Protein AF-0000000080790665 (afdb_homodimer)

Foldseek 3Di:
DDWDKDWFCALDDPSQWGKMKTADPVQALQAEEEEEEDDLLADDDLVLCCVVRNVVRVVRYIYMYTGFHGPPRAAPPRRLVSVVSVLVSVCVDPDGHDNVQYAYEYFACGLLSRQVCLLPVVHEYEHFLYQACFLVVCVVPVVAAADADPVAPPVDRPLRGQQPFADQNNVNNSSCSRNVVDNPCRVVSRCLVRDALSGYEYEYEYEPGEHRHCVRLVSSVVSCVVRVHHYHYYYHYGHTGTVNCCVVCVVVVSVSSCVQRNPPVNPPD/DDWDKDWFCALDDPSQWGKMKTADPVQALQAEEEEEEDDLLADDDLVLCCVVRNVVRVVRYIYMYTGFHGPPRAAPPRRLVSVVSVLVSVCVDPDGHDNVQYAYEYFACGLLSRQVCLLPVVHEYEHFLYQACFLVVCVVPVVAAADADPVAPPVDRPLRGQQPFADQNNVNNSSCSRNVVDNPCRVVSRCLVRDALSGYEYEYEYEPTEHRHCVRLVSSVVSCVVRVHHYHYYYHYGHTGTVNCCVVCVVVVSVSSCVQRNPPVNPPD

Organism: Propionibacterium freudenreichii subsp. shermanii (strain ATCC 9614 / DSM 4902 / CIP 103027 / NCIMB 8099 / CIRM-BIA1) (NCBI:txid754252)

Sequence (538 aa):
MSISTTTDIAYSSDGVSKLDVYYDPDHANGAAVIDIHGGGWFRGSKDKDADWASRLAAEGYLVVVPEYHDVPDGYYPAPLEDMDHVWQWLQASDLTFDRHRIGAVGSSAGGNMSVELAIKYGIPAVSLSGILDIDDWLAKHADVVPAPDNSQNFAGASSGINQGGANDAFYKWFIMNYFHERTDRLTEGTPVHRVSPKTGPVYLANSLNEFVPTSGVLTFTEAMVRNDVPVVAQFLSGSRHAKGYLDDVYDQTVQFLNHYLLDEGRPESMSISTTTDIAYSSDGVSKLDVYYDPDHANGAAVIDIHGGGWFRGSKDKDADWASRLAAEGYLVVVPEYHDVPDGYYPAPLEDMDHVWQWLQASDLTFDRHRIGAVGSSAGGNMSVELAIKYGIPAVSLSGILDIDDWLAKHADVVPAPDNSQNFAGASSGINQGGANDAFYKWFIMNYFHERTDRLTEGTPVHRVSPKTGPVYLANSLNEFVPTSGVLTFTEAMVRNDVPVVAQFLSGSRHAKGYLDDVYDQTVQFLNHYLLDEGRPES

Secondary structure (DSSP, 8-state):
---EEEEEEESSTTSS-EEEEEE-GGG--S-EEEEE--STTTS--GGGGHHHHHHHHHTT-EEEEE----TTT--TTHHHHHHHHHHHHHHHS---S-TT-EEEEEETHHHHHHHHHHHHH---EEEES----HHHHHHHTTT------TTS-TTS-GGGS--S---HHHHHHHHHHHTTT--TTTTTT-GGGG--TTSPPEEEEEETTSSS-THHHHHHHHHHHHTT--EEEEEESS---GGGGHHHHHHHHHHHHHHHHTSTTS---/---EEEEEEESSTTSS-EEEEEE-GGG--S-EEEEE--STTTS--GGGGHHHHHHHHHTT-EEEEE----TTT--TTHHHHHHHHHHHHHHHS---S-TT-EEEEEETHHHHHHHHHHHHH---EEEES----HHHHHHHTTT------TTS-TTS-GGGTT-S---HHHHHHHHHHHTTT--TTTTTT-GGGG--TTSPPEEEEEETTSSS-THHHHHHHHHHHHTT--EEEEEESS---GGGGHHHHHHHHHHHHHHHHTSTTS---

Nearest PDB structures (foldseek):
  4po3-assembly1_X  TM=7.331E-01  e=9.717E-15  Lacticaseibacillus rhamnosus HN001
  3ga7-assembly1_A  TM=7.599E-01  e=5.627E-12  Salmonella enterica subsp. enterica serovar Typhimurium str. LT2
  4e11-assembly1_A  TM=7.283E-01  e=6.382E-12  Drosophila melanogaster
  3d7r-assembly2_B  TM=7.294E-01  e=2.717E-11  Staphylococcus aureus subsp. aureus USA300_TCH1516
  4e14-assembly1_A  TM=6.955E-01  e=5.627E-12  Drosophila melanogaster

pLDDT: mean 93.95, std 10.54, range [26.34, 98.94]

Structure (mmCIF, N/CA/C/O backbone):
data_AF-0000000080790665-model_v1
#
loop_
_entity.id
_entity.type
_entity.pdbx_description
1 polymer 'Carboxylic ester hydrolase'
#
loop_
_atom_site.group_PDB
_atom_site.id
_atom_site.type_symbol
_atom_site.label_atom_id
_atom_site.label_alt_id
_atom_site.label_comp_id
_atom_site.label_asym_id
_atom_site.label_entity_id
_atom_site.label_seq_id
_atom_site.pdbx_PDB_ins_code
_atom_site.Cartn_x
_atom_site.Cartn_y
_atom_site.Cartn_z
_atom_site.occupancy
_atom_site.B_iso_or_equiv
_atom_site.auth_seq_id
_atom_site.auth_comp_id
_atom_site.auth_asym_id
_atom_site.auth_atom_id
_atom_site.pdbx_PDB_model_num
ATOM 1 N N . MET A 1 1 ? -4.059 25.938 -18.844 1 54.25 1 MET A N 1
ATOM 2 C CA . MET A 1 1 ? -5.07 26.719 -18.125 1 54.25 1 MET A CA 1
ATOM 3 C C . MET A 1 1 ? -4.656 26.953 -16.688 1 54.25 1 MET A C 1
ATOM 5 O O . MET A 1 1 ? -3.895 26.172 -16.109 1 54.25 1 MET A O 1
ATOM 9 N N . SER A 1 2 ? -4.852 28.203 -16.094 1 76.5 2 SER A N 1
ATOM 10 C CA . SER A 1 2 ? -4.121 28.844 -15 1 76.5 2 SER A CA 1
ATOM 11 C C . SER A 1 2 ? -4.762 28.531 -13.656 1 76.5 2 SER A C 1
ATOM 13 O O . SER A 1 2 ? -5.98 28.625 -13.5 1 76.5 2 SER A O 1
ATOM 15 N N . ILE A 1 3 ? -4.117 27.828 -12.734 1 88.75 3 ILE A N 1
ATOM 16 C CA . ILE A 1 3 ? -4.508 27.641 -11.344 1 88.75 3 ILE A CA 1
ATOM 17 C C . ILE A 1 3 ? -4.695 29 -10.672 1 88.75 3 ILE A C 1
ATOM 19 O O . ILE A 1 3 ? -3.818 29.859 -10.758 1 88.75 3 ILE A O 1
ATOM 23 N N . SER A 1 4 ? -5.961 29.312 -10.234 1 92.94 4 SER A N 1
ATOM 24 C CA . SER A 1 4 ? -6.219 30.5 -9.422 1 92.94 4 SER A CA 1
ATOM 25 C C . SER A 1 4 ? -5.727 30.297 -7.988 1 92.94 4 SER A C 1
ATOM 27 O O . SER A 1 4 ? -5.949 29.25 -7.391 1 92.94 4 SER A O 1
ATOM 29 N N . THR A 1 5 ? -5.031 31.312 -7.5 1 95.94 5 THR A N 1
ATOM 30 C CA . THR A 1 5 ? -4.496 31.25 -6.145 1 95.94 5 THR A CA 1
ATOM 31 C C . THR A 1 5 ? -4.895 32.469 -5.344 1 95.94 5 THR A C 1
ATOM 33 O O . THR A 1 5 ? -4.777 33.625 -5.832 1 95.94 5 THR A O 1
ATOM 36 N N . THR A 1 6 ? -5.496 32.312 -4.219 1 96.56 6 THR A N 1
ATOM 37 C CA . THR A 1 6 ? -5.727 33.344 -3.221 1 96.56 6 THR A CA 1
ATOM 38 C C . THR A 1 6 ? -4.938 33.062 -1.945 1 96.56 6 THR A C 1
ATOM 40 O O . THR A 1 6 ? -5.086 31.984 -1.348 1 96.56 6 THR A O 1
ATOM 43 N N . THR A 1 7 ? -4.129 34 -1.551 1 96.81 7 THR A N 1
ATOM 44 C CA . THR A 1 7 ? -3.234 33.75 -0.429 1 96.81 7 THR A CA 1
ATOM 45 C C . THR A 1 7 ? -3.695 34.5 0.816 1 96.81 7 THR A C 1
ATOM 47 O O . THR A 1 7 ? -4.422 35.5 0.714 1 96.81 7 THR A O 1
ATOM 50 N N . ASP A 1 8 ? -3.365 33.906 1.961 1 96.25 8 ASP A N 1
ATOM 51 C CA . ASP A 1 8 ? -3.414 34.594 3.26 1 96.25 8 ASP A CA 1
ATOM 52 C C . ASP A 1 8 ? -4.852 34.906 3.662 1 96.25 8 ASP A C 1
ATOM 54 O O . ASP A 1 8 ? -5.148 36 4.102 1 96.25 8 ASP A O 1
ATOM 58 N N . ILE A 1 9 ? -5.695 33.938 3.371 1 96.06 9 ILE A N 1
ATOM 59 C CA . ILE A 1 9 ? -7.062 34.031 3.873 1 96.06 9 ILE A CA 1
ATOM 60 C C . ILE A 1 9 ? -7.098 33.656 5.348 1 96.06 9 ILE A C 1
ATOM 62 O O . ILE A 1 9 ? -6.648 32.562 5.723 1 96.06 9 ILE A O 1
ATOM 66 N N . ALA A 1 10 ? -7.578 34.5 6.203 1 95.62 10 ALA A N 1
ATOM 67 C CA . ALA A 1 10 ? -7.664 34.188 7.629 1 95.62 10 ALA A CA 1
ATOM 68 C C . ALA A 1 10 ? -8.727 33.125 7.902 1 95.62 10 ALA A C 1
ATOM 70 O O . ALA A 1 10 ? -9.875 33.281 7.488 1 95.62 10 ALA A O 1
ATOM 71 N N . TYR A 1 11 ? -8.344 32.031 8.523 1 94.06 11 TYR A N 1
ATOM 72 C CA . TYR A 1 11 ? -9.336 31.031 8.891 1 94.06 11 TYR A CA 1
ATOM 73 C C . TYR A 1 11 ? -9.648 31.109 10.383 1 94.06 11 TYR A C 1
ATOM 75 O O . TYR A 1 11 ? -10.5 30.359 10.875 1 94.06 11 TYR A O 1
ATOM 83 N N . SER A 1 12 ? -8.914 31.922 11.148 1 86.5 12 SER A N 1
ATOM 84 C CA . SER A 1 12 ? -9.164 32.312 12.539 1 86.5 12 SER A CA 1
ATOM 85 C C . SER A 1 12 ? -8.703 33.719 12.805 1 86.5 12 SER A C 1
ATOM 87 O O . SER A 1 12 ? -8.109 34.375 11.938 1 86.5 12 SER A O 1
ATOM 89 N N . SER A 1 13 ? -9.094 34.219 14.016 1 79.62 13 SER A N 1
ATOM 90 C CA . SER A 1 13 ? -8.859 35.625 14.273 1 79.62 13 SER A CA 1
ATOM 91 C C . SER A 1 13 ? -7.488 35.875 14.898 1 79.62 13 SER A C 1
ATOM 93 O O . SER A 1 13 ? -7.098 37 15.148 1 79.62 13 SER A O 1
ATOM 95 N N . ASP A 1 14 ? -6.551 35.031 15 1 75.06 14 ASP A N 1
ATOM 96 C CA . ASP A 1 14 ? -5.324 35.188 15.781 1 75.06 14 ASP A CA 1
ATOM 97 C C . ASP A 1 14 ? -4.168 35.656 14.891 1 75.06 14 ASP A C 1
ATOM 99 O O . ASP A 1 14 ? -3.033 35.75 15.359 1 75.06 14 ASP A O 1
ATOM 103 N N . GLY A 1 15 ? -4.406 36.031 13.578 1 70.25 15 GLY A N 1
ATOM 104 C CA . GLY A 1 15 ? -3.363 36.531 12.695 1 70.25 15 GLY A CA 1
ATOM 105 C C . GLY A 1 15 ? -2.535 35.438 12.078 1 70.25 15 GLY A C 1
ATOM 106 O O . GLY A 1 15 ? -1.999 35.594 10.977 1 70.25 15 GLY A O 1
ATOM 107 N N . VAL A 1 16 ? -2.205 34.312 12.695 1 76.56 16 VAL A N 1
ATOM 108 C CA . VAL A 1 16 ? -1.4 33.219 12.211 1 76.56 16 VAL A CA 1
ATOM 109 C C . VAL A 1 16 ? -2.277 32.25 11.406 1 76.56 16 VAL A C 1
ATOM 111 O O . VAL A 1 16 ? -1.815 31.641 10.438 1 76.56 16 VAL A O 1
ATOM 114 N N . SER A 1 17 ? -3.34 32.344 11.695 1 91.12 17 SER A N 1
ATOM 115 C CA . SER A 1 17 ? -4.328 31.406 11.156 1 91.12 17 SER A CA 1
ATOM 116 C C . SER A 1 17 ? -4.781 31.812 9.766 1 91.12 17 SER A C 1
ATOM 118 O O . SER A 1 17 ? -5.914 32.281 9.578 1 91.12 17 SER A O 1
ATOM 120 N N . LYS A 1 18 ? -3.799 31.672 8.852 1 96.12 18 LYS A N 1
ATOM 121 C CA . LYS A 1 18 ? -4.109 31.969 7.457 1 96.12 18 LYS A CA 1
ATOM 122 C C . LYS A 1 18 ? -3.91 30.734 6.578 1 96.12 18 LYS A C 1
ATOM 124 O O . LYS A 1 18 ? -3.172 29.828 6.941 1 96.12 18 LYS A O 1
ATOM 129 N N . LEU A 1 19 ? -4.594 30.719 5.469 1 98 19 LEU A N 1
ATOM 130 C CA . LEU A 1 19 ? -4.414 29.641 4.512 1 98 19 LEU A CA 1
ATOM 131 C C . LEU A 1 19 ? -4.484 30.156 3.078 1 98 19 LEU A C 1
ATOM 133 O O . LEU A 1 19 ? -4.922 31.281 2.844 1 98 19 LEU A O 1
ATOM 137 N N . ASP A 1 20 ? -3.932 29.484 2.176 1 98.31 20 ASP A N 1
ATOM 138 C CA . ASP A 1 20 ? -4.008 29.734 0.74 1 98.31 20 ASP A CA 1
ATOM 139 C C . ASP A 1 20 ? -5.008 28.781 0.072 1 98.31 20 ASP A C 1
ATOM 141 O O . ASP A 1 20 ? -5.211 27.656 0.529 1 98.31 20 ASP A O 1
ATOM 145 N N . VAL A 1 21 ? -5.625 29.266 -0.996 1 98.31 21 VAL A N 1
ATOM 146 C CA . VAL A 1 21 ? -6.559 28.469 -1.778 1 98.31 21 VAL A CA 1
ATOM 147 C C . VAL A 1 21 ? -6.062 28.344 -3.219 1 98.31 21 VAL A C 1
ATOM 149 O O . VAL A 1 21 ? -5.762 29.359 -3.859 1 98.31 21 VAL A O 1
ATOM 152 N N . TYR A 1 22 ? -5.875 27.156 -3.668 1 98.19 22 TYR A N 1
ATOM 153 C CA . TYR A 1 22 ? -5.531 26.812 -5.047 1 98.19 22 TYR A CA 1
ATOM 154 C C . TYR A 1 22 ? -6.691 26.125 -5.742 1 98.19 22 TYR A C 1
ATOM 156 O O . TYR A 1 22 ? -7.246 25.156 -5.219 1 98.19 22 TYR A O 1
ATOM 164 N N . TYR A 1 23 ? -7.027 26.609 -6.914 1 96 23 TYR A N 1
ATOM 165 C CA . TYR A 1 23 ? -8.219 26.062 -7.551 1 96 23 TYR A CA 1
ATOM 166 C C . TYR A 1 23 ? -8.227 26.359 -9.047 1 96 23 TYR A C 1
ATOM 168 O O . TYR A 1 23 ? -7.758 27.422 -9.477 1 96 23 TYR A O 1
ATOM 176 N N . ASP A 1 24 ? -8.648 25.375 -9.859 1 94.88 24 ASP A N 1
ATOM 177 C CA . ASP A 1 24 ? -8.914 25.578 -11.281 1 94.88 24 ASP A CA 1
ATOM 178 C C . ASP A 1 24 ? -10.414 25.594 -11.57 1 94.88 24 ASP A C 1
ATOM 180 O O . ASP A 1 24 ? -11.031 24.531 -11.75 1 94.88 24 ASP A O 1
ATOM 184 N N . PRO A 1 25 ? -10.977 26.766 -11.742 1 88.75 25 PRO A N 1
ATOM 185 C CA . PRO A 1 25 ? -12.43 26.859 -11.906 1 88.75 25 PRO A CA 1
ATOM 186 C C . PRO A 1 25 ? -12.93 26.141 -13.164 1 88.75 25 PRO A C 1
ATOM 188 O O . PRO A 1 25 ? -14.086 25.734 -13.227 1 88.75 25 PRO A O 1
ATOM 191 N N . ASP A 1 26 ? -12.133 25.938 -14.117 1 92.19 26 ASP A N 1
ATOM 192 C CA . ASP A 1 26 ? -12.547 25.344 -15.383 1 92.19 26 ASP A CA 1
ATOM 193 C C . ASP A 1 26 ? -12.523 23.812 -15.312 1 92.19 26 ASP A C 1
ATOM 195 O O . ASP A 1 26 ? -13.133 23.141 -16.141 1 92.19 26 ASP A O 1
ATOM 199 N N . HIS A 1 27 ? -11.828 23.312 -14.32 1 93.44 27 HIS A N 1
ATOM 200 C CA . HIS A 1 27 ? -11.664 21.859 -14.234 1 93.44 27 HIS A CA 1
ATOM 201 C C . HIS A 1 27 ? -11.984 21.359 -12.836 1 93.44 27 HIS A C 1
ATOM 203 O O . HIS A 1 27 ? -11.32 20.438 -12.336 1 93.44 27 HIS A O 1
ATOM 209 N N . ALA A 1 28 ? -12.977 21.938 -12.227 1 95.56 28 ALA A N 1
ATOM 210 C CA . ALA A 1 28 ? -13.305 21.562 -10.852 1 95.56 28 ALA A CA 1
ATOM 211 C C . ALA A 1 28 ? -13.977 20.203 -10.789 1 95.56 28 ALA A C 1
ATOM 213 O O . ALA A 1 28 ? -14.859 19.906 -11.594 1 95.56 28 ALA A O 1
ATOM 214 N N . ASN A 1 29 ? -13.523 19.312 -9.883 1 96.56 29 ASN A N 1
ATOM 215 C CA . ASN A 1 29 ? -14.117 18 -9.734 1 96.56 29 ASN A CA 1
ATOM 216 C C . ASN A 1 29 ? -15.094 17.953 -8.555 1 96.56 29 ASN A C 1
ATOM 218 O O . ASN A 1 29 ? -15.703 16.906 -8.289 1 96.56 29 ASN A O 1
ATOM 222 N N . GLY A 1 30 ? -15.164 19.078 -7.77 1 97 30 GLY A N 1
ATOM 223 C CA . GLY A 1 30 ? -16.156 19.203 -6.711 1 97 30 GLY A CA 1
ATOM 224 C C . GLY A 1 30 ? -15.633 18.766 -5.352 1 97 30 GLY A C 1
ATOM 225 O O . GLY A 1 30 ? -16.344 18.875 -4.348 1 97 30 GLY A O 1
ATOM 226 N N . ALA A 1 31 ? -14.398 18.312 -5.238 1 98.25 31 ALA A N 1
ATOM 227 C CA . ALA A 1 31 ? -13.82 17.875 -3.973 1 98.25 31 ALA A CA 1
ATOM 228 C C . ALA A 1 31 ? -12.789 18.875 -3.459 1 98.25 31 ALA A C 1
ATOM 230 O O . ALA A 1 31 ? -12.234 19.656 -4.234 1 98.25 31 ALA A O 1
ATOM 231 N N . ALA A 1 32 ? -12.562 18.906 -2.215 1 98.69 32 ALA A N 1
ATOM 232 C CA . ALA A 1 32 ? -11.562 19.766 -1.575 1 98.69 32 ALA A CA 1
ATOM 233 C C . ALA A 1 32 ? -10.523 18.922 -0.835 1 98.69 32 ALA A C 1
ATOM 235 O O . ALA A 1 32 ? -10.828 17.844 -0.346 1 98.69 32 ALA A O 1
ATOM 236 N N . VAL A 1 33 ? -9.359 19.406 -0.789 1 98.88 33 VAL A N 1
ATOM 237 C CA . VAL A 1 33 ? -8.266 18.75 -0.096 1 98.88 33 VAL A CA 1
ATOM 238 C C . VAL A 1 33 ? -7.543 19.734 0.81 1 98.88 33 VAL A C 1
ATOM 240 O O . VAL A 1 33 ? -7.18 20.828 0.375 1 98.88 33 VAL A O 1
ATOM 243 N N . ILE A 1 34 ? -7.406 19.438 2.066 1 98.94 34 ILE A N 1
ATOM 244 C CA . ILE A 1 34 ? -6.543 20.172 2.986 1 98.94 34 ILE A CA 1
ATOM 245 C C . ILE A 1 34 ? -5.109 19.656 2.865 1 98.94 34 ILE A C 1
ATOM 247 O O . ILE A 1 34 ? -4.832 18.484 3.16 1 98.94 34 ILE A O 1
ATOM 251 N N . ASP A 1 35 ? -4.238 20.453 2.373 1 98.88 35 ASP A N 1
ATOM 252 C CA . ASP A 1 35 ? -2.822 20.125 2.23 1 98.88 35 ASP A CA 1
ATOM 253 C C . ASP A 1 35 ? -2.008 20.703 3.385 1 98.88 35 ASP A C 1
ATOM 255 O O . ASP A 1 35 ? -1.841 21.922 3.484 1 98.88 35 ASP A O 1
ATOM 259 N N . ILE A 1 36 ? -1.396 19.828 4.195 1 98.75 36 ILE A N 1
ATOM 260 C CA . ILE A 1 36 ? -0.736 20.25 5.426 1 98.75 36 ILE A CA 1
ATOM 261 C C . ILE A 1 36 ? 0.777 20.109 5.277 1 98.75 36 ILE A C 1
ATOM 263 O O . ILE A 1 36 ? 1.289 18.984 5.129 1 98.75 36 ILE A O 1
ATOM 267 N N . HIS A 1 37 ? 1.459 21.219 5.344 1 97.06 37 HIS A N 1
ATOM 268 C CA . HIS A 1 37 ? 2.902 21.219 5.133 1 97.06 37 HIS A CA 1
ATOM 269 C C . HIS A 1 37 ? 3.629 20.562 6.305 1 97.06 37 HIS A C 1
ATOM 271 O O . HIS A 1 37 ? 3.092 20.5 7.414 1 97.06 37 HIS A O 1
ATOM 277 N N . GLY A 1 38 ? 4.824 20.078 6.004 1 96.19 38 GLY A N 1
ATOM 278 C CA . GLY A 1 38 ? 5.684 19.547 7.047 1 96.19 38 GLY A CA 1
ATOM 279 C C . GLY A 1 38 ? 6.465 20.609 7.785 1 96.19 38 GLY A C 1
ATOM 280 O O . GLY A 1 38 ? 6.078 21.781 7.789 1 96.19 38 GLY A O 1
ATOM 281 N N . GLY A 1 39 ? 7.48 20.109 8.578 1 94.62 39 GLY A N 1
ATOM 282 C CA . GLY A 1 39 ? 8.344 21.047 9.289 1 94.62 39 GLY A CA 1
ATOM 283 C C . GLY A 1 39 ? 8.625 20.625 10.719 1 94.62 39 GLY A C 1
ATOM 284 O O . GLY A 1 39 ? 9.18 21.406 11.5 1 94.62 39 GLY A O 1
ATOM 285 N N . GLY A 1 40 ? 8.234 19.406 11.078 1 94.75 40 GLY A N 1
ATOM 286 C CA . GLY A 1 40 ? 8.547 18.875 12.398 1 94.75 40 GLY A CA 1
ATOM 287 C C . GLY A 1 40 ? 7.902 19.656 13.523 1 94.75 40 GLY A C 1
ATOM 288 O O . GLY A 1 40 ? 8.43 19.703 14.641 1 94.75 40 GLY A O 1
ATOM 289 N N . TRP A 1 41 ? 6.867 20.438 13.18 1 96.19 41 TRP A N 1
ATOM 290 C CA . TRP A 1 41 ? 6.113 21.281 14.102 1 96.19 41 TRP A CA 1
ATOM 291 C C . TRP A 1 41 ? 6.98 22.422 14.625 1 96.19 41 TRP A C 1
ATOM 293 O O . TRP A 1 41 ? 6.684 23.016 15.672 1 96.19 41 TRP A O 1
ATOM 303 N N . PHE A 1 42 ? 8.109 22.734 14.008 1 93.88 42 PHE A N 1
ATOM 304 C CA . PHE A 1 42 ? 8.93 23.828 14.516 1 93.88 42 PHE A CA 1
ATOM 305 C C . PHE A 1 42 ? 9.375 24.734 13.375 1 93.88 42 PHE A C 1
ATOM 307 O O . PHE A 1 42 ? 10.062 25.734 13.609 1 93.88 42 PHE A O 1
ATOM 314 N N . ARG A 1 43 ? 9.031 24.328 12.234 1 90.19 43 ARG A N 1
ATOM 315 C CA . ARG A 1 43 ? 9.32 25.141 11.047 1 90.19 43 ARG A CA 1
ATOM 316 C C . ARG A 1 43 ? 8.312 24.859 9.938 1 90.19 43 ARG A C 1
ATOM 318 O O . ARG A 1 43 ? 7.309 24.172 10.156 1 90.19 43 ARG A O 1
ATOM 325 N N . GLY A 1 44 ? 8.562 25.469 8.734 1 89.62 44 GLY A N 1
ATOM 326 C CA . GLY A 1 44 ? 7.715 25.266 7.57 1 89.62 44 GLY A CA 1
ATOM 327 C C . GLY A 1 44 ? 6.762 26.422 7.32 1 89.62 44 GLY A C 1
ATOM 328 O O . GLY A 1 44 ? 6.684 27.344 8.117 1 89.62 44 GLY A O 1
ATOM 329 N N . SER A 1 45 ? 6.141 26.328 6.211 1 93.19 45 SER A N 1
ATOM 330 C CA . SER A 1 45 ? 5.168 27.328 5.793 1 93.19 45 SER A CA 1
ATOM 331 C C . SER A 1 45 ? 4.266 26.797 4.688 1 93.19 45 SER A C 1
ATOM 333 O O . SER A 1 45 ? 4.641 25.875 3.961 1 93.19 45 SER A O 1
ATOM 335 N N . LYS A 1 46 ? 3.146 27.438 4.57 1 94.44 46 LYS A N 1
ATOM 336 C CA . LYS A 1 46 ? 2.193 27.078 3.521 1 94.44 46 LYS A CA 1
ATOM 337 C C . LYS A 1 46 ? 2.797 27.281 2.135 1 94.44 46 LYS A C 1
ATOM 339 O O . LYS A 1 46 ? 2.447 26.578 1.188 1 94.44 46 LYS A O 1
ATOM 344 N N . ASP A 1 47 ? 3.764 28.188 2.031 1 94.12 47 ASP A N 1
ATOM 345 C CA . ASP A 1 47 ? 4.383 28.484 0.743 1 94.12 47 ASP A CA 1
ATOM 346 C C . ASP A 1 47 ? 5.156 27.281 0.216 1 94.12 47 ASP A C 1
ATOM 348 O O . ASP A 1 47 ? 5.273 27.094 -0.997 1 94.12 47 ASP A O 1
ATOM 352 N N . LYS A 1 48 ? 5.609 26.469 1.137 1 92.69 48 LYS A N 1
ATOM 353 C CA . LYS A 1 48 ? 6.43 25.312 0.767 1 92.69 48 LYS A CA 1
ATOM 354 C C . LYS A 1 48 ? 5.578 24.219 0.14 1 92.69 48 LYS A C 1
ATOM 356 O O . LYS A 1 48 ? 6.109 23.281 -0.457 1 92.69 48 LYS A O 1
ATOM 361 N N . ASP A 1 49 ? 4.281 24.328 0.202 1 95.88 49 ASP A N 1
ATOM 362 C CA . ASP A 1 49 ? 3.406 23.297 -0.354 1 95.88 49 ASP A CA 1
ATOM 363 C C . ASP A 1 49 ? 2.668 23.812 -1.588 1 95.88 49 ASP A C 1
ATOM 365 O O . ASP A 1 49 ? 1.751 23.156 -2.088 1 95.88 49 ASP A O 1
ATOM 369 N N . ALA A 1 50 ? 3.035 25 -2.131 1 95.88 50 ALA A N 1
ATOM 370 C CA . ALA A 1 50 ? 2.416 25.547 -3.336 1 95.88 50 ALA A CA 1
ATOM 371 C C . ALA A 1 50 ? 2.527 24.562 -4.5 1 95.88 50 ALA A C 1
ATOM 373 O O . ALA A 1 50 ? 1.616 24.469 -5.324 1 95.88 50 ALA A O 1
ATOM 374 N N . ASP A 1 51 ? 3.656 23.891 -4.559 1 94.75 51 ASP A N 1
ATOM 375 C CA . ASP A 1 51 ? 3.889 22.938 -5.645 1 94.75 51 ASP A CA 1
ATOM 376 C C . ASP A 1 51 ? 2.891 21.781 -5.586 1 94.75 51 ASP A C 1
ATOM 378 O O . ASP A 1 51 ? 2.186 21.516 -6.562 1 94.75 51 ASP A O 1
ATOM 382 N N . TRP A 1 52 ? 2.793 21.125 -4.445 1 96.94 52 TRP A N 1
ATOM 383 C CA . TRP A 1 52 ? 1.857 20.016 -4.293 1 96.94 52 TRP A CA 1
ATOM 384 C C . TRP A 1 52 ? 0.418 20.484 -4.469 1 96.94 52 TRP A C 1
ATOM 386 O O . TRP A 1 52 ? -0.372 19.859 -5.168 1 96.94 52 TRP A O 1
ATOM 396 N N . ALA A 1 53 ? 0.088 21.656 -3.9 1 98.12 53 ALA A N 1
ATOM 397 C CA . ALA A 1 53 ? -1.259 22.203 -3.979 1 98.12 53 ALA A CA 1
ATOM 398 C C . ALA A 1 53 ? -1.644 22.516 -5.422 1 98.12 53 ALA A C 1
ATOM 400 O O . ALA A 1 53 ? -2.754 22.203 -5.855 1 98.12 53 ALA A O 1
ATOM 401 N N . SER A 1 54 ? -0.742 23.109 -6.141 1 97.56 54 SER A N 1
ATOM 402 C CA . SER A 1 54 ? -1.006 23.453 -7.531 1 97.56 54 SER A CA 1
ATOM 403 C C . SER A 1 54 ? -1.217 22.219 -8.383 1 97.56 54 SER A C 1
ATOM 405 O O . SER A 1 54 ? -2.062 22.203 -9.281 1 97.56 54 SER A O 1
ATOM 407 N N . ARG A 1 55 ? -0.442 21.172 -8.141 1 97.62 55 ARG A N 1
ATOM 408 C CA . ARG A 1 55 ? -0.603 19.922 -8.883 1 97.62 55 ARG A CA 1
ATOM 409 C C . ARG A 1 55 ? -1.974 19.297 -8.625 1 97.62 55 ARG A C 1
ATOM 411 O O . ARG A 1 55 ? -2.627 18.812 -9.555 1 97.62 55 ARG A O 1
ATOM 418 N N . LEU A 1 56 ? -2.361 19.312 -7.367 1 98.44 56 LEU A N 1
ATOM 419 C CA . LEU A 1 56 ? -3.67 18.766 -7.023 1 98.44 56 LEU A CA 1
ATOM 420 C C . LEU A 1 56 ? -4.789 19.625 -7.617 1 98.44 56 LEU A C 1
ATOM 422 O O . LEU A 1 56 ? -5.809 19.094 -8.062 1 98.44 56 LEU A O 1
ATOM 426 N N . ALA A 1 57 ? -4.578 20.938 -7.59 1 98.31 57 ALA A N 1
ATOM 427 C CA . ALA A 1 57 ? -5.562 21.828 -8.195 1 98.31 57 ALA A CA 1
ATOM 428 C C . ALA A 1 57 ? -5.707 21.547 -9.688 1 98.31 57 ALA A C 1
ATOM 430 O O . ALA A 1 57 ? -6.812 21.609 -10.234 1 98.31 57 ALA A O 1
ATOM 431 N N . ALA A 1 58 ? -4.598 21.219 -10.305 1 97.5 58 ALA A N 1
ATOM 432 C CA . ALA A 1 58 ? -4.613 20.906 -11.734 1 97.5 58 ALA A CA 1
ATOM 433 C C . ALA A 1 58 ? -5.387 19.609 -11.992 1 97.5 58 ALA A C 1
ATOM 435 O O . ALA A 1 58 ? -5.879 19.391 -13.102 1 97.5 58 ALA A O 1
ATOM 436 N N . GLU A 1 59 ? -5.465 18.75 -10.945 1 97.31 59 GLU A N 1
ATOM 437 C CA . GLU A 1 59 ? -6.277 17.547 -11.039 1 97.31 59 GLU A CA 1
ATOM 438 C C . GLU A 1 59 ? -7.758 17.859 -10.844 1 97.31 59 GLU A C 1
ATOM 440 O O . GLU A 1 59 ? -8.609 16.969 -10.984 1 97.31 59 GLU A O 1
ATOM 445 N N . GLY A 1 60 ? -8.141 19.078 -10.477 1 97.69 60 GLY A N 1
ATOM 446 C CA . GLY A 1 60 ? -9.523 19.5 -10.344 1 97.69 60 GLY A CA 1
ATOM 447 C C . GLY A 1 60 ? -9.938 19.734 -8.906 1 97.69 60 GLY A C 1
ATOM 448 O O . GLY A 1 60 ? -11.07 20.156 -8.641 1 97.69 60 GLY A O 1
ATOM 449 N N . TYR A 1 61 ? -9.055 19.531 -7.945 1 98.38 61 TYR A N 1
ATOM 450 C CA . TYR A 1 61 ? -9.391 19.672 -6.535 1 98.38 61 TYR A CA 1
ATOM 451 C C . TYR A 1 61 ? -9.328 21.141 -6.109 1 98.38 61 TYR A C 1
ATOM 453 O O . TYR A 1 61 ? -8.484 21.906 -6.605 1 98.38 61 TYR A O 1
ATOM 461 N N . LEU A 1 62 ? -10.172 21.547 -5.242 1 98.44 62 LEU A N 1
ATOM 462 C CA . LEU A 1 62 ? -9.961 22.734 -4.438 1 98.44 62 LEU A CA 1
ATOM 463 C C . LEU A 1 62 ? -9.008 22.453 -3.281 1 98.44 62 LEU A C 1
ATOM 465 O O . LEU A 1 62 ? -9.281 21.609 -2.436 1 98.44 62 LEU A O 1
ATOM 469 N N . VAL A 1 63 ? -7.906 23.141 -3.291 1 98.81 63 VAL A N 1
ATOM 470 C CA . VAL A 1 63 ? -6.891 22.812 -2.299 1 98.81 63 VAL A CA 1
ATOM 471 C C . VAL A 1 63 ? -6.676 23.984 -1.36 1 98.81 63 VAL A C 1
ATOM 473 O O . VAL A 1 63 ? -6.48 25.125 -1.812 1 98.81 63 VAL A O 1
ATOM 476 N N . VAL A 1 64 ? -6.727 23.766 -0.076 1 98.69 64 VAL A N 1
ATOM 477 C CA . VAL A 1 64 ? -6.371 24.781 0.903 1 98.69 64 VAL A CA 1
ATOM 478 C C . VAL A 1 64 ? -5.086 24.375 1.628 1 98.69 64 VAL A C 1
ATOM 480 O O . VAL A 1 64 ? -4.895 23.203 1.957 1 98.69 64 VAL A O 1
ATOM 483 N N . VAL A 1 65 ? -4.207 25.281 1.829 1 98.69 65 VAL A N 1
ATOM 484 C CA . VAL A 1 65 ? -2.932 25.062 2.508 1 98.69 65 VAL A CA 1
ATOM 485 C C . VAL A 1 65 ? -2.824 26 3.709 1 98.69 65 VAL A C 1
ATOM 487 O O . VAL A 1 65 ? -2.502 27.188 3.557 1 98.69 65 VAL A O 1
ATOM 490 N N . PRO A 1 66 ? -3.002 25.5 4.91 1 98.12 66 PRO A N 1
ATOM 491 C CA . PRO A 1 66 ? -3.002 26.359 6.098 1 98.12 66 PRO A CA 1
ATOM 492 C C . PRO A 1 66 ? -1.609 26.531 6.695 1 98.12 66 PRO A C 1
ATOM 494 O O . PRO A 1 66 ? -0.782 25.625 6.629 1 98.12 66 PRO A O 1
ATOM 497 N N . GLU A 1 67 ? -1.444 27.688 7.238 1 96.88 67 GLU A N 1
ATOM 498 C CA . GLU A 1 67 ? -0.473 27.828 8.32 1 96.88 67 GLU A CA 1
ATOM 499 C C . GLU A 1 67 ? -1.021 27.266 9.633 1 96.88 67 GLU A C 1
ATOM 501 O O . GLU A 1 67 ? -2.234 27.141 9.797 1 96.88 67 GLU A O 1
ATOM 506 N N . TYR A 1 68 ? -0.209 26.859 10.453 1 96 68 TYR A N 1
ATOM 507 C CA . TYR A 1 68 ? -0.61 26.453 11.789 1 96 68 TYR A CA 1
ATOM 508 C C . TYR A 1 68 ? 0.438 26.859 12.82 1 96 68 TYR A C 1
ATOM 510 O O . TYR A 1 68 ? 1.571 27.188 12.469 1 96 68 TYR A O 1
ATOM 518 N N . HIS A 1 69 ? 0.086 26.969 14.055 1 95.62 69 HIS A N 1
ATOM 519 C CA . HIS A 1 69 ? 1.022 27.281 15.125 1 95.62 69 HIS A CA 1
ATOM 520 C C . HIS A 1 69 ? 2.057 26.172 15.305 1 95.62 69 HIS A C 1
ATOM 522 O O . HIS A 1 69 ? 1.703 25 15.375 1 95.62 69 HIS A O 1
ATOM 528 N N . ASP A 1 70 ? 3.289 26.547 15.273 1 93.5 70 ASP A N 1
ATOM 529 C CA . ASP A 1 70 ? 4.359 25.594 15.562 1 93.5 70 ASP A CA 1
ATOM 530 C C . ASP A 1 70 ? 5.242 26.109 16.703 1 93.5 70 ASP A C 1
ATOM 532 O O . ASP A 1 70 ? 5.02 27.188 17.234 1 93.5 70 ASP A O 1
ATOM 536 N N . VAL A 1 71 ? 6.066 25.297 17.188 1 95.44 71 VAL A N 1
ATOM 537 C CA . VAL A 1 71 ? 6.922 25.609 18.328 1 95.44 71 VAL A CA 1
ATOM 538 C C . VAL A 1 71 ? 7.816 26.797 17.984 1 95.44 71 VAL A C 1
ATOM 540 O O . VAL A 1 71 ? 8.422 26.844 16.922 1 95.44 71 VAL A O 1
ATOM 543 N N . PRO A 1 72 ? 7.848 27.734 18.812 1 95.12 72 PRO A N 1
ATOM 544 C CA . PRO A 1 72 ? 7.352 27.766 20.188 1 95.12 72 PRO A CA 1
ATOM 545 C C . PRO A 1 72 ? 5.992 28.453 20.312 1 95.12 72 PRO A C 1
ATOM 547 O O . PRO A 1 72 ? 5.465 28.609 21.422 1 95.12 72 PRO A O 1
ATOM 550 N N . ASP A 1 73 ? 5.453 28.844 19.25 1 92.81 73 ASP A N 1
ATOM 551 C CA . ASP A 1 73 ? 4.184 29.562 19.328 1 92.81 73 ASP A CA 1
ATOM 552 C C . ASP A 1 73 ? 3.027 28.594 19.609 1 92.81 73 ASP A C 1
ATOM 554 O O . ASP A 1 73 ? 1.946 29.031 20.016 1 92.81 73 ASP A O 1
ATOM 558 N N . GLY A 1 74 ? 3.223 27.344 19.359 1 95.38 74 GLY A N 1
ATOM 559 C CA . GLY A 1 74 ? 2.215 26.328 19.609 1 95.38 74 GLY A CA 1
ATOM 560 C C . GLY A 1 74 ? 2.803 24.953 19.844 1 95.38 74 GLY A C 1
ATOM 561 O O . GLY A 1 74 ? 3.486 24.406 18.984 1 95.38 74 GLY A O 1
ATOM 562 N N . TYR A 1 75 ? 2.564 24.406 21 1 97.88 75 TYR A N 1
ATOM 563 C CA . TYR A 1 75 ? 2.904 23.031 21.344 1 97.88 75 TYR A CA 1
ATOM 564 C C . TYR A 1 75 ? 1.694 22.109 21.188 1 97.88 75 TYR A C 1
ATOM 566 O O . TYR A 1 75 ? 0.579 22.578 20.953 1 97.88 75 TYR A O 1
ATOM 574 N N . TYR A 1 76 ? 1.904 20.75 21.219 1 98 76 TYR A N 1
ATOM 575 C CA . TYR A 1 76 ? 0.76 19.844 21.25 1 98 76 TYR A CA 1
ATOM 576 C C . TYR A 1 76 ? -0.24 20.266 22.328 1 98 76 TYR A C 1
ATOM 578 O O . TYR A 1 76 ? 0.14 20.531 23.469 1 98 76 TYR A O 1
ATOM 586 N N . PRO A 1 77 ? -1.46 20.391 21.922 1 98 77 PRO A N 1
ATOM 587 C CA . PRO A 1 77 ? -2.078 19.953 20.656 1 98 77 PRO A CA 1
ATOM 588 C C . PRO A 1 77 ? -2.449 21.125 19.75 1 98 77 PRO A C 1
ATOM 590 O O . PRO A 1 77 ? -3.34 21 18.906 1 98 77 PRO A O 1
ATOM 593 N N . ALA A 1 78 ? -1.791 22.281 19.875 1 96.94 78 ALA A N 1
ATOM 594 C CA . ALA A 1 78 ? -2.17 23.531 19.203 1 96.94 78 ALA A CA 1
ATOM 595 C C . ALA A 1 78 ? -2.256 23.328 17.688 1 96.94 78 ALA A C 1
ATOM 597 O O . ALA A 1 78 ? -3.225 23.75 17.047 1 96.94 78 ALA A O 1
ATOM 598 N N . PRO A 1 79 ? -1.27 22.672 17.047 1 97.38 79 PRO A N 1
ATOM 599 C CA . PRO A 1 79 ? -1.384 22.484 15.594 1 97.38 79 PRO A CA 1
ATOM 600 C C . PRO A 1 79 ? -2.639 21.703 15.203 1 97.38 79 PRO A C 1
ATOM 602 O O . PRO A 1 79 ? -3.246 21.984 14.164 1 97.38 79 PRO A O 1
ATOM 605 N N . LEU A 1 80 ? -3.043 20.688 15.984 1 98 80 LEU A N 1
ATOM 606 C CA . LEU A 1 80 ? -4.246 19.906 15.703 1 98 80 LEU A CA 1
ATOM 607 C C . LEU A 1 80 ? -5.496 20.766 15.875 1 98 80 LEU A C 1
ATOM 609 O O . LEU A 1 80 ? -6.461 20.625 15.117 1 98 80 LEU A O 1
ATOM 613 N N . GLU A 1 81 ? -5.473 21.609 16.891 1 97.06 81 GLU A N 1
ATOM 614 C CA . GLU A 1 81 ? -6.57 22.547 17.078 1 97.06 81 GLU A CA 1
ATOM 615 C C . GLU A 1 81 ? -6.691 23.5 15.891 1 97.06 81 GLU A C 1
ATOM 617 O O . GLU A 1 81 ? -7.801 23.859 15.484 1 97.06 81 GLU A O 1
ATOM 622 N N . ASP A 1 82 ? -5.551 23.953 15.391 1 97.56 82 ASP A N 1
ATOM 623 C CA . ASP A 1 82 ? -5.562 24.781 14.188 1 97.56 82 ASP A CA 1
ATOM 624 C C . ASP A 1 82 ? -6.242 24.047 13.031 1 97.56 82 ASP A C 1
ATOM 626 O O . ASP A 1 82 ? -7 24.656 12.266 1 97.56 82 ASP A O 1
ATOM 630 N N . MET A 1 83 ? -5.988 22.734 12.859 1 97.81 83 MET A N 1
ATOM 631 C CA . MET A 1 83 ? -6.625 21.953 11.797 1 97.81 83 MET A CA 1
ATOM 632 C C . MET A 1 83 ? -8.133 21.875 12.008 1 97.81 83 MET A C 1
ATOM 634 O O . MET A 1 83 ? -8.898 21.844 11.039 1 97.81 83 MET A O 1
ATOM 638 N N . ASP A 1 84 ? -8.578 21.828 13.305 1 97.5 84 ASP A N 1
ATOM 639 C CA . ASP A 1 84 ? -10.008 21.906 13.586 1 97.5 84 ASP A CA 1
ATOM 640 C C . ASP A 1 84 ? -10.602 23.219 13.086 1 97.5 84 ASP A C 1
ATOM 642 O O . ASP A 1 84 ? -11.695 23.234 12.531 1 97.5 84 ASP A O 1
ATOM 646 N N . HIS A 1 85 ? -9.859 24.25 13.312 1 97.25 85 HIS A N 1
ATOM 647 C CA . HIS A 1 85 ? -10.32 25.562 12.844 1 97.25 85 HIS A CA 1
ATOM 648 C C . HIS A 1 85 ? -10.383 25.609 11.32 1 97.25 85 HIS A C 1
ATOM 650 O O . HIS A 1 85 ? -11.297 26.219 10.758 1 97.25 85 HIS A O 1
ATOM 656 N N . VAL A 1 86 ? -9.391 25.031 10.633 1 98.12 86 VAL A N 1
ATOM 657 C CA . VAL A 1 86 ? -9.391 24.969 9.172 1 98.12 86 VAL A CA 1
ATOM 658 C C . VAL A 1 86 ? -10.617 24.188 8.695 1 98.12 86 VAL A C 1
ATOM 660 O O . VAL A 1 86 ? -11.297 24.625 7.754 1 98.12 86 VAL A O 1
ATOM 663 N N . TRP A 1 87 ? -10.891 23.047 9.328 1 97.69 87 TRP A N 1
ATOM 664 C CA . TRP A 1 87 ? -12.055 22.234 9 1 97.69 87 TRP A CA 1
ATOM 665 C C . TRP A 1 87 ? -13.336 23.031 9.125 1 97.69 87 TRP A C 1
ATOM 667 O O . TRP A 1 87 ? -14.164 23.047 8.211 1 97.69 87 TRP A O 1
ATOM 677 N N . GLN A 1 88 ? -13.477 23.734 10.258 1 96.56 88 GLN A N 1
ATOM 678 C CA . GLN A 1 88 ? -14.664 24.547 10.5 1 96.56 88 GLN A CA 1
ATOM 679 C C . GLN A 1 88 ? -14.773 25.672 9.492 1 96.56 88 GLN A C 1
ATOM 681 O O . GLN A 1 88 ? -15.859 25.953 8.977 1 96.56 88 GLN A O 1
ATOM 686 N N . TRP A 1 89 ? -13.656 26.297 9.234 1 96.94 89 TRP A N 1
ATOM 687 C CA . TRP A 1 89 ? -13.625 27.375 8.25 1 96.94 89 TRP A CA 1
ATOM 688 C C . TRP A 1 89 ? -14.055 26.875 6.879 1 96.94 89 TRP A C 1
ATOM 690 O O . TRP A 1 89 ? -14.844 27.531 6.191 1 96.94 89 TRP A O 1
ATOM 700 N N . LEU A 1 90 ? -13.492 25.766 6.469 1 97.19 90 LEU A N 1
ATOM 701 C CA . LEU A 1 90 ? -13.797 25.172 5.168 1 97.19 90 LEU A CA 1
ATOM 702 C C . LEU A 1 90 ? -15.281 24.859 5.051 1 97.19 90 LEU A C 1
ATOM 704 O O . LEU A 1 90 ? -15.891 25.109 4.012 1 97.19 90 LEU A O 1
ATOM 708 N N . GLN A 1 91 ? -15.898 24.344 6.094 1 96.69 91 GLN A N 1
ATOM 709 C CA . GLN A 1 91 ? -17.328 24.016 6.121 1 96.69 91 GLN A CA 1
ATOM 710 C C . GLN A 1 91 ? -18.188 25.266 5.973 1 96.69 91 GLN A C 1
ATOM 712 O O . GLN A 1 91 ? -19.25 25.234 5.344 1 96.69 91 GLN A O 1
ATOM 717 N N . ALA A 1 92 ? -17.688 26.328 6.48 1 96 92 ALA A N 1
ATOM 718 C CA . ALA A 1 92 ? -18.484 27.562 6.535 1 96 92 ALA A CA 1
ATOM 719 C C . ALA A 1 92 ? -18.172 28.469 5.355 1 96 92 ALA A C 1
ATOM 721 O O . ALA A 1 92 ? -18.875 29.453 5.109 1 96 92 ALA A O 1
ATOM 722 N N . SER A 1 93 ? -17.109 28.141 4.602 1 96.5 93 SER A N 1
ATOM 723 C CA . SER A 1 93 ? -16.625 29.016 3.541 1 96.5 93 SER A CA 1
ATOM 724 C C . SER A 1 93 ? -17.625 29.109 2.398 1 96.5 93 SER A C 1
ATOM 726 O O . SER A 1 93 ? -18.531 28.281 2.289 1 96.5 93 SER A O 1
ATOM 728 N N . ASP A 1 94 ? -17.438 30.109 1.518 1 95.56 94 ASP A N 1
ATOM 729 C CA . ASP A 1 94 ? -18.281 30.266 0.339 1 95.56 94 ASP A CA 1
ATOM 730 C C . ASP A 1 94 ? -17.672 29.594 -0.878 1 95.56 94 ASP A C 1
ATOM 732 O O . ASP A 1 94 ? -18.109 29.797 -2.01 1 95.56 94 ASP A O 1
ATOM 736 N N . LEU A 1 95 ? -16.641 28.828 -0.602 1 96.12 95 LEU A N 1
ATOM 737 C CA . LEU A 1 95 ? -15.992 28.125 -1.703 1 96.12 95 LEU A CA 1
ATOM 738 C C . LEU A 1 95 ? -16.938 27.078 -2.295 1 96.12 95 LEU A C 1
ATOM 740 O O . LEU A 1 95 ? -17.75 26.5 -1.577 1 96.12 95 LEU A O 1
ATOM 744 N N . THR A 1 96 ? -16.844 26.891 -3.555 1 95.25 96 THR A N 1
ATOM 745 C CA . THR A 1 96 ? -17.75 25.984 -4.246 1 95.25 96 THR A CA 1
ATOM 746 C C . THR A 1 96 ? -17.156 24.578 -4.348 1 95.25 96 THR A C 1
ATOM 748 O O . THR A 1 96 ? -16.344 24.312 -5.234 1 95.25 96 THR A O 1
ATOM 751 N N . PHE A 1 97 ? -17.562 23.734 -3.562 1 96.31 97 PHE A N 1
ATOM 752 C CA . PHE A 1 97 ? -17.234 22.328 -3.553 1 96.31 97 PHE A CA 1
ATOM 753 C C . PHE A 1 97 ? -18.266 21.531 -2.756 1 96.31 97 PHE A C 1
ATOM 755 O O . PHE A 1 97 ? -19.141 22.109 -2.117 1 96.31 97 PHE A O 1
ATOM 762 N N . ASP A 1 98 ? -18.281 20.266 -2.863 1 96.94 98 ASP A N 1
ATOM 763 C CA . ASP A 1 98 ? -19.156 19.375 -2.109 1 96.94 98 ASP A CA 1
ATOM 764 C C . ASP A 1 98 ? -18.609 19.125 -0.705 1 96.94 98 ASP A C 1
ATOM 766 O O . ASP A 1 98 ? -17.562 18.484 -0.544 1 96.94 98 ASP A O 1
ATOM 770 N N . ARG A 1 99 ? -19.312 19.516 0.353 1 97.5 99 ARG A N 1
ATOM 771 C CA . ARG A 1 99 ? -18.859 19.453 1.739 1 97.5 99 ARG A CA 1
ATOM 772 C C . ARG A 1 99 ? -18.641 18.016 2.186 1 97.5 99 ARG A C 1
ATOM 774 O O . ARG A 1 99 ? -18.016 17.766 3.215 1 97.5 99 ARG A O 1
ATOM 781 N N . HIS A 1 100 ? -19.125 17.062 1.377 1 95.5 100 HIS A N 1
ATOM 782 C CA . HIS A 1 100 ? -18.984 15.656 1.724 1 95.5 100 HIS A CA 1
ATOM 783 C C . HIS A 1 100 ? -17.766 15.039 1.041 1 95.5 100 HIS A C 1
ATOM 785 O O . HIS A 1 100 ? -17.438 13.875 1.271 1 95.5 100 HIS A O 1
ATOM 791 N N . ARG A 1 101 ? -17.094 15.805 0.221 1 97.75 101 ARG A N 1
ATOM 792 C CA . ARG A 1 101 ? -15.922 15.328 -0.502 1 97.75 101 ARG A CA 1
ATOM 793 C C . ARG A 1 101 ? -14.68 16.109 -0.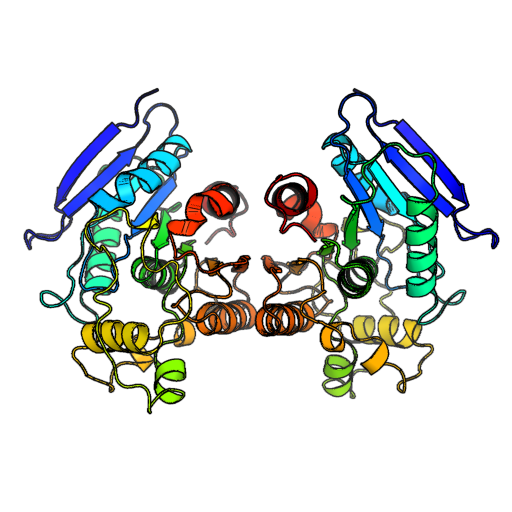101 1 97.75 101 ARG A C 1
ATOM 795 O O . ARG A 1 101 ? -14.109 16.844 -0.916 1 97.75 101 ARG A O 1
ATOM 802 N N . ILE A 1 102 ? -14.273 15.938 1.138 1 98.69 102 ILE A N 1
ATOM 803 C CA . ILE A 1 102 ? -13.086 16.594 1.672 1 98.69 102 ILE A CA 1
ATOM 804 C C . ILE A 1 102 ? -12.047 15.555 2.066 1 98.69 102 ILE A C 1
ATOM 806 O O . ILE A 1 102 ? -12.383 14.555 2.705 1 98.69 102 ILE A O 1
ATOM 810 N N . GLY A 1 103 ? -10.883 15.648 1.631 1 98.81 103 GLY A N 1
ATOM 811 C CA . GLY A 1 103 ? -9.75 14.836 2.064 1 98.81 103 GLY A CA 1
ATOM 812 C C . GLY A 1 103 ? -8.602 15.656 2.604 1 98.81 103 GLY A C 1
ATOM 813 O O . GLY A 1 103 ? -8.695 16.891 2.707 1 98.81 103 GLY A O 1
ATOM 814 N N . ALA A 1 104 ? -7.559 15.023 3.006 1 98.94 104 ALA A N 1
ATOM 815 C CA . ALA A 1 104 ? -6.359 15.695 3.502 1 98.94 104 ALA A CA 1
ATOM 816 C C . ALA A 1 104 ? -5.094 15.023 2.971 1 98.94 104 ALA A C 1
ATOM 818 O O . ALA A 1 104 ? -5.074 13.805 2.754 1 98.94 104 ALA A O 1
ATOM 819 N N . VAL A 1 105 ? -4.105 15.766 2.717 1 98.94 105 VAL A N 1
ATOM 820 C CA . VAL A 1 105 ? -2.768 15.273 2.412 1 98.94 105 VAL A CA 1
ATOM 821 C C . VAL A 1 105 ? -1.74 15.984 3.291 1 98.94 105 VAL A C 1
ATOM 823 O O . VAL A 1 105 ? -1.966 17.109 3.729 1 98.94 105 VAL A O 1
ATOM 826 N N . GLY A 1 106 ? -0.685 15.328 3.621 1 98.69 106 GLY A N 1
ATOM 827 C CA . GLY A 1 106 ? 0.321 15.961 4.457 1 98.69 106 GLY A CA 1
ATOM 828 C C . GLY A 1 106 ? 1.685 15.305 4.355 1 98.69 106 GLY A C 1
ATOM 829 O O . GLY A 1 106 ? 1.784 14.117 4.039 1 98.69 106 GLY A O 1
ATOM 830 N N . SER A 1 107 ? 2.729 16.078 4.621 1 97.56 107 SER A N 1
ATOM 831 C CA . SER A 1 107 ? 4.121 15.633 4.613 1 97.56 107 SER A CA 1
ATOM 832 C C . SER A 1 107 ? 4.723 15.68 6.016 1 97.56 107 SER A C 1
ATOM 834 O O . SER A 1 107 ? 4.602 16.688 6.715 1 97.56 107 SER A O 1
ATOM 836 N N . SER A 1 108 ? 5.391 14.578 6.41 1 97.31 108 SER A N 1
ATOM 837 C CA . SER A 1 108 ? 6.121 14.562 7.672 1 97.31 108 SER A CA 1
ATOM 838 C C . SER A 1 108 ? 5.195 14.875 8.844 1 97.31 108 SER A C 1
ATOM 840 O O . SER A 1 108 ? 4.219 14.156 9.086 1 97.31 108 SER A O 1
ATOM 842 N N . ALA A 1 109 ? 5.414 16.094 9.562 1 97.75 109 ALA A N 1
ATOM 843 C CA . ALA A 1 109 ? 4.5 16.531 10.617 1 97.75 109 ALA A CA 1
ATOM 844 C C . ALA A 1 109 ? 3.096 16.75 10.062 1 97.75 109 ALA A C 1
ATOM 846 O O . ALA A 1 109 ? 2.102 16.469 10.734 1 97.75 109 ALA A O 1
ATOM 847 N N . GLY A 1 110 ? 3.053 17.234 8.805 1 98.38 110 GLY A N 1
ATOM 848 C CA . GLY A 1 110 ? 1.77 17.359 8.125 1 98.38 110 GLY A CA 1
ATOM 849 C C . GLY A 1 110 ? 1.102 16.016 7.875 1 98.38 110 GLY A C 1
ATOM 850 O O . GLY A 1 110 ? -0.127 15.93 7.852 1 98.38 110 GLY A O 1
ATOM 851 N N . GLY A 1 111 ? 1.936 14.984 7.625 1 98.75 111 GLY A N 1
ATOM 852 C CA . GLY A 1 111 ? 1.409 13.641 7.484 1 98.75 111 GLY A CA 1
ATOM 853 C C . GLY A 1 111 ? 0.757 13.117 8.75 1 98.75 111 GLY A C 1
ATOM 854 O O . GLY A 1 111 ? -0.235 12.391 8.695 1 98.75 111 GLY A O 1
ATOM 855 N N . ASN A 1 112 ? 1.328 13.461 9.906 1 98.81 112 ASN A N 1
ATOM 856 C CA . ASN A 1 112 ? 0.672 13.164 11.18 1 98.81 112 ASN A CA 1
ATOM 857 C C . ASN A 1 112 ? -0.705 13.82 11.266 1 98.81 112 ASN A C 1
ATOM 859 O O . ASN A 1 112 ? -1.689 13.164 11.602 1 98.81 112 ASN A O 1
ATOM 863 N N . MET A 1 113 ? -0.773 15.055 10.906 1 98.88 113 MET A N 1
ATOM 864 C CA . MET A 1 113 ? -2.002 15.82 11.078 1 98.88 113 MET A CA 1
ATOM 865 C C . MET A 1 113 ? -3.059 15.398 10.062 1 98.88 113 MET A C 1
ATOM 867 O O . MET A 1 113 ? -4.254 15.422 10.359 1 98.88 113 MET A O 1
ATOM 871 N N . SER A 1 114 ? -2.617 15 8.82 1 98.94 114 SER A N 1
ATOM 872 C CA . SER A 1 114 ? -3.594 14.477 7.875 1 98.94 114 SER A CA 1
ATOM 873 C C . SER A 1 114 ? -4.266 13.219 8.414 1 98.94 114 SER A C 1
ATOM 875 O O . SER A 1 114 ? -5.48 13.055 8.289 1 98.94 114 SER A O 1
ATOM 877 N N . VAL A 1 115 ? -3.512 12.344 9.039 1 98.94 115 VAL A N 1
ATOM 878 C CA . VAL A 1 115 ? -4.047 11.125 9.633 1 98.94 115 VAL A CA 1
ATOM 879 C C . VAL A 1 115 ? -4.977 11.484 10.789 1 98.94 115 VAL A C 1
ATOM 881 O O . VAL A 1 115 ? -6.023 10.859 10.969 1 98.94 115 VAL A O 1
ATOM 884 N N . GLU A 1 116 ? -4.582 12.508 11.609 1 98.94 116 GLU A N 1
ATOM 885 C CA . GLU A 1 116 ? -5.434 12.969 12.695 1 98.94 116 GLU A CA 1
ATOM 886 C C . GLU A 1 116 ? -6.789 13.438 12.18 1 98.94 116 GLU A C 1
ATOM 888 O O . GLU A 1 116 ? -7.82 13.188 12.812 1 98.94 116 GLU A O 1
ATOM 893 N N . LEU A 1 117 ? -6.793 14.109 11.039 1 98.94 117 LEU A N 1
ATOM 894 C CA . LEU A 1 117 ? -8.055 14.531 10.445 1 98.94 117 LEU A CA 1
ATOM 895 C C . LEU A 1 117 ? -8.875 13.328 9.992 1 98.94 117 LEU A C 1
ATOM 897 O O . LEU A 1 117 ? -10.102 13.32 10.133 1 98.94 117 LEU A O 1
ATOM 901 N N . ALA A 1 118 ? -8.258 12.32 9.406 1 98.94 118 ALA A N 1
ATOM 902 C CA . ALA A 1 118 ? -8.953 11.109 9.008 1 98.94 118 ALA A CA 1
ATOM 903 C C . ALA A 1 118 ? -9.633 10.445 10.203 1 98.94 118 ALA A C 1
ATOM 905 O O . ALA A 1 118 ? -10.766 9.969 10.094 1 98.94 118 ALA A O 1
ATOM 906 N N . ILE A 1 119 ? -8.898 10.383 11.336 1 98.94 119 ILE A N 1
ATOM 907 C CA . ILE A 1 119 ? -9.414 9.758 12.547 1 98.94 119 ILE A CA 1
ATOM 908 C C . ILE A 1 119 ? -10.602 10.562 13.078 1 98.94 119 ILE A C 1
ATOM 910 O O . ILE A 1 119 ? -11.641 9.984 13.414 1 98.94 119 ILE A O 1
ATOM 914 N N . LYS A 1 120 ? -10.438 11.844 13.086 1 98.81 120 LYS A N 1
ATOM 915 C CA . LYS A 1 120 ? -11.422 12.68 13.766 1 98.81 120 LYS A CA 1
ATOM 916 C C . LYS A 1 120 ? -12.664 12.898 12.898 1 98.81 120 LYS A C 1
ATOM 918 O O . LYS A 1 120 ? -13.789 12.898 13.406 1 98.81 120 LYS A O 1
ATOM 923 N N . TYR A 1 121 ? -12.469 13.086 11.609 1 98.75 121 TYR A N 1
ATOM 924 C CA . TYR A 1 121 ? -13.578 13.531 10.773 1 98.75 121 TYR A CA 1
ATOM 925 C C . TYR A 1 121 ? -13.984 12.445 9.789 1 98.75 121 TYR A C 1
ATOM 927 O O . TYR A 1 121 ? -14.922 12.625 9.008 1 98.75 121 TYR A O 1
ATOM 935 N N . GLY A 1 122 ? -13.297 11.312 9.727 1 98.69 122 GLY A N 1
ATOM 936 C CA . GLY A 1 122 ? -13.656 10.188 8.875 1 98.69 122 GLY A CA 1
ATOM 937 C C . GLY A 1 122 ? -13.383 10.445 7.406 1 98.69 122 GLY A C 1
ATOM 938 O O . GLY A 1 122 ? -14.047 9.867 6.539 1 98.69 122 GLY A O 1
ATOM 939 N N . ILE A 1 123 ? -12.438 11.336 7.086 1 98.69 123 ILE A N 1
ATOM 940 C CA . ILE A 1 123 ? -12.188 11.703 5.699 1 98.69 123 ILE A CA 1
ATOM 941 C C . ILE A 1 123 ? -10.969 10.93 5.176 1 98.69 123 ILE A C 1
ATOM 943 O O . ILE A 1 123 ? -10.125 10.492 5.957 1 98.69 123 ILE A O 1
ATOM 947 N N . PRO A 1 124 ? -10.867 10.758 3.852 1 98.75 124 PRO A N 1
ATOM 948 C CA . PRO A 1 124 ? -9.648 10.148 3.299 1 98.75 124 PRO A CA 1
ATOM 949 C C . PRO A 1 124 ? -8.414 11.016 3.516 1 98.75 124 PRO A C 1
ATOM 951 O O . PRO A 1 124 ? -8.492 12.242 3.467 1 98.75 124 PRO A O 1
ATOM 954 N N . ALA A 1 125 ? -7.273 10.367 3.727 1 98.94 125 ALA A N 1
ATOM 955 C CA . ALA A 1 125 ? -6.051 11.133 3.957 1 98.94 125 ALA A CA 1
ATOM 956 C C . ALA A 1 125 ? -4.848 10.453 3.312 1 98.94 125 ALA A C 1
ATOM 958 O O . ALA A 1 125 ? -4.805 9.227 3.199 1 98.94 125 ALA A O 1
ATOM 959 N N . VAL A 1 126 ? -3.928 11.211 2.881 1 98.94 126 VAL A N 1
ATOM 960 C CA . VAL A 1 126 ? -2.607 10.797 2.418 1 98.94 126 VAL A CA 1
ATOM 961 C C . VAL A 1 126 ? -1.539 11.305 3.385 1 98.94 126 VAL A C 1
ATOM 963 O O . VAL A 1 126 ? -1.514 12.484 3.727 1 98.94 126 VAL A O 1
ATOM 966 N N . SER A 1 127 ? -0.699 10.445 3.842 1 98.94 127 SER A N 1
ATOM 967 C CA . SER A 1 127 ? 0.373 10.773 4.777 1 98.94 127 SER A CA 1
ATOM 968 C C . SER A 1 127 ? 1.73 10.336 4.238 1 98.94 127 SER A C 1
ATOM 970 O O . SER A 1 127 ? 1.994 9.141 4.105 1 98.94 127 SER A O 1
ATOM 972 N N . LEU A 1 128 ? 2.547 11.305 3.881 1 98.75 128 LEU A N 1
ATOM 973 C CA . LEU A 1 128 ? 3.912 11.023 3.447 1 98.75 128 LEU A CA 1
ATOM 974 C C . LEU A 1 128 ? 4.895 11.195 4.602 1 98.75 128 LEU A C 1
ATOM 976 O O . LEU A 1 128 ? 5.113 12.32 5.07 1 98.75 128 LEU A O 1
ATOM 980 N N . SER A 1 129 ? 5.488 10.102 5.086 1 98.5 129 SER A N 1
ATOM 981 C CA . SER A 1 129 ? 6.457 10.109 6.18 1 98.5 129 SER A CA 1
ATOM 982 C C . SER A 1 129 ? 5.848 10.688 7.453 1 98.5 129 SER A C 1
ATOM 984 O O . SER A 1 129 ? 6.484 11.477 8.148 1 98.5 129 SER A O 1
ATOM 986 N N . GLY A 1 130 ? 4.539 10.352 7.711 1 98.62 130 GLY A 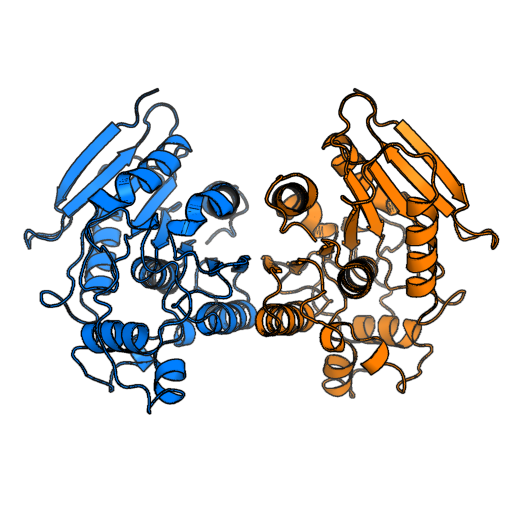N 1
ATOM 987 C CA . GLY A 1 130 ? 3.867 10.844 8.906 1 98.62 130 GLY A CA 1
ATOM 988 C C . GLY A 1 130 ? 4.461 10.305 10.188 1 98.62 130 GLY A C 1
ATOM 989 O O . GLY A 1 130 ? 4.895 9.148 10.242 1 98.62 130 GLY A O 1
ATOM 990 N N . ILE A 1 131 ? 4.504 11.102 11.242 1 98.69 131 ILE A N 1
ATOM 991 C CA . ILE A 1 131 ? 4.934 10.703 12.578 1 98.69 131 ILE A CA 1
ATOM 992 C C . ILE A 1 131 ? 3.775 10.039 13.32 1 98.69 131 ILE A C 1
ATOM 994 O O . ILE A 1 131 ? 2.943 10.727 13.922 1 98.69 131 ILE A O 1
ATOM 998 N N . LEU A 1 132 ? 3.83 8.688 13.336 1 98.62 132 LEU A N 1
ATOM 999 C CA . LEU A 1 132 ? 2.594 8.008 13.711 1 98.62 132 LEU A CA 1
ATOM 1000 C C . LEU A 1 132 ? 2.816 7.09 14.906 1 98.62 132 LEU A C 1
ATOM 1002 O O . LEU A 1 132 ? 1.855 6.645 15.539 1 98.62 132 LEU A O 1
ATOM 1006 N N . ASP A 1 133 ? 4.004 6.691 15.18 1 96.69 133 ASP A N 1
ATOM 1007 C CA . ASP A 1 133 ? 4.383 5.848 16.312 1 96.69 133 ASP A CA 1
ATOM 1008 C C . ASP A 1 133 ? 5.219 6.625 17.312 1 96.69 133 ASP A C 1
ATOM 1010 O O . ASP A 1 133 ? 6.406 6.344 17.5 1 96.69 133 ASP A O 1
ATOM 1014 N N . ILE A 1 134 ? 4.59 7.48 18.109 1 98.44 134 ILE A N 1
ATOM 1015 C CA . ILE A 1 134 ? 5.316 8.414 18.953 1 98.44 134 ILE A CA 1
ATOM 1016 C C . ILE A 1 134 ? 5.633 7.746 20.297 1 98.44 134 ILE A C 1
ATOM 1018 O O . ILE A 1 134 ? 6.797 7.5 20.609 1 98.44 134 ILE A O 1
ATOM 1022 N N . ASP A 1 135 ? 4.637 7.359 21.062 1 98.62 135 ASP A N 1
ATOM 1023 C CA . ASP A 1 135 ? 4.84 6.887 22.422 1 98.62 135 ASP A CA 1
ATOM 1024 C C . ASP A 1 135 ? 5.633 5.578 22.438 1 98.62 135 ASP A C 1
ATOM 1026 O O . ASP A 1 135 ? 6.602 5.445 23.188 1 98.62 135 ASP A O 1
ATOM 1030 N N . ASP A 1 136 ? 5.273 4.605 21.562 1 98.62 136 ASP A N 1
ATOM 1031 C CA . ASP A 1 136 ? 5.961 3.318 21.531 1 98.62 136 ASP A CA 1
ATOM 1032 C C . ASP A 1 136 ? 7.418 3.484 21.109 1 98.62 136 ASP A C 1
ATOM 1034 O O . ASP A 1 136 ? 8.32 2.883 21.703 1 98.62 136 ASP A O 1
ATOM 1038 N N . TRP A 1 137 ? 7.645 4.293 20.078 1 98.44 137 TRP A N 1
ATOM 1039 C CA . TRP A 1 137 ? 9.016 4.508 19.609 1 98.44 137 TRP A CA 1
ATOM 1040 C C . TRP A 1 137 ? 9.867 5.141 20.703 1 98.44 137 TRP A C 1
ATOM 1042 O O . TRP A 1 137 ? 10.992 4.699 20.953 1 98.44 137 TRP A O 1
ATOM 1052 N N . LEU A 1 138 ? 9.344 6.18 21.359 1 98.56 138 LEU A N 1
ATOM 1053 C CA . LEU A 1 138 ? 10.086 6.859 22.406 1 98.56 138 LEU A CA 1
ATOM 1054 C C . LEU A 1 138 ? 10.391 5.906 23.562 1 98.56 138 LEU A C 1
ATOM 1056 O O . LEU A 1 138 ? 11.484 5.938 24.125 1 98.56 138 LEU A O 1
ATOM 1060 N N . ALA A 1 139 ? 9.422 5.109 23.906 1 98.44 139 ALA A N 1
ATOM 1061 C CA . ALA A 1 139 ? 9.617 4.145 24.984 1 98.44 139 ALA A CA 1
ATOM 1062 C C . ALA A 1 139 ? 10.734 3.162 24.641 1 98.44 139 ALA A C 1
ATOM 1064 O O . ALA A 1 139 ? 11.523 2.783 25.516 1 98.44 139 ALA A O 1
ATOM 1065 N N . LYS A 1 140 ? 10.852 2.762 23.391 1 98.25 140 LYS A N 1
ATOM 1066 C CA . LYS A 1 140 ? 11.828 1.77 22.953 1 98.25 140 LYS A CA 1
ATOM 1067 C C . LYS A 1 140 ? 13.188 2.412 22.688 1 98.25 140 LYS A C 1
ATOM 1069 O O . LYS A 1 140 ? 14.18 1.713 22.484 1 98.25 140 LYS A O 1
ATOM 1074 N N . HIS A 1 141 ? 13.227 3.729 22.672 1 98.19 141 HIS A N 1
ATOM 1075 C CA . HIS A 1 141 ? 14.461 4.457 22.391 1 98.19 141 HIS A CA 1
ATOM 1076 C C . HIS A 1 141 ? 14.781 5.445 23.5 1 98.19 141 HIS A C 1
ATOM 1078 O O . HIS A 1 141 ? 15.18 6.582 23.234 1 98.19 141 HIS A O 1
ATOM 1084 N N . ALA A 1 142 ? 14.57 5.109 24.703 1 97.12 142 ALA A N 1
ATOM 1085 C CA . ALA A 1 142 ? 14.734 5.965 25.875 1 97.12 142 ALA A CA 1
ATOM 1086 C C . ALA A 1 142 ? 16.156 6.477 25.984 1 97.12 142 ALA A C 1
ATOM 1088 O O . ALA A 1 142 ? 16.391 7.598 26.453 1 97.12 142 ALA A O 1
ATOM 1089 N N . ASP A 1 143 ? 17.156 5.715 25.453 1 97.81 143 ASP A N 1
ATOM 1090 C CA . ASP A 1 143 ? 18.562 6.031 25.656 1 97.81 143 ASP A CA 1
ATOM 1091 C C . ASP A 1 143 ? 19.062 7.031 24.609 1 97.81 143 ASP A C 1
ATOM 1093 O O . ASP A 1 143 ? 20.141 7.586 24.734 1 97.81 143 ASP A O 1
ATOM 1097 N N . VAL A 1 144 ? 18.266 7.215 23.562 1 97.94 144 VAL A N 1
ATOM 1098 C CA . VAL A 1 144 ? 18.641 8.172 22.531 1 97.94 144 VAL A CA 1
ATOM 1099 C C . VAL A 1 144 ? 18.641 9.586 23.109 1 97.94 144 VAL A C 1
ATOM 1101 O O . VAL A 1 144 ? 17.688 9.992 23.766 1 97.94 144 VAL A O 1
ATOM 1104 N N . VAL A 1 145 ? 19.703 10.375 22.938 1 97.69 145 VAL A N 1
ATOM 1105 C CA . VAL A 1 145 ? 19.797 11.773 23.344 1 97.69 145 VAL A CA 1
ATOM 1106 C C . VAL A 1 145 ? 19.328 12.68 22.219 1 97.69 145 VAL A C 1
ATOM 1108 O O . VAL A 1 145 ? 19.938 12.711 21.141 1 97.69 145 VAL A O 1
ATOM 1111 N N . PRO A 1 146 ? 18.234 13.359 22.406 1 97.06 146 PRO A N 1
ATOM 1112 C CA . PRO A 1 146 ? 17.734 14.234 21.344 1 97.06 146 PRO A CA 1
ATOM 1113 C C . PRO A 1 146 ? 18.719 15.336 20.969 1 97.06 146 PRO A C 1
ATOM 1115 O O . PRO A 1 146 ? 19.406 15.875 21.828 1 97.06 146 PRO A O 1
ATOM 1118 N N . ALA A 1 147 ? 18.797 15.602 19.609 1 95.88 147 ALA A N 1
ATOM 1119 C CA . ALA A 1 147 ? 19.656 16.672 19.109 1 95.88 147 ALA A CA 1
ATOM 1120 C C . ALA A 1 147 ? 19.125 17.234 17.812 1 95.88 147 ALA A C 1
ATOM 1122 O O . ALA A 1 147 ? 18.625 16.5 16.953 1 95.88 147 ALA A O 1
ATOM 1123 N N . PRO A 1 148 ? 19.156 18.578 17.672 1 91.88 148 PRO A N 1
ATOM 1124 C CA . PRO A 1 148 ? 18.781 19.141 16.375 1 91.88 148 PRO A CA 1
ATOM 1125 C C . PRO A 1 148 ? 19.703 18.719 15.25 1 91.88 148 PRO A C 1
ATOM 1127 O O . PRO A 1 148 ? 20.812 18.219 15.508 1 91.88 148 PRO A O 1
ATOM 1130 N N . ASP A 1 149 ? 19.172 18.641 14.086 1 84.31 149 ASP A N 1
ATOM 1131 C CA . ASP A 1 149 ? 19.984 18.344 12.914 1 84.31 149 ASP A CA 1
ATOM 1132 C C . ASP A 1 149 ? 20.469 19.641 12.25 1 84.31 149 ASP A C 1
ATOM 1134 O O . ASP A 1 149 ? 19.719 20.312 11.555 1 84.31 149 ASP A O 1
ATOM 1138 N N . ASN A 1 150 ? 21.656 19.922 12.359 1 75.81 150 ASN A N 1
ATOM 1139 C CA . ASN A 1 150 ? 22.25 21.156 11.844 1 75.81 150 ASN A CA 1
ATOM 1140 C C . ASN A 1 150 ? 22.797 20.984 10.438 1 75.81 150 ASN A C 1
ATOM 1142 O O . ASN A 1 150 ? 23.328 21.922 9.844 1 75.81 150 ASN A O 1
ATOM 1146 N N . SER A 1 151 ? 22.703 19.828 9.938 1 72.56 151 SER A N 1
ATOM 1147 C CA . SER A 1 151 ? 23.297 19.562 8.633 1 72.56 151 SER A CA 1
ATOM 1148 C C . SER A 1 151 ? 22.297 19.797 7.508 1 72.56 151 SER A C 1
ATOM 1150 O O . SER A 1 151 ? 22.672 19.906 6.34 1 72.56 151 SER A O 1
ATOM 1152 N N . GLN A 1 152 ? 21.094 20.016 7.895 1 71.25 152 GLN A N 1
ATOM 1153 C CA . GLN A 1 152 ? 20.047 20.141 6.875 1 71.25 152 GLN A CA 1
ATOM 1154 C C . GLN A 1 152 ? 19.766 21.609 6.555 1 71.25 152 GLN A C 1
ATOM 1156 O O . GLN A 1 152 ? 19.797 22.453 7.441 1 71.25 152 GLN A O 1
ATOM 1161 N N . ASN A 1 153 ? 19.75 21.875 5.211 1 68.44 153 ASN A N 1
ATOM 1162 C CA . ASN A 1 153 ? 19.281 23.203 4.801 1 68.44 153 ASN A CA 1
ATOM 1163 C C . ASN A 1 153 ? 17.766 23.297 4.855 1 68.44 153 ASN A C 1
ATOM 1165 O O . ASN A 1 153 ? 17.078 23.031 3.863 1 68.44 153 ASN A O 1
ATOM 1169 N N . PHE A 1 154 ? 17.266 23.766 5.957 1 66.75 154 PHE A N 1
ATOM 1170 C CA . PHE A 1 154 ? 15.828 23.781 6.211 1 66.75 154 PHE A CA 1
ATOM 1171 C C . PHE A 1 154 ? 15.164 24.953 5.508 1 66.75 154 PHE A C 1
ATOM 1173 O O . PHE A 1 154 ? 13.938 25.016 5.41 1 66.75 154 PHE A O 1
ATOM 1180 N N . ALA A 1 155 ? 16.016 25.859 4.98 1 67 155 ALA A N 1
ATOM 1181 C CA . ALA A 1 155 ? 15.484 26.984 4.227 1 67 155 ALA A CA 1
ATOM 1182 C C . ALA A 1 155 ? 15.195 26.609 2.777 1 67 155 ALA A C 1
ATOM 1184 O O . ALA A 1 155 ? 14.469 27.297 2.074 1 67 155 ALA A O 1
ATOM 1185 N N . GLY A 1 156 ? 15.703 25.5 2.439 1 68.94 156 GLY A N 1
ATOM 1186 C CA . GLY A 1 156 ? 15.516 25.062 1.066 1 68.94 156 GLY A CA 1
ATOM 1187 C C . GLY A 1 156 ? 14.219 24.297 0.854 1 68.94 156 GLY A C 1
ATOM 1188 O O . GLY A 1 156 ? 13.305 24.375 1.679 1 68.94 156 GLY A O 1
ATOM 1189 N N . ALA A 1 157 ? 14.133 23.75 -0.281 1 73.19 157 ALA A N 1
ATOM 1190 C CA . ALA A 1 157 ? 12.953 22.984 -0.671 1 73.19 157 ALA A CA 1
ATOM 1191 C C . ALA A 1 157 ? 12.711 21.828 0.288 1 73.19 157 ALA A C 1
ATOM 1193 O O . ALA A 1 157 ? 13.648 21.141 0.691 1 73.19 157 ALA A O 1
ATOM 1194 N N . SER A 1 158 ? 11.523 21.656 0.723 1 78.06 158 SER A N 1
ATOM 1195 C CA . SER A 1 158 ? 11.156 20.562 1.602 1 78.06 158 SER A CA 1
ATOM 1196 C C . SER A 1 158 ? 11.609 19.219 1.029 1 78.06 158 SER A C 1
ATOM 1198 O O . SER A 1 158 ? 11.914 18.297 1.779 1 78.06 158 SER A O 1
ATOM 1200 N N . SER A 1 159 ? 11.758 19.078 -0.297 1 77.19 159 SER A N 1
ATOM 1201 C CA . SER A 1 159 ? 12.109 17.844 -0.973 1 77.19 159 SER A CA 1
ATOM 1202 C C . SER A 1 159 ? 13.57 17.453 -0.712 1 77.19 159 SER A C 1
ATOM 1204 O O . SER A 1 159 ? 13.977 16.328 -0.961 1 77.19 159 SER A O 1
ATOM 1206 N N . GLY A 1 160 ? 14.359 18.328 -0.234 1 74.62 160 GLY A N 1
ATOM 1207 C CA . GLY A 1 160 ? 15.773 18.078 -0.003 1 74.62 160 GLY A CA 1
ATOM 1208 C C . GLY A 1 160 ? 16.094 17.812 1.454 1 74.62 160 GLY A C 1
ATOM 1209 O O . GLY A 1 160 ? 17.266 17.625 1.806 1 74.62 160 GLY A O 1
ATOM 1210 N N . ILE A 1 161 ? 15.078 17.719 2.248 1 73.94 161 ILE A N 1
ATOM 1211 C CA . ILE A 1 161 ? 15.312 17.641 3.686 1 73.94 161 ILE A CA 1
ATOM 1212 C C . ILE A 1 161 ? 15.625 16.188 4.07 1 73.94 161 ILE A C 1
ATOM 1214 O O . ILE A 1 161 ? 14.891 15.273 3.691 1 73.94 161 ILE A O 1
ATOM 1218 N N . ASN A 1 162 ? 16.625 16.031 4.852 1 71.19 162 ASN A N 1
ATOM 1219 C CA . ASN A 1 162 ? 17.156 14.82 5.465 1 71.19 162 ASN A CA 1
ATOM 1220 C C . ASN A 1 162 ? 17.062 13.625 4.52 1 71.19 162 ASN A C 1
ATOM 1222 O O . ASN A 1 162 ? 16.297 12.688 4.77 1 71.19 162 ASN A O 1
ATOM 1226 N N . GLN A 1 163 ? 17.828 13.562 3.592 1 78.56 163 GLN A N 1
ATOM 1227 C CA . GLN A 1 163 ? 17.906 12.508 2.592 1 78.56 163 GLN A CA 1
ATOM 1228 C C . GLN A 1 163 ? 19.031 11.523 2.922 1 78.56 163 GLN A C 1
ATOM 1230 O O . GLN A 1 163 ? 19.453 10.742 2.066 1 78.56 163 GLN A O 1
ATOM 1235 N N . GLY A 1 164 ? 19.453 11.578 4.258 1 81.62 164 GLY A N 1
ATOM 1236 C CA . GLY A 1 164 ? 20.625 10.797 4.621 1 81.62 164 GLY A CA 1
ATOM 1237 C C . GLY A 1 164 ? 20.281 9.555 5.422 1 81.62 164 GLY A C 1
ATOM 1238 O O . GLY A 1 164 ? 21.172 8.836 5.871 1 81.62 164 GLY A O 1
ATOM 1239 N N . GLY A 1 165 ? 19.031 9.273 5.617 1 90.62 165 GLY A N 1
ATOM 1240 C CA . GLY A 1 165 ? 18.672 8.055 6.324 1 90.62 165 GLY A CA 1
ATOM 1241 C C . GLY A 1 165 ? 18.312 8.297 7.777 1 90.62 165 GLY A C 1
ATOM 1242 O O . GLY A 1 165 ? 17.828 9.375 8.133 1 90.62 165 GLY A O 1
ATOM 1243 N N . ALA A 1 166 ? 18.516 7.23 8.594 1 91.5 166 ALA A N 1
ATOM 1244 C CA . ALA A 1 166 ? 18.078 7.254 9.984 1 91.5 166 ALA A CA 1
ATOM 1245 C C . ALA A 1 166 ? 18.781 8.352 10.773 1 91.5 166 ALA A C 1
ATOM 1247 O O . ALA A 1 166 ? 19.984 8.586 10.578 1 91.5 166 ALA A O 1
ATOM 1248 N N . ASN A 1 167 ? 18.078 9 11.633 1 94.88 167 ASN A N 1
ATOM 1249 C CA . ASN A 1 167 ? 18.547 10.023 12.57 1 94.88 167 ASN A CA 1
ATOM 1250 C C . ASN A 1 167 ? 17.672 10.078 13.82 1 94.88 167 ASN A C 1
ATOM 1252 O O . ASN A 1 167 ? 16.844 10.969 13.961 1 94.88 167 ASN A O 1
ATOM 1256 N N . ASP A 1 168 ? 17.969 9.125 14.703 1 96.69 168 ASP A N 1
ATOM 1257 C CA . ASP A 1 168 ? 17.141 8.938 15.883 1 96.69 168 ASP A CA 1
ATOM 1258 C C . ASP A 1 168 ? 17.188 10.164 16.797 1 96.69 168 ASP A C 1
ATOM 1260 O O . ASP A 1 168 ? 16.188 10.547 17.406 1 96.69 168 ASP A O 1
ATOM 1264 N N . ALA A 1 169 ? 18.375 10.805 16.875 1 96.81 169 ALA A N 1
ATOM 1265 C CA . ALA A 1 169 ? 18.531 11.977 17.719 1 96.81 169 ALA A CA 1
ATOM 1266 C C . ALA A 1 169 ? 17.641 13.125 17.266 1 96.81 169 ALA A C 1
ATOM 1268 O O . ALA A 1 169 ? 16.953 13.75 18.078 1 96.81 169 ALA A O 1
ATOM 1269 N N . PHE A 1 170 ? 17.656 13.359 16.016 1 95.75 170 PHE A N 1
ATOM 1270 C CA . PHE A 1 170 ? 16.844 14.43 15.453 1 95.75 170 PHE A CA 1
ATOM 1271 C C . PHE A 1 170 ? 15.367 14.102 15.562 1 95.75 170 PHE A C 1
ATOM 1273 O O . PHE A 1 170 ? 14.555 14.961 15.914 1 95.75 170 PHE A O 1
ATOM 1280 N N . TYR A 1 171 ? 15 12.812 15.242 1 97.06 171 TYR A N 1
ATOM 1281 C CA . TYR A 1 171 ? 13.617 12.352 15.32 1 97.06 171 TYR A CA 1
ATOM 1282 C C . TYR A 1 171 ? 13.055 12.555 16.719 1 97.06 171 TYR A C 1
ATOM 1284 O O . TYR A 1 171 ? 11.969 13.125 16.891 1 97.06 171 TYR A O 1
ATOM 1292 N N . LYS A 1 172 ? 13.82 12.172 17.703 1 98 172 LYS A N 1
ATOM 1293 C CA . LYS A 1 172 ? 13.391 12.352 19.078 1 98 172 LYS A CA 1
ATOM 1294 C C . LYS A 1 172 ? 13.305 13.828 19.453 1 98 172 LYS A C 1
ATOM 1296 O O . LYS A 1 172 ? 12.383 14.25 20.141 1 98 172 LYS A O 1
ATOM 1301 N N . TRP A 1 173 ? 14.258 14.602 18.969 1 97.44 173 TRP A N 1
ATOM 1302 C CA . TRP A 1 173 ? 14.367 16 19.344 1 97.44 173 TRP A CA 1
ATOM 1303 C C . TRP A 1 173 ? 13.125 16.781 18.922 1 97.44 173 TRP A C 1
ATOM 1305 O O . TRP A 1 173 ? 12.516 17.484 19.719 1 97.44 173 TRP A O 1
ATOM 1315 N N . PHE A 1 174 ? 12.672 16.656 17.641 1 96.44 174 PHE A N 1
ATOM 1316 C CA . PHE A 1 174 ? 11.562 17.5 17.203 1 96.44 174 PHE A CA 1
ATOM 1317 C C . PHE A 1 174 ? 10.25 17.031 17.797 1 96.44 174 PHE A C 1
ATOM 1319 O O . PHE A 1 174 ? 9.32 17.812 18 1 96.44 174 PHE A O 1
ATOM 1326 N N . ILE A 1 175 ? 10.125 15.68 18.125 1 98.25 175 ILE A N 1
ATOM 1327 C CA . ILE A 1 175 ? 8.93 15.172 18.781 1 98.25 175 ILE A CA 1
ATOM 1328 C C . ILE A 1 175 ? 8.844 15.742 20.203 1 98.25 175 ILE A C 1
ATOM 1330 O O . ILE A 1 175 ? 7.801 16.266 20.594 1 98.25 175 ILE A O 1
ATOM 1334 N N . MET A 1 176 ? 9.945 15.641 20.891 1 98.25 176 MET A N 1
ATOM 1335 C CA . MET A 1 176 ? 9.953 16.141 22.266 1 98.25 176 MET A CA 1
ATOM 1336 C C . MET A 1 176 ? 9.773 17.656 22.297 1 98.25 176 MET A C 1
ATOM 1338 O O . MET A 1 176 ? 9.156 18.188 23.219 1 98.25 176 MET A O 1
ATOM 1342 N N . ASN A 1 177 ? 10.367 18.312 21.312 1 97.94 177 ASN A N 1
ATOM 1343 C CA . ASN A 1 177 ? 10.141 19.75 21.172 1 97.94 177 ASN A CA 1
ATOM 1344 C C . ASN A 1 177 ? 8.656 20.062 21 1 97.94 177 ASN A C 1
ATOM 1346 O O . ASN A 1 177 ? 8.125 20.953 21.672 1 97.94 177 ASN A O 1
ATOM 1350 N N . TYR A 1 178 ? 7.961 19.312 20.172 1 98.31 178 TYR A N 1
ATOM 1351 C CA . TYR A 1 178 ? 6.535 19.453 19.891 1 98.31 178 TYR A CA 1
ATOM 1352 C C . TYR A 1 178 ? 5.719 19.312 21.172 1 98.31 178 TYR A C 1
ATOM 1354 O O . TYR A 1 178 ? 4.75 20.031 21.391 1 98.31 178 TYR A O 1
ATOM 1362 N N . PHE A 1 179 ? 6.164 18.438 22.078 1 98.62 179 PHE A N 1
ATOM 1363 C CA . PHE A 1 179 ? 5.422 18.156 23.297 1 98.62 179 PHE A CA 1
ATOM 1364 C C . PHE A 1 179 ? 5.957 18.984 24.469 1 98.62 179 PHE A C 1
ATOM 1366 O O . PHE A 1 179 ? 5.629 18.719 25.625 1 98.62 179 PHE A O 1
ATOM 1373 N N . HIS A 1 180 ? 6.805 19.969 24.203 1 98.19 180 HIS A N 1
ATOM 1374 C CA . HIS A 1 180 ? 7.406 20.828 25.219 1 98.19 180 HIS A CA 1
ATOM 1375 C C . HIS A 1 180 ? 8.07 20 26.312 1 98.19 180 HIS A C 1
ATOM 1377 O O . HIS A 1 180 ? 7.898 20.281 27.5 1 98.19 180 HIS A O 1
ATOM 1383 N N . GLU A 1 181 ? 8.602 18.922 25.938 1 97.06 181 GLU A N 1
ATOM 1384 C CA . GLU A 1 181 ? 9.383 18 26.766 1 97.06 181 GLU A CA 1
ATOM 1385 C C . GLU A 1 181 ? 8.477 17.25 27.75 1 97.06 181 GLU A C 1
ATOM 1387 O O . GLU A 1 181 ? 8.969 16.547 28.625 1 97.06 181 GLU A O 1
ATOM 1392 N N . ARG A 1 182 ? 7.215 17.391 27.547 1 97.31 182 ARG A N 1
ATOM 1393 C CA . ARG A 1 182 ? 6.289 16.641 28.391 1 97.31 182 ARG A CA 1
ATOM 1394 C C . ARG A 1 182 ? 6.125 15.203 27.891 1 97.31 182 ARG A C 1
ATOM 1396 O O . ARG A 1 182 ? 6.074 14.969 26.672 1 97.31 182 ARG A O 1
ATOM 1403 N N . THR A 1 183 ? 6.016 14.297 28.797 1 97.19 183 THR A N 1
ATOM 1404 C CA . THR A 1 183 ? 5.891 12.898 28.406 1 97.19 183 THR A CA 1
ATOM 1405 C C . THR A 1 183 ? 4.512 12.359 28.781 1 97.19 183 THR A C 1
ATOM 1407 O O . THR A 1 183 ? 4.156 11.234 28.406 1 97.19 183 THR A O 1
ATOM 1410 N N . ASP A 1 184 ? 3.738 13.086 29.453 1 97.69 184 ASP A N 1
ATOM 1411 C CA . ASP A 1 184 ? 2.459 12.617 29.984 1 97.69 184 ASP A CA 1
ATOM 1412 C C . ASP A 1 184 ? 1.369 12.68 28.922 1 97.69 184 ASP A C 1
ATOM 1414 O O . ASP A 1 184 ? 0.253 12.203 29.141 1 97.69 184 ASP A O 1
ATOM 1418 N N . ARG A 1 185 ? 1.664 13.234 27.734 1 97.81 185 ARG A N 1
ATOM 1419 C CA . ARG A 1 185 ? 0.653 13.375 26.688 1 97.81 185 ARG A CA 1
ATOM 1420 C C . ARG A 1 185 ? 1.047 12.609 25.438 1 97.81 185 ARG A C 1
ATOM 1422 O O . ARG A 1 185 ? 0.379 12.711 24.406 1 97.81 185 ARG A O 1
ATOM 1429 N N . LEU A 1 186 ? 2.119 11.859 25.484 1 98.5 186 LEU A N 1
ATOM 1430 C CA . LEU A 1 186 ? 2.652 11.188 24.312 1 98.5 186 LEU A CA 1
ATOM 1431 C C . LEU A 1 186 ? 1.655 10.172 23.766 1 98.5 186 LEU A C 1
ATOM 1433 O O . LEU A 1 186 ? 1.483 10.055 22.547 1 98.5 186 LEU A O 1
ATOM 1437 N N . THR A 1 187 ? 0.957 9.422 24.641 1 98.5 187 THR A N 1
ATOM 1438 C CA . THR A 1 187 ? -0.029 8.445 24.203 1 98.5 187 THR A CA 1
ATOM 1439 C C . THR A 1 187 ? -1.224 9.125 23.547 1 98.5 187 THR A C 1
ATOM 1441 O O . THR A 1 187 ? -1.696 8.695 22.5 1 98.5 187 THR A O 1
ATOM 1444 N N . GLU A 1 188 ? -1.667 10.219 24.156 1 98.06 188 GLU A N 1
ATOM 1445 C CA . GLU A 1 188 ? -2.768 11 23.609 1 98.06 188 GLU A CA 1
ATOM 1446 C C . GLU A 1 188 ? -2.408 11.562 22.234 1 98.06 188 GLU A C 1
ATOM 1448 O O . GLU A 1 188 ? -3.26 11.641 21.344 1 98.06 188 GLU A O 1
ATOM 1453 N N . GLY A 1 189 ? -1.142 11.938 22.062 1 98.38 189 GLY A N 1
ATOM 1454 C CA . GLY A 1 189 ? -0.687 12.531 20.812 1 98.38 189 GLY A CA 1
ATOM 1455 C C . GLY A 1 189 ? -0.325 11.508 19.766 1 98.38 189 GLY A C 1
ATOM 1456 O O . GLY A 1 189 ? 0.048 11.859 18.641 1 98.38 189 GLY A O 1
ATOM 1457 N N . THR A 1 190 ? -0.352 10.195 20.125 1 98.75 190 THR A N 1
ATOM 1458 C CA . THR A 1 190 ? -0.103 9.117 19.188 1 98.75 190 THR A CA 1
ATOM 1459 C C . THR A 1 190 ? -1.4 8.672 18.516 1 98.75 190 THR A C 1
ATOM 1461 O O . THR A 1 190 ? -2.301 8.148 19.172 1 98.75 190 THR A O 1
ATOM 1464 N N . PRO A 1 191 ? -1.475 8.836 17.203 1 98.69 191 PRO A N 1
ATOM 1465 C CA . PRO A 1 191 ? -2.779 8.688 16.547 1 98.69 191 PRO A CA 1
ATOM 1466 C C . PRO A 1 191 ? -3.27 7.238 16.547 1 98.69 191 PRO A C 1
ATOM 1468 O O . PRO A 1 191 ? -4.477 6.992 16.562 1 98.69 191 PRO A O 1
ATOM 1471 N N . VAL A 1 192 ? -2.404 6.223 16.562 1 98.62 192 VAL A N 1
ATOM 1472 C CA . VAL A 1 192 ? -2.75 4.828 16.312 1 98.62 192 VAL A CA 1
ATOM 1473 C C . VAL A 1 192 ? -3.76 4.348 17.344 1 98.62 192 VAL A C 1
ATOM 1475 O O . VAL A 1 192 ? -4.617 3.512 17.062 1 98.62 192 VAL A O 1
ATOM 1478 N N . HIS A 1 193 ? -3.787 4.934 18.531 1 98.69 193 HIS A N 1
ATOM 1479 C CA . HIS A 1 193 ? -4.629 4.492 19.625 1 98.69 193 HIS A CA 1
ATOM 1480 C C . HIS A 1 193 ? -6.078 4.922 19.438 1 98.69 193 HIS A C 1
ATOM 1482 O O . HIS A 1 193 ? -6.973 4.441 20.125 1 98.69 193 HIS A O 1
ATOM 1488 N N . ARG A 1 194 ? -6.301 5.812 18.453 1 98.75 194 ARG A N 1
ATOM 1489 C CA . ARG A 1 194 ? -7.641 6.359 18.266 1 98.75 194 ARG A CA 1
ATOM 1490 C C . ARG A 1 194 ? -8.242 5.906 16.938 1 98.75 194 ARG A C 1
ATOM 1492 O O . ARG A 1 194 ? -9.289 6.398 16.531 1 98.75 194 ARG A O 1
ATOM 1499 N N . VAL A 1 195 ? -7.57 5.02 16.266 1 98.88 195 VAL A N 1
ATOM 1500 C CA . VAL A 1 195 ? -8.156 4.41 15.07 1 98.88 195 VAL A CA 1
ATOM 1501 C C . VAL A 1 195 ? -9.438 3.672 15.453 1 98.88 195 VAL A C 1
ATOM 1503 O O . VAL A 1 195 ? -9.484 2.977 16.469 1 98.88 195 VAL A O 1
ATOM 1506 N N . SER A 1 196 ? -10.461 3.822 14.734 1 98.81 196 SER A N 1
ATOM 1507 C CA . SER A 1 196 ? -11.773 3.203 14.922 1 98.81 196 SER A CA 1
ATOM 1508 C C . SER A 1 196 ? -12.453 2.932 13.578 1 98.81 196 SER A C 1
ATOM 1510 O O . SER A 1 196 ? -11.953 3.346 12.531 1 98.81 196 SER A O 1
ATOM 1512 N N . PRO A 1 197 ? -13.57 2.205 13.547 1 98.44 197 PRO A N 1
ATOM 1513 C CA . PRO A 1 197 ? -14.273 1.959 12.289 1 98.44 197 PRO A CA 1
ATOM 1514 C C . PRO A 1 197 ? -14.734 3.246 11.609 1 98.44 197 PRO A C 1
ATOM 1516 O O . PRO A 1 197 ? -15.117 3.227 10.438 1 98.44 197 PRO A O 1
ATOM 1519 N N . LYS A 1 198 ? -14.711 4.398 12.336 1 98.56 198 LYS A N 1
ATOM 1520 C CA . LYS A 1 198 ? -15.148 5.676 11.781 1 98.56 198 LYS A CA 1
ATOM 1521 C C . LYS A 1 198 ? -13.992 6.402 11.102 1 98.56 198 LYS A C 1
ATOM 1523 O O . LYS A 1 198 ? -14.203 7.406 10.422 1 98.56 198 LYS A O 1
ATOM 1528 N N . THR A 1 199 ? -12.766 5.898 11.336 1 98.88 199 THR A N 1
ATOM 1529 C CA . THR A 1 199 ? -11.602 6.508 10.703 1 98.88 199 THR A CA 1
ATOM 1530 C C . THR A 1 199 ? -11.711 6.426 9.18 1 98.88 199 THR A C 1
ATOM 1532 O O . THR A 1 199 ? -12.148 5.406 8.641 1 98.88 199 THR A O 1
ATOM 1535 N N . GLY A 1 200 ? -11.398 7.488 8.469 1 98.81 200 GLY A N 1
ATOM 1536 C CA . GLY A 1 200 ? -11.383 7.461 7.016 1 98.81 200 GLY A CA 1
ATOM 1537 C C . GLY A 1 200 ? -10.25 6.625 6.449 1 98.81 200 GLY A C 1
ATOM 1538 O O . GLY A 1 200 ? -9.297 6.293 7.16 1 98.81 200 GLY A O 1
ATOM 1539 N N . PRO A 1 201 ? -10.336 6.262 5.176 1 98.81 201 PRO A N 1
ATOM 1540 C CA . PRO A 1 201 ? -9.25 5.531 4.52 1 98.81 201 PRO A CA 1
ATOM 1541 C C . PRO A 1 201 ? -7.957 6.344 4.441 1 98.81 201 PRO A C 1
ATOM 1543 O O . PRO A 1 201 ? -8 7.574 4.355 1 98.81 201 PRO A O 1
ATOM 1546 N N . VAL A 1 202 ? -6.84 5.668 4.449 1 98.94 202 VAL A N 1
ATOM 1547 C CA . VAL A 1 202 ? -5.574 6.395 4.492 1 98.94 202 VAL A CA 1
ATOM 1548 C C . VAL A 1 202 ? -4.578 5.758 3.523 1 98.94 202 VAL A C 1
ATOM 1550 O O . VAL A 1 202 ? -4.535 4.531 3.389 1 98.94 202 VAL A O 1
ATOM 1553 N N . TYR A 1 203 ? -3.881 6.566 2.844 1 98.88 203 TYR A N 1
ATOM 1554 C CA . TYR A 1 203 ? -2.676 6.211 2.104 1 98.88 203 TYR A CA 1
ATOM 1555 C C . TYR A 1 203 ? -1.424 6.637 2.861 1 98.88 203 TYR A C 1
ATOM 1557 O O . TYR A 1 203 ? -1.226 7.824 3.125 1 98.88 203 TYR A O 1
ATOM 1565 N N . LEU A 1 204 ? -0.578 5.676 3.227 1 98.94 204 LEU A N 1
ATOM 1566 C CA . LEU A 1 204 ? 0.663 5.906 3.959 1 98.94 204 LEU A CA 1
ATOM 1567 C C . LEU A 1 204 ? 1.873 5.559 3.1 1 98.94 204 LEU A C 1
ATOM 1569 O O . LEU A 1 204 ? 1.902 4.508 2.457 1 98.94 204 LEU A O 1
ATOM 1573 N N . ALA A 1 205 ? 2.85 6.445 3.107 1 98.81 205 ALA A N 1
ATOM 1574 C CA . ALA A 1 205 ? 4.082 6.117 2.398 1 98.81 205 ALA A CA 1
ATOM 1575 C C . ALA A 1 205 ? 5.309 6.523 3.213 1 98.81 205 ALA A C 1
ATOM 1577 O O . ALA A 1 205 ? 5.293 7.547 3.9 1 98.81 205 ALA A O 1
ATOM 1578 N N . ASN A 1 206 ? 6.32 5.727 3.152 1 98.5 206 ASN A N 1
ATOM 1579 C CA . ASN A 1 206 ? 7.633 5.988 3.73 1 98.5 206 ASN A CA 1
ATOM 1580 C C . ASN A 1 206 ? 8.75 5.402 2.871 1 98.5 206 ASN A C 1
ATOM 1582 O O . ASN A 1 206 ? 8.586 4.336 2.277 1 98.5 206 ASN A O 1
ATOM 1586 N N . SER A 1 207 ? 9.898 6.168 2.82 1 97.88 207 SER A N 1
ATOM 1587 C CA . SER A 1 207 ? 11.109 5.473 2.402 1 97.88 207 SER A CA 1
ATOM 1588 C C . SER A 1 207 ? 11.555 4.453 3.447 1 97.88 207 SER A C 1
ATOM 1590 O O . SER A 1 207 ? 11.352 4.66 4.648 1 97.88 207 SER A O 1
ATOM 1592 N N . LEU A 1 208 ? 12.18 3.408 3.023 1 98.12 208 LEU A N 1
ATOM 1593 C CA . LEU A 1 208 ? 12.609 2.316 3.891 1 98.12 208 LEU A CA 1
ATOM 1594 C C . LEU A 1 208 ? 13.734 2.766 4.816 1 98.12 208 LEU A C 1
ATOM 1596 O O . LEU A 1 208 ? 13.859 2.262 5.934 1 98.12 208 LEU A O 1
ATOM 1600 N N . ASN A 1 209 ? 14.508 3.756 4.363 1 96.44 209 ASN A N 1
ATOM 1601 C CA . ASN A 1 209 ? 15.695 4.152 5.121 1 96.44 209 ASN A CA 1
ATOM 1602 C C . ASN A 1 209 ? 15.727 5.656 5.359 1 96.44 209 ASN A C 1
ATOM 1604 O O . ASN A 1 209 ? 16.781 6.285 5.223 1 96.44 209 ASN A O 1
ATOM 1608 N N . GLU A 1 210 ? 14.633 6.262 5.633 1 95.75 210 GLU A N 1
ATOM 1609 C CA . GLU A 1 210 ? 14.602 7.66 6.047 1 95.75 210 GLU A CA 1
ATOM 1610 C C . GLU A 1 210 ? 14.625 7.789 7.566 1 95.75 210 GLU A C 1
ATOM 1612 O O . GLU A 1 210 ? 14.633 6.781 8.281 1 95.75 210 GLU A O 1
ATOM 1617 N N . PHE A 1 211 ? 14.57 9.07 8.07 1 94.81 211 PHE A N 1
ATOM 1618 C CA . PHE A 1 211 ? 14.766 9.258 9.508 1 94.81 211 PHE A CA 1
ATOM 1619 C C . PHE A 1 211 ? 13.453 9.07 10.258 1 94.81 211 PHE A C 1
ATOM 1621 O O . PHE A 1 211 ? 13.445 8.883 11.477 1 94.81 211 PHE A O 1
ATOM 1628 N N . VAL A 1 212 ? 12.258 9.203 9.539 1 97.62 212 VAL A N 1
ATOM 1629 C CA . VAL A 1 212 ? 11.008 8.797 10.164 1 97.62 212 VAL A CA 1
ATOM 1630 C C . VAL A 1 212 ? 10.883 7.273 10.125 1 97.62 212 VAL A C 1
ATOM 1632 O O . VAL A 1 212 ? 10.859 6.672 9.047 1 97.62 212 VAL A O 1
ATOM 1635 N N . PRO A 1 213 ? 10.82 6.664 11.258 1 97.38 213 PRO A N 1
ATOM 1636 C CA . PRO A 1 213 ? 10.812 5.203 11.289 1 97.38 213 PRO A CA 1
ATOM 1637 C C . PRO A 1 213 ? 9.602 4.602 10.57 1 97.38 213 PRO A C 1
ATOM 1639 O O . PRO A 1 213 ? 8.508 5.152 10.641 1 97.38 213 PRO A O 1
ATOM 1642 N N . THR A 1 214 ? 9.82 3.443 9.984 1 98.31 214 THR A N 1
ATOM 1643 C CA . THR A 1 214 ? 8.766 2.748 9.258 1 98.31 214 THR A CA 1
ATOM 1644 C C . THR A 1 214 ? 7.75 2.143 10.227 1 98.31 214 THR A C 1
ATOM 1646 O O . THR A 1 214 ? 6.648 1.764 9.82 1 98.31 214 THR A O 1
ATOM 1649 N N . SER A 1 215 ? 8.078 2.059 11.531 1 98 215 SER A N 1
ATOM 1650 C CA . SER A 1 215 ? 7.203 1.435 12.516 1 98 215 SER A CA 1
ATOM 1651 C C . SER A 1 215 ? 5.844 2.127 12.57 1 98 215 SER A C 1
ATOM 1653 O O . SER A 1 215 ? 4.824 1.488 12.844 1 98 215 SER A O 1
ATOM 1655 N N . GLY A 1 216 ? 5.84 3.451 12.336 1 98.38 216 GLY A N 1
ATOM 1656 C CA . GLY A 1 216 ? 4.586 4.18 12.336 1 98.38 216 GLY A CA 1
ATOM 1657 C C . GLY A 1 216 ? 3.615 3.697 11.273 1 98.38 216 GLY A C 1
ATOM 1658 O O . GLY A 1 216 ? 2.445 3.443 11.562 1 98.38 216 GLY A O 1
ATOM 1659 N N . VAL A 1 217 ? 4.113 3.549 10.047 1 98.81 217 VAL A N 1
ATOM 1660 C CA . VAL A 1 217 ? 3.283 3.082 8.938 1 98.81 217 VAL A CA 1
ATOM 1661 C C . VAL A 1 217 ? 2.822 1.65 9.211 1 98.81 217 VAL A C 1
ATOM 1663 O O . VAL A 1 217 ? 1.648 1.324 9.016 1 98.81 217 VAL A O 1
ATOM 1666 N N . LEU A 1 218 ? 3.74 0.788 9.695 1 98.81 218 LEU A N 1
ATOM 1667 C CA . LEU A 1 218 ? 3.416 -0.612 9.945 1 98.81 218 LEU A CA 1
ATOM 1668 C C . LEU A 1 218 ? 2.346 -0.736 11.023 1 98.81 218 LEU A C 1
ATOM 1670 O O . LEU A 1 218 ? 1.328 -1.401 10.82 1 98.81 218 LEU A O 1
ATOM 1674 N N . THR A 1 219 ? 2.516 -0.035 12.18 1 98.62 219 THR A N 1
ATOM 1675 C CA . THR A 1 219 ? 1.593 -0.155 13.297 1 98.62 219 THR A CA 1
ATOM 1676 C C . THR A 1 219 ? 0.242 0.469 12.961 1 98.62 219 THR A C 1
ATOM 1678 O O . THR A 1 219 ? -0.805 -0.061 13.336 1 98.62 219 THR A O 1
ATOM 1681 N N . PHE A 1 220 ? 0.305 1.596 12.297 1 98.94 220 PHE A N 1
ATOM 1682 C CA . PHE A 1 220 ? -0.948 2.246 11.922 1 98.94 220 PHE A CA 1
ATOM 1683 C C . PHE A 1 220 ? -1.723 1.399 10.922 1 98.94 220 PHE A C 1
ATOM 1685 O O . PHE A 1 220 ? -2.945 1.281 11.016 1 98.94 220 PHE A O 1
ATOM 1692 N N . THR A 1 221 ? -1.058 0.801 9.922 1 98.94 221 THR A N 1
ATOM 1693 C CA . THR A 1 221 ? -1.69 -0.105 8.969 1 98.94 221 THR A CA 1
ATOM 1694 C C . THR A 1 221 ? -2.381 -1.257 9.695 1 98.94 221 THR A C 1
ATOM 1696 O O . THR A 1 221 ? -3.535 -1.578 9.406 1 98.94 221 THR A O 1
ATOM 1699 N N . GLU A 1 222 ? -1.713 -1.851 10.648 1 98.81 222 GLU A N 1
ATOM 1700 C CA . GLU A 1 222 ? -2.301 -2.939 11.422 1 98.81 222 GLU A CA 1
ATOM 1701 C C . GLU A 1 222 ? -3.564 -2.484 12.141 1 98.81 222 GLU A C 1
ATOM 1703 O O . GLU A 1 222 ? -4.562 -3.207 12.172 1 98.81 222 GLU A O 1
ATOM 1708 N N . ALA A 1 223 ? -3.496 -1.278 12.758 1 98.88 223 ALA A N 1
ATOM 1709 C CA . ALA A 1 223 ? -4.652 -0.744 13.469 1 98.88 223 ALA A CA 1
ATOM 1710 C C . ALA A 1 223 ? -5.828 -0.523 12.523 1 98.88 223 ALA A C 1
ATOM 1712 O O . ALA A 1 223 ? -6.977 -0.818 12.867 1 98.88 223 ALA A O 1
ATOM 1713 N N . MET A 1 224 ? -5.531 0.054 11.336 1 98.94 224 MET A N 1
ATOM 1714 C CA . MET A 1 224 ? -6.574 0.268 10.336 1 98.94 224 MET A CA 1
ATOM 1715 C C . MET A 1 224 ? -7.238 -1.051 9.953 1 98.94 224 MET A C 1
ATOM 1717 O O . MET A 1 224 ? -8.469 -1.148 9.922 1 98.94 224 MET A O 1
ATOM 1721 N N . VAL A 1 225 ? -6.402 -2.096 9.672 1 98.81 225 VAL A N 1
ATOM 1722 C CA . VAL A 1 225 ? -6.887 -3.408 9.258 1 98.81 225 VAL A CA 1
ATOM 1723 C C . VAL A 1 225 ? -7.734 -4.023 10.367 1 98.81 225 VAL A C 1
ATOM 1725 O O . VAL A 1 225 ? -8.812 -4.555 10.109 1 98.81 225 VAL A O 1
ATOM 1728 N N . ARG A 1 226 ? -7.262 -3.926 11.617 1 98.25 226 ARG A N 1
ATOM 1729 C CA . ARG A 1 226 ? -7.98 -4.473 12.766 1 98.25 226 ARG A CA 1
ATOM 1730 C C . ARG A 1 226 ? -9.359 -3.84 12.898 1 98.25 226 ARG A C 1
ATOM 1732 O O . ARG A 1 226 ? -10.289 -4.469 13.398 1 98.25 226 ARG A O 1
ATOM 1739 N N . ASN A 1 227 ? -9.508 -2.619 12.484 1 98.62 227 ASN A N 1
ATOM 1740 C CA . ASN A 1 227 ? -10.766 -1.894 12.609 1 98.62 227 ASN A CA 1
ATOM 1741 C C . ASN A 1 227 ? -11.547 -1.888 11.305 1 98.62 227 ASN A C 1
ATOM 1743 O O . ASN A 1 227 ? -12.5 -1.12 11.141 1 98.62 227 ASN A O 1
ATOM 1747 N N . ASP A 1 228 ? -11.109 -2.686 10.32 1 98 228 ASP A N 1
ATOM 1748 C CA . ASP A 1 228 ? -11.781 -2.865 9.039 1 98 228 ASP A CA 1
ATOM 1749 C C . ASP A 1 228 ? -11.844 -1.553 8.258 1 98 228 ASP A C 1
ATOM 1751 O O . ASP A 1 228 ? -12.859 -1.236 7.637 1 98 228 ASP A O 1
ATOM 1755 N N . VAL A 1 229 ? -10.82 -0.708 8.32 1 98.81 229 VAL A N 1
ATOM 1756 C CA . VAL A 1 229 ? -10.734 0.554 7.59 1 98.81 229 VAL A CA 1
ATOM 1757 C C . VAL A 1 229 ? -9.734 0.417 6.441 1 98.81 229 VAL A C 1
ATOM 1759 O O . VAL A 1 229 ? -8.617 -0.063 6.637 1 98.81 229 VAL A O 1
ATOM 1762 N N . PRO A 1 230 ? -10.078 0.795 5.223 1 98.75 230 PRO A N 1
ATOM 1763 C CA . PRO A 1 230 ? -9.172 0.685 4.078 1 98.75 230 PRO A CA 1
ATOM 1764 C C . PRO A 1 230 ? -7.883 1.476 4.273 1 98.75 230 PRO A C 1
ATOM 1766 O O . PRO A 1 230 ? -7.902 2.572 4.836 1 98.75 230 PRO A O 1
ATOM 1769 N N . VAL A 1 231 ? -6.777 0.924 3.811 1 98.88 231 VAL A N 1
ATOM 1770 C CA . VAL A 1 231 ? -5.473 1.558 3.955 1 98.88 231 VAL A CA 1
ATOM 1771 C C . VAL A 1 231 ? -4.527 1.048 2.871 1 98.88 231 VAL A C 1
ATOM 1773 O O . VAL A 1 231 ? -4.621 -0.107 2.447 1 98.88 231 VAL A O 1
ATOM 1776 N N . VAL A 1 232 ? -3.762 1.885 2.352 1 98.94 232 VAL A N 1
ATOM 1777 C CA . VAL A 1 232 ? -2.613 1.571 1.508 1 98.94 232 VAL A CA 1
ATOM 1778 C C . VAL A 1 232 ? -1.323 1.96 2.227 1 98.94 232 VAL A C 1
ATOM 1780 O O . VAL A 1 232 ? -1.178 3.096 2.684 1 98.94 232 VAL A O 1
ATOM 1783 N N . ALA A 1 233 ? -0.423 1.046 2.391 1 98.94 233 ALA A N 1
ATOM 1784 C CA . ALA A 1 233 ? 0.921 1.297 2.904 1 98.94 233 ALA A CA 1
ATOM 1785 C C . ALA A 1 233 ? 1.974 1.062 1.823 1 98.94 233 ALA A C 1
ATOM 1787 O O . ALA A 1 233 ? 2.057 -0.029 1.255 1 98.94 233 ALA A O 1
ATOM 1788 N N . GLN A 1 234 ? 2.701 2.051 1.507 1 98.94 234 GLN A N 1
ATOM 1789 C CA . GLN A 1 234 ? 3.738 1.952 0.486 1 98.94 234 GLN A CA 1
ATOM 1790 C C . GLN A 1 234 ? 5.113 2.275 1.065 1 98.94 234 GLN A C 1
ATOM 1792 O O . GLN A 1 234 ? 5.305 3.336 1.666 1 98.94 234 GLN A O 1
ATOM 1797 N N . PHE A 1 235 ? 6.059 1.371 0.918 1 98.81 235 PHE A N 1
ATOM 1798 C CA . PHE A 1 235 ? 7.441 1.542 1.348 1 98.81 235 PHE A CA 1
ATOM 1799 C C . PHE A 1 235 ? 8.375 1.598 0.146 1 98.81 235 PHE A C 1
ATOM 1801 O O . PHE A 1 235 ? 8.414 0.669 -0.664 1 98.81 235 PHE A O 1
ATOM 1808 N N . LEU A 1 236 ? 9.062 2.676 0.011 1 97.75 236 LEU A N 1
ATOM 1809 C CA . LEU A 1 236 ? 9.953 2.912 -1.12 1 97.75 236 LEU A CA 1
ATOM 1810 C C . LEU A 1 236 ? 11.406 2.707 -0.719 1 97.75 236 LEU A C 1
ATOM 1812 O O . LEU A 1 236 ? 11.781 2.967 0.427 1 97.75 236 LEU A O 1
ATOM 1816 N N . SER A 1 237 ? 12.258 2.35 -1.668 1 95.62 237 SER A N 1
ATOM 1817 C CA . SER A 1 237 ? 13.703 2.289 -1.438 1 95.62 237 SER A CA 1
ATOM 1818 C C . SER A 1 237 ? 14.281 3.68 -1.194 1 95.62 237 SER A C 1
ATOM 1820 O O . SER A 1 237 ? 13.758 4.672 -1.702 1 95.62 237 SER A O 1
ATOM 1822 N N . GLY A 1 238 ? 15.297 3.664 -0.433 1 95.62 238 GLY A N 1
ATOM 1823 C CA . GLY A 1 238 ? 16.094 4.875 -0.288 1 95.62 238 GLY A CA 1
ATOM 1824 C C . GLY A 1 238 ? 15.797 5.629 0.994 1 95.62 238 GLY A C 1
ATOM 1825 O O . GLY A 1 238 ? 15.25 5.062 1.945 1 95.62 238 GLY A O 1
ATOM 1826 N N . SER A 1 239 ? 16.234 6.906 0.996 1 95.94 239 SER A N 1
ATOM 1827 C CA . SER A 1 239 ? 16.234 7.664 2.244 1 95.94 239 SER A CA 1
ATOM 1828 C C . SER A 1 239 ? 15.453 8.969 2.096 1 95.94 239 SER A C 1
ATOM 1830 O O . SER A 1 239 ? 15.438 9.797 3.01 1 95.94 239 SER A O 1
ATOM 1832 N N . ARG A 1 240 ? 14.781 9.156 0.924 1 95.31 240 ARG A N 1
ATOM 1833 C CA . ARG A 1 240 ? 14.094 10.422 0.678 1 95.31 240 ARG A CA 1
ATOM 1834 C C . ARG A 1 240 ? 12.93 10.602 1.645 1 95.31 240 ARG A C 1
ATOM 1836 O O . ARG A 1 240 ? 12.219 9.648 1.962 1 95.31 240 ARG A O 1
ATOM 1843 N N . HIS A 1 241 ? 12.734 11.828 2.076 1 95.81 241 HIS A N 1
ATOM 1844 C CA . HIS A 1 241 ? 11.773 12.156 3.117 1 95.81 241 HIS A CA 1
ATOM 1845 C C . HIS A 1 241 ? 10.594 12.938 2.551 1 95.81 241 HIS A C 1
ATOM 1847 O O . HIS A 1 241 ? 10.781 13.945 1.857 1 95.81 241 HIS A O 1
ATOM 1853 N N . ALA A 1 242 ? 9.367 12.391 2.764 1 95.88 242 ALA A N 1
ATOM 1854 C CA . ALA A 1 242 ? 8.109 13.094 2.523 1 95.88 242 ALA A CA 1
ATOM 1855 C C . ALA A 1 242 ? 8.039 13.625 1.092 1 95.88 242 ALA A C 1
ATOM 1857 O O . ALA A 1 242 ? 8.094 12.844 0.135 1 95.88 242 ALA A O 1
ATOM 1858 N N . LYS A 1 243 ? 8.062 14.961 0.823 1 95.06 243 LYS A N 1
ATOM 1859 C CA . LYS A 1 243 ? 7.945 15.516 -0.524 1 95.06 243 LYS A CA 1
ATOM 1860 C C . LYS A 1 243 ? 9.141 15.125 -1.383 1 95.06 243 LYS A C 1
ATOM 1862 O O . LYS A 1 243 ? 9.102 15.25 -2.609 1 95.06 243 LYS A O 1
ATOM 1867 N N . GLY A 1 244 ? 10.258 14.656 -0.689 1 94.81 244 GLY A N 1
ATOM 1868 C CA . GLY A 1 244 ? 11.406 14.18 -1.435 1 94.81 244 GLY A CA 1
ATOM 1869 C C . GLY A 1 244 ? 11.07 13.055 -2.396 1 94.81 244 GLY A C 1
ATOM 1870 O O . GLY A 1 244 ? 11.742 12.883 -3.416 1 94.81 244 GLY A O 1
ATOM 1871 N N . TYR A 1 245 ? 10.031 12.25 -2.08 1 95.94 245 TYR A N 1
ATOM 1872 C CA . TYR A 1 245 ? 9.625 11.164 -2.969 1 95.94 245 TYR A CA 1
ATOM 1873 C C . TYR A 1 245 ? 8.219 11.391 -3.5 1 95.94 245 TYR A C 1
ATOM 1875 O O . TYR A 1 245 ? 7.547 10.438 -3.916 1 95.94 245 TYR A O 1
ATOM 1883 N N . LEU A 1 246 ? 7.703 12.625 -3.434 1 96.75 246 LEU A N 1
ATOM 1884 C CA . LEU A 1 246 ? 6.348 12.922 -3.881 1 96.75 246 LEU A CA 1
ATOM 1885 C C . LEU A 1 246 ? 6.156 12.531 -5.34 1 96.75 246 LEU A C 1
ATOM 1887 O O . LEU A 1 246 ? 5.141 11.93 -5.699 1 96.75 246 LEU A O 1
ATOM 1891 N N . ASP A 1 247 ? 7.141 12.867 -6.203 1 95.62 247 ASP A N 1
ATOM 1892 C CA . ASP A 1 247 ? 7.016 12.555 -7.621 1 95.62 247 ASP A CA 1
ATOM 1893 C C . ASP A 1 247 ? 6.844 11.047 -7.844 1 95.62 247 ASP A C 1
ATOM 1895 O O . ASP A 1 247 ? 6.16 10.625 -8.773 1 95.62 247 ASP A O 1
ATOM 1899 N N . ASP A 1 248 ? 7.453 10.266 -7 1 95.06 248 ASP A N 1
ATOM 1900 C CA . ASP A 1 248 ? 7.41 8.812 -7.133 1 95.06 248 ASP A CA 1
ATOM 1901 C C . ASP A 1 248 ? 6.02 8.273 -6.805 1 95.06 248 ASP A C 1
ATOM 1903 O O . ASP A 1 248 ? 5.625 7.219 -7.309 1 95.06 248 ASP A O 1
ATOM 1907 N N . VAL A 1 249 ? 5.266 9.016 -5.926 1 97.38 249 VAL A N 1
ATOM 1908 C CA . VAL A 1 249 ? 4.023 8.445 -5.422 1 97.38 249 VAL A CA 1
ATOM 1909 C C . VAL A 1 249 ? 2.842 9.312 -5.855 1 97.38 249 VAL A C 1
ATOM 1911 O O . VAL A 1 249 ? 1.696 9.039 -5.492 1 97.38 249 VAL A O 1
ATOM 1914 N N . TYR A 1 250 ? 3.035 10.352 -6.598 1 97.69 250 TYR A N 1
ATOM 1915 C CA . TYR A 1 250 ? 1.99 11.32 -6.902 1 97.69 250 TYR A CA 1
ATOM 1916 C C . TYR A 1 250 ? 0.796 10.648 -7.566 1 97.69 250 TYR A C 1
ATOM 1918 O O . TYR A 1 250 ? -0.349 10.859 -7.156 1 97.69 250 TYR A O 1
ATOM 1926 N N . ASP A 1 251 ? 1.047 9.875 -8.594 1 96.25 251 ASP A N 1
ATOM 1927 C CA . ASP A 1 251 ? -0.047 9.219 -9.312 1 96.25 251 ASP A CA 1
ATOM 1928 C C . ASP A 1 251 ? -0.857 8.328 -8.383 1 96.25 251 ASP A C 1
ATOM 1930 O O . ASP A 1 251 ? -2.084 8.266 -8.477 1 96.25 251 ASP A O 1
ATOM 1934 N N . GLN A 1 252 ? -0.168 7.613 -7.516 1 96.62 252 GLN A N 1
ATOM 1935 C CA . GLN A 1 252 ? -0.846 6.754 -6.551 1 96.62 252 GLN A CA 1
ATOM 1936 C C . GLN A 1 252 ? -1.703 7.57 -5.594 1 96.62 252 GLN A C 1
ATOM 1938 O O . GLN A 1 252 ? -2.812 7.164 -5.242 1 96.62 252 GLN A O 1
ATOM 1943 N N . THR A 1 253 ? -1.202 8.711 -5.141 1 98.19 253 THR A N 1
ATOM 1944 C CA . THR A 1 253 ? -1.952 9.555 -4.219 1 98.19 253 THR A CA 1
ATOM 1945 C C . THR A 1 253 ? -3.203 10.109 -4.895 1 98.19 253 THR A C 1
ATOM 1947 O O . THR A 1 253 ? -4.27 10.18 -4.277 1 98.19 253 THR A O 1
ATOM 1950 N N . VAL A 1 254 ? -3.088 10.469 -6.164 1 97.62 254 VAL A N 1
ATOM 1951 C CA . VAL A 1 254 ? -4.23 11.008 -6.898 1 97.62 254 VAL A CA 1
ATOM 1952 C C . VAL A 1 254 ? -5.266 9.906 -7.113 1 97.62 254 VAL A C 1
ATOM 1954 O O . VAL A 1 254 ? -6.465 10.133 -6.945 1 97.62 254 VAL A O 1
ATOM 1957 N N . GLN A 1 255 ? -4.836 8.719 -7.461 1 95.75 255 GLN A N 1
ATOM 1958 C CA . GLN A 1 255 ? -5.754 7.598 -7.629 1 95.75 255 GLN A CA 1
ATOM 1959 C C . GLN A 1 255 ? -6.508 7.301 -6.336 1 95.75 255 GLN A C 1
ATOM 1961 O O . GLN A 1 255 ? -7.707 7.023 -6.359 1 95.75 255 GLN A O 1
ATOM 1966 N N . PHE A 1 256 ? -5.762 7.309 -5.223 1 97.81 256 PHE A N 1
ATOM 1967 C CA . PHE A 1 256 ? -6.371 7.094 -3.914 1 97.81 256 PHE A CA 1
ATOM 1968 C C . PHE A 1 256 ? -7.445 8.141 -3.639 1 97.81 256 PHE A C 1
ATOM 1970 O O . PHE A 1 256 ? -8.57 7.801 -3.275 1 97.81 256 PHE A O 1
ATOM 1977 N N . LEU A 1 257 ? -7.066 9.422 -3.85 1 98.31 257 LEU A N 1
ATOM 1978 C CA . LEU A 1 257 ? -8 10.508 -3.598 1 98.31 257 LEU A CA 1
ATOM 1979 C C . LEU A 1 257 ? -9.211 10.414 -4.527 1 98.31 257 LEU A C 1
ATOM 1981 O O . LEU A 1 257 ? -10.352 10.594 -4.094 1 98.31 257 LEU A O 1
ATOM 1985 N N . ASN A 1 258 ? -8.992 10.148 -5.816 1 97.25 258 ASN A N 1
ATOM 1986 C CA . ASN A 1 258 ? -10.086 9.984 -6.758 1 97.25 258 ASN A CA 1
ATOM 1987 C C . ASN A 1 258 ? -11.055 8.891 -6.309 1 97.25 258 ASN A C 1
ATOM 1989 O O . ASN A 1 258 ? -12.273 9.078 -6.344 1 97.25 258 ASN A O 1
ATOM 1993 N N . HIS A 1 259 ? -10.5 7.801 -5.891 1 96 259 HIS A N 1
ATOM 1994 C CA . HIS A 1 259 ? -11.312 6.656 -5.5 1 96 259 HIS A CA 1
ATOM 1995 C C . HIS A 1 259 ? -12.242 7.008 -4.344 1 96 259 HIS A C 1
ATOM 1997 O O . HIS A 1 259 ? -13.422 6.645 -4.359 1 96 259 HIS A O 1
ATOM 2003 N N . TYR A 1 260 ? -11.773 7.703 -3.381 1 97.12 260 TYR A N 1
ATOM 2004 C CA . TYR A 1 260 ? -12.539 7.863 -2.15 1 97.12 260 TYR A CA 1
ATOM 2005 C C . TYR A 1 260 ? -13.312 9.18 -2.154 1 97.12 260 TYR A C 1
ATOM 2007 O O . TYR A 1 260 ? -14.242 9.359 -1.369 1 97.12 260 TYR A O 1
ATOM 2015 N N . LEU A 1 261 ? -12.875 10.094 -3.057 1 97.62 261 LEU A N 1
ATOM 2016 C CA . LEU A 1 261 ? -13.555 11.383 -3.033 1 97.62 261 LEU A CA 1
ATOM 2017 C C . LEU A 1 261 ? -14.477 11.539 -4.238 1 97.62 261 LEU A C 1
ATOM 2019 O O . LEU A 1 261 ? -15.414 12.328 -4.207 1 97.62 261 LEU A O 1
ATOM 2023 N N . LEU A 1 262 ? -14.164 10.859 -5.32 1 95.81 262 LEU A N 1
ATOM 2024 C CA . LEU A 1 262 ? -14.891 11.141 -6.555 1 95.81 262 LEU A CA 1
ATOM 2025 C C . LEU A 1 262 ? -15.734 9.945 -6.98 1 95.81 262 LEU A C 1
ATOM 2027 O O . LEU A 1 262 ? -16.75 10.109 -7.648 1 95.81 262 LEU A O 1
ATOM 2031 N N . ASP A 1 263 ? -15.148 8.719 -6.777 1 82.44 263 ASP A N 1
ATOM 2032 C CA . ASP A 1 263 ? -15.867 7.551 -7.273 1 82.44 263 ASP A CA 1
ATOM 2033 C C . ASP A 1 263 ? -17.188 7.352 -6.516 1 82.44 263 ASP A C 1
ATOM 2035 O O . ASP A 1 263 ? -17.281 7.688 -5.332 1 82.44 263 ASP A O 1
ATOM 2039 N N . GLU A 1 264 ? -18.25 7.473 -7.035 1 63.34 264 GLU A N 1
ATOM 2040 C CA . GLU A 1 264 ? -19.625 7.422 -6.562 1 63.34 264 GLU A CA 1
ATOM 2041 C C . GLU A 1 264 ? -19.812 6.309 -5.535 1 63.34 264 GLU A C 1
ATOM 2043 O O . GLU A 1 264 ? -20.688 6.41 -4.66 1 63.34 264 GLU A O 1
ATOM 2048 N N . GLY A 1 265 ? -19.141 5.152 -5.496 1 48.41 265 GLY A N 1
ATOM 2049 C CA . GLY A 1 265 ? -19.469 4.008 -4.66 1 48.41 265 GLY A CA 1
ATOM 2050 C C . GLY A 1 265 ? -18.953 4.145 -3.236 1 48.41 265 GLY A C 1
ATOM 2051 O O . GLY A 1 265 ? -18.766 3.143 -2.543 1 48.41 265 GLY A O 1
ATOM 2052 N N . ARG A 1 266 ? -18.562 5.465 -2.939 1 45.88 266 ARG A N 1
ATOM 2053 C CA . ARG A 1 266 ? -18.219 5.648 -1.53 1 45.88 266 ARG A CA 1
ATOM 2054 C C . ARG A 1 266 ? -19.312 5.074 -0.63 1 45.88 266 ARG A C 1
ATOM 2056 O O . ARG A 1 266 ? -20.5 5.23 -0.91 1 45.88 266 ARG A O 1
ATOM 2063 N N . PRO A 1 267 ? -18.953 4.25 0.33 1 40.31 267 PRO A N 1
ATOM 2064 C CA . PRO A 1 267 ? -20.062 3.836 1.193 1 40.31 267 PRO A CA 1
ATOM 2065 C C . PRO A 1 267 ? -20.922 5.012 1.645 1 40.31 267 PRO A C 1
ATOM 2067 O O . PRO A 1 267 ? -20.438 6.133 1.771 1 40.31 267 PRO A O 1
ATOM 2070 N N . GLU A 1 268 ? -22.234 5.211 1.118 1 31.64 268 GLU A N 1
ATOM 2071 C CA . GLU A 1 268 ? -23.156 6.133 1.77 1 31.64 268 GLU A CA 1
ATOM 2072 C C . GLU A 1 268 ? -22.828 6.297 3.248 1 31.64 268 GLU A C 1
ATOM 2074 O O . GLU A 1 268 ? -22.688 5.312 3.975 1 31.64 268 GLU A O 1
ATOM 2079 N N . SER A 1 269 ? -22.156 7.398 3.703 1 26.34 269 SER A N 1
ATOM 2080 C CA . SER A 1 269 ? -22.141 7.645 5.141 1 26.34 269 SER A CA 1
ATOM 2081 C C . SER A 1 269 ? -23.547 7.496 5.742 1 26.34 269 SER A C 1
ATOM 2083 O O . SER A 1 269 ? -24.531 7.859 5.113 1 26.34 269 SER A O 1
ATOM 2085 N N . MET B 1 1 ? -6.398 -1.824 -31.719 1 54 1 MET B N 1
ATOM 2086 C CA . MET B 1 1 ? -5.371 -2.719 -32.25 1 54 1 MET B CA 1
ATOM 2087 C C . MET B 1 1 ? -5.324 -4.02 -31.438 1 54 1 MET B C 1
ATOM 2089 O O . MET B 1 1 ? -5.719 -4.055 -30.281 1 54 1 MET B O 1
ATOM 2093 N N . SER B 1 2 ? -5.156 -5.25 -32.094 1 76.5 2 SER B N 1
ATOM 2094 C CA . SER B 1 2 ? -5.59 -6.59 -31.719 1 76.5 2 SER B CA 1
ATOM 2095 C C . SER B 1 2 ? -4.5 -7.312 -30.938 1 76.5 2 SER B C 1
ATOM 2097 O O . SER B 1 2 ? -3.332 -7.305 -31.328 1 76.5 2 SER B O 1
ATOM 2099 N N . ILE B 1 3 ? -4.68 -7.641 -29.656 1 88.81 3 ILE B N 1
ATOM 2100 C CA . ILE B 1 3 ? -3.826 -8.516 -28.859 1 88.81 3 ILE B CA 1
ATOM 2101 C C . ILE B 1 3 ? -3.662 -9.859 -29.562 1 88.81 3 ILE B C 1
ATOM 2103 O O . ILE B 1 3 ? -4.648 -10.477 -29.969 1 88.81 3 ILE B O 1
ATOM 2107 N N . SER B 1 4 ? -2.391 -10.188 -29.969 1 93 4 SER B N 1
ATOM 2108 C CA . SER B 1 4 ? -2.078 -11.523 -30.484 1 93 4 SER B CA 1
ATOM 2109 C C . SER B 1 4 ? -2.014 -12.547 -29.359 1 93 4 SER B C 1
ATOM 2111 O O . SER B 1 4 ? -1.433 -12.281 -28.312 1 93 4 SER B O 1
ATOM 2113 N N . THR B 1 5 ? -2.652 -13.688 -29.625 1 95.94 5 THR B N 1
ATOM 2114 C CA . THR B 1 5 ? -2.678 -14.75 -28.625 1 95.94 5 THR B CA 1
ATOM 2115 C C . THR B 1 5 ? -2.238 -16.078 -29.234 1 95.94 5 THR B C 1
ATOM 2117 O O . THR B 1 5 ? -2.695 -16.453 -30.328 1 95.94 5 THR B O 1
ATOM 2120 N N . THR B 1 6 ? -1.272 -16.719 -28.672 1 96.56 6 THR B N 1
ATOM 2121 C CA . THR B 1 6 ? -0.894 -18.094 -28.969 1 96.56 6 THR B CA 1
ATOM 2122 C C . THR B 1 6 ? -1.151 -18.984 -27.766 1 96.56 6 THR B C 1
ATOM 2124 O O . THR B 1 6 ? -0.637 -18.734 -26.672 1 96.56 6 THR B O 1
ATOM 2127 N N . THR B 1 7 ? -1.926 -20.016 -28 1 96.75 7 THR B N 1
ATOM 2128 C CA . THR B 1 7 ? -2.342 -20.844 -26.875 1 96.75 7 THR B CA 1
ATOM 2129 C C . THR B 1 7 ? -1.614 -22.188 -26.875 1 96.75 7 THR B C 1
ATOM 2131 O O . THR B 1 7 ? -1.133 -22.625 -27.922 1 96.75 7 THR B O 1
ATOM 2134 N N . ASP B 1 8 ? -1.445 -22.719 -25.672 1 96.19 8 ASP B N 1
ATOM 2135 C CA . ASP B 1 8 ? -1.07 -24.109 -25.453 1 96.19 8 ASP B CA 1
ATOM 2136 C C . ASP B 1 8 ? 0.348 -24.391 -25.938 1 96.19 8 ASP B C 1
ATOM 2138 O O . ASP B 1 8 ? 0.591 -25.375 -26.625 1 96.19 8 ASP B O 1
ATOM 2142 N N . ILE B 1 9 ? 1.185 -23.422 -25.672 1 96 9 ILE B N 1
ATOM 2143 C CA . ILE B 1 9 ? 2.605 -23.641 -25.922 1 96 9 ILE B CA 1
ATOM 2144 C C . ILE B 1 9 ? 3.197 -24.5 -24.812 1 96 9 ILE B C 1
ATOM 2146 O O . ILE B 1 9 ? 3.08 -24.172 -23.625 1 96 9 ILE B O 1
ATOM 2150 N N . ALA B 1 10 ? 3.797 -25.609 -25.125 1 95.56 10 ALA B N 1
ATOM 2151 C CA . ALA B 1 10 ? 4.406 -26.469 -24.109 1 95.56 10 ALA B CA 1
ATOM 2152 C C . ALA B 1 10 ? 5.648 -25.828 -23.516 1 95.56 10 ALA B C 1
ATOM 2154 O O . ALA B 1 10 ? 6.559 -25.422 -24.234 1 95.56 10 ALA B O 1
ATOM 2155 N N . TYR B 1 11 ? 5.672 -25.656 -22.203 1 93.94 11 TYR B N 1
ATOM 2156 C CA . TYR B 1 11 ? 6.879 -25.125 -21.578 1 93.94 11 TYR B CA 1
ATOM 2157 C C . TYR B 1 11 ? 7.664 -26.234 -20.891 1 93.94 11 TYR B C 1
ATOM 2159 O O . TYR B 1 11 ? 8.734 -25.984 -20.328 1 93.94 11 TYR B O 1
ATOM 2167 N N . SER B 1 12 ? 7.113 -27.453 -20.812 1 86.38 12 SER B N 1
ATOM 2168 C CA . SER B 1 12 ? 7.758 -28.688 -20.391 1 86.38 12 SER B CA 1
ATOM 2169 C C . SER B 1 12 ? 7.207 -29.891 -21.141 1 86.38 12 SER B C 1
ATOM 2171 O O . SER B 1 12 ? 6.258 -29.75 -21.922 1 86.38 12 SER B O 1
ATOM 2173 N N . SER B 1 13 ? 7.906 -31.031 -20.953 1 79.38 13 SER B N 1
ATOM 2174 C CA . SER B 1 13 ? 7.562 -32.188 -21.781 1 79.38 13 SER B CA 1
ATOM 2175 C C . SER B 1 13 ? 6.465 -33.031 -21.141 1 79.38 13 SER B C 1
ATOM 2177 O O . SER B 1 13 ? 6.008 -34 -21.719 1 79.38 13 SER B O 1
ATOM 2179 N N . ASP B 1 14 ? 5.766 -32.688 -20.141 1 73.94 14 ASP B N 1
ATOM 2180 C CA . ASP B 1 14 ? 4.863 -33.594 -19.406 1 73.94 14 ASP B CA 1
ATOM 2181 C C . ASP B 1 14 ? 3.422 -33.406 -19.859 1 73.94 14 ASP B C 1
ATOM 2183 O O . ASP B 1 14 ? 2.5 -34 -19.297 1 73.94 14 ASP B O 1
ATOM 2187 N N . GLY B 1 15 ? 3.145 -32.688 -21.016 1 69.62 15 GLY B N 1
ATOM 2188 C CA . GLY B 1 15 ? 1.801 -32.5 -21.547 1 69.62 15 GLY B CA 1
ATOM 2189 C C . GLY B 1 15 ? 0.999 -31.453 -20.797 1 69.62 15 GLY B C 1
ATOM 2190 O O . GLY B 1 15 ? 0.117 -30.812 -21.375 1 69.62 15 GLY B O 1
ATOM 2191 N N . VAL B 1 16 ? 1.049 -31.281 -19.5 1 76 16 VAL B N 1
ATOM 2192 C CA . VAL B 1 16 ? 0.307 -30.312 -18.688 1 76 16 VAL B CA 1
ATOM 2193 C C . VAL B 1 16 ? 1.007 -28.953 -18.719 1 76 16 VAL B C 1
ATOM 2195 O O . VAL B 1 16 ? 0.354 -27.922 -18.656 1 76 16 VAL B O 1
ATOM 2198 N N . SER B 1 17 ? 2.057 -29.047 -18.969 1 91 17 SER B N 1
ATOM 2199 C CA . SER B 1 17 ? 2.947 -27.891 -18.906 1 91 17 SER B CA 1
ATOM 2200 C C . SER B 1 17 ? 2.828 -27.031 -20.156 1 91 17 SER B C 1
ATOM 2202 O O . SER B 1 17 ? 3.742 -27 -20.984 1 91 17 SER B O 1
ATOM 2204 N N . LYS B 1 18 ? 1.63 -26.406 -20.219 1 96.06 18 LYS B N 1
ATOM 2205 C CA . LYS B 1 18 ? 1.403 -25.5 -21.344 1 96.06 18 LYS B CA 1
ATOM 2206 C C . LYS B 1 18 ? 1.121 -24.078 -20.844 1 96.06 18 LYS B C 1
ATOM 2208 O O . LYS B 1 18 ? 0.7 -23.891 -19.703 1 96.06 18 LYS B O 1
ATOM 2213 N N . LEU B 1 19 ? 1.381 -23.125 -21.688 1 97.94 19 LEU B N 1
ATOM 2214 C CA . LEU B 1 19 ? 1.071 -21.734 -21.359 1 97.94 19 LEU B CA 1
ATOM 2215 C C . LEU B 1 19 ? 0.576 -20.984 -22.578 1 97.94 19 LEU B C 1
ATOM 2217 O O . LEU B 1 19 ? 0.72 -21.453 -23.719 1 97.94 19 LEU B O 1
ATOM 2221 N N . ASP B 1 20 ? -0.131 -19.953 -22.406 1 98.25 20 ASP B N 1
ATOM 2222 C CA . ASP B 1 20 ? -0.576 -19.016 -23.438 1 98.25 20 ASP B CA 1
ATOM 2223 C C . ASP B 1 20 ? 0.285 -17.75 -23.438 1 98.25 20 ASP B C 1
ATOM 2225 O O . ASP B 1 20 ? 0.801 -17.344 -22.391 1 98.25 20 ASP B O 1
ATOM 2229 N N . VAL B 1 21 ? 0.427 -17.172 -24.609 1 98.31 21 VAL B N 1
ATOM 2230 C CA . VAL B 1 21 ? 1.16 -15.914 -24.766 1 98.31 21 VAL B CA 1
ATOM 2231 C C . VAL B 1 21 ? 0.234 -14.836 -25.328 1 98.31 21 VAL B C 1
ATOM 2233 O O . VAL B 1 21 ? -0.425 -15.047 -26.344 1 98.31 21 VAL B O 1
ATOM 2236 N N . TYR B 1 22 ? 0.105 -13.766 -24.609 1 98.19 22 TYR B N 1
ATOM 2237 C CA . TYR B 1 22 ? -0.621 -12.57 -25.016 1 98.19 22 TYR B CA 1
ATOM 2238 C C . TYR B 1 22 ? 0.335 -11.414 -25.281 1 98.19 22 TYR B C 1
ATOM 2240 O O . TYR B 1 22 ? 1.185 -11.102 -24.438 1 98.19 22 TYR B O 1
ATOM 2248 N N . TYR B 1 23 ? 0.181 -10.797 -26.422 1 96 23 TYR B N 1
ATOM 2249 C CA . TYR B 1 23 ? 1.16 -9.773 -26.766 1 96 23 TYR B CA 1
ATOM 2250 C C . TYR B 1 23 ? 0.616 -8.844 -27.844 1 96 23 TYR B C 1
ATOM 2252 O O . TYR B 1 23 ? -0.14 -9.266 -28.719 1 96 23 TYR B O 1
ATOM 2260 N N . ASP B 1 24 ? 0.894 -7.527 -27.719 1 94.69 24 ASP B N 1
ATOM 2261 C CA . ASP B 1 24 ? 0.634 -6.547 -28.766 1 94.69 24 ASP B CA 1
ATOM 2262 C C . ASP B 1 24 ? 1.932 -6.105 -29.438 1 94.69 24 ASP B C 1
ATOM 2264 O O . ASP B 1 24 ? 2.617 -5.203 -28.953 1 94.69 24 ASP B O 1
ATOM 2268 N N . PRO B 1 25 ? 2.197 -6.637 -30.609 1 88.31 25 PRO B N 1
ATOM 2269 C CA . PRO B 1 25 ? 3.479 -6.34 -31.25 1 88.31 25 PRO B CA 1
ATOM 2270 C C . PRO B 1 25 ? 3.639 -4.863 -31.594 1 88.31 25 PRO B C 1
ATOM 2272 O O . PRO B 1 25 ? 4.762 -4.371 -31.703 1 88.31 25 PRO B O 1
ATOM 2275 N N . ASP B 1 26 ? 2.625 -4.133 -31.719 1 91.94 26 ASP B N 1
ATOM 2276 C CA . ASP B 1 26 ? 2.682 -2.736 -32.125 1 91.94 26 ASP B CA 1
ATOM 2277 C C . ASP B 1 26 ? 2.934 -1.819 -30.938 1 91.94 26 ASP B C 1
ATOM 2279 O O . ASP B 1 26 ? 3.33 -0.665 -31.109 1 91.94 26 ASP B O 1
ATOM 2283 N N . HIS B 1 27 ? 2.707 -2.359 -29.766 1 93.19 27 HIS B N 1
ATOM 2284 C CA . HIS B 1 27 ? 2.814 -1.519 -28.578 1 93.19 27 HIS B CA 1
ATOM 2285 C C . HIS B 1 27 ? 3.654 -2.191 -27.5 1 93.19 27 HIS B C 1
ATOM 2287 O O . HIS B 1 27 ? 3.355 -2.072 -26.312 1 93.19 27 HIS B O 1
ATOM 2293 N N . ALA B 1 28 ? 4.684 -2.867 -27.922 1 95.38 28 ALA B N 1
ATOM 2294 C CA . ALA B 1 28 ? 5.5 -3.613 -26.969 1 95.38 28 ALA B CA 1
ATOM 2295 C C . ALA B 1 28 ? 6.363 -2.674 -26.141 1 95.38 28 ALA B C 1
ATOM 2297 O O . ALA B 1 28 ? 6.969 -1.739 -26.656 1 95.38 28 ALA B O 1
ATOM 2298 N N . ASN B 1 29 ? 6.391 -2.871 -24.797 1 96.44 29 ASN B N 1
ATOM 2299 C CA . ASN B 1 29 ? 7.211 -2.041 -23.922 1 96.44 29 ASN B CA 1
ATOM 2300 C C . ASN B 1 29 ? 8.516 -2.738 -23.547 1 96.44 29 ASN B C 1
ATOM 2302 O O . ASN B 1 29 ? 9.336 -2.178 -22.812 1 96.44 29 ASN B O 1
ATOM 2306 N N . GLY B 1 30 ? 8.672 -4.039 -23.969 1 96.88 30 GLY B N 1
ATOM 2307 C CA . GLY B 1 30 ? 9.922 -4.762 -23.797 1 96.88 30 GLY B CA 1
ATOM 2308 C C . GLY B 1 30 ? 9.961 -5.59 -22.531 1 96.88 30 GLY B C 1
ATOM 2309 O O . GLY B 1 30 ? 10.938 -6.305 -22.281 1 96.88 30 GLY B O 1
ATOM 2310 N N . ALA B 1 31 ? 8.922 -5.582 -21.703 1 98.19 31 ALA B N 1
ATOM 2311 C CA . ALA B 1 31 ? 8.883 -6.348 -20.469 1 98.19 31 ALA B CA 1
ATOM 2312 C C . ALA B 1 31 ? 7.938 -7.535 -20.578 1 98.19 31 ALA B C 1
ATOM 2314 O O . ALA B 1 31 ? 7.031 -7.535 -21.422 1 98.19 31 ALA B O 1
ATOM 2315 N N . ALA B 1 32 ? 8.133 -8.531 -19.828 1 98.62 32 ALA B N 1
ATOM 2316 C CA . ALA B 1 32 ? 7.281 -9.719 -19.781 1 98.62 32 ALA B CA 1
ATOM 2317 C C . ALA B 1 32 ? 6.695 -9.914 -18.375 1 98.62 32 ALA B C 1
ATOM 2319 O O . ALA B 1 32 ? 7.32 -9.539 -17.375 1 98.62 32 ALA B O 1
ATOM 2320 N N . VAL B 1 33 ? 5.555 -10.438 -18.328 1 98.88 33 VAL B N 1
ATOM 2321 C CA . VAL B 1 33 ? 4.875 -10.711 -17.062 1 98.88 33 VAL B CA 1
ATOM 2322 C C . VAL B 1 33 ? 4.348 -12.141 -17.047 1 98.88 33 VAL B C 1
ATOM 2324 O O . VAL B 1 33 ? 3.686 -12.57 -18 1 98.88 33 VAL B O 1
ATOM 2327 N N . ILE B 1 34 ? 4.695 -12.906 -16.062 1 98.94 34 ILE B N 1
ATOM 2328 C CA . ILE B 1 34 ? 4.082 -14.203 -15.805 1 98.94 34 ILE B CA 1
ATOM 2329 C C . ILE B 1 34 ? 2.793 -14.016 -15.008 1 98.94 34 ILE B C 1
ATOM 2331 O O . ILE B 1 34 ? 2.822 -13.547 -13.867 1 98.94 34 ILE B O 1
ATOM 2335 N N . ASP B 1 35 ? 1.688 -14.297 -15.594 1 98.88 35 ASP B N 1
ATOM 2336 C CA . ASP B 1 35 ? 0.376 -14.211 -14.961 1 98.88 35 ASP B CA 1
ATOM 2337 C C . ASP B 1 35 ? -0.087 -15.578 -14.469 1 98.88 35 ASP B C 1
ATOM 2339 O O . ASP B 1 35 ? -0.41 -16.453 -15.273 1 98.88 35 ASP B O 1
ATOM 2343 N N . ILE B 1 36 ? -0.234 -15.727 -13.141 1 98.75 36 ILE B N 1
ATOM 2344 C CA . ILE B 1 36 ? -0.509 -17.031 -12.539 1 98.75 36 ILE B CA 1
ATOM 2345 C C . ILE B 1 36 ? -1.941 -17.062 -12.016 1 98.75 36 ILE B C 1
ATOM 2347 O O . ILE B 1 36 ? -2.285 -16.328 -11.086 1 98.75 36 ILE B O 1
ATOM 2351 N N . HIS B 1 37 ? -2.73 -17.938 -12.586 1 97.06 37 HIS B N 1
ATOM 2352 C CA . HIS B 1 37 ? -4.141 -18 -12.219 1 97.06 37 HIS B CA 1
ATOM 2353 C C . HIS B 1 37 ? -4.32 -18.578 -10.82 1 97.06 37 HIS B C 1
ATOM 2355 O O . HIS B 1 37 ? -3.445 -19.297 -10.328 1 97.06 37 HIS B O 1
ATOM 2361 N N . GLY B 1 38 ? -5.465 -18.234 -10.227 1 96.25 38 GLY B N 1
ATOM 2362 C CA . GLY B 1 38 ? -5.828 -18.812 -8.945 1 96.25 38 GLY B CA 1
ATOM 2363 C C . GLY B 1 38 ? -6.48 -20.172 -9.07 1 96.25 38 GLY B C 1
ATOM 2364 O O . GLY B 1 38 ? -6.309 -20.859 -10.078 1 96.25 38 GLY B O 1
ATOM 2365 N N . GLY B 1 39 ? -7.07 -20.625 -7.898 1 94.69 39 GLY B N 1
ATOM 2366 C CA . GLY B 1 39 ? -7.785 -21.891 -7.91 1 94.69 39 GLY B CA 1
ATOM 2367 C C . GLY B 1 39 ? -7.5 -22.75 -6.691 1 94.69 39 GLY B C 1
ATOM 2368 O O . GLY B 1 39 ? -7.895 -23.906 -6.645 1 94.69 39 GLY B O 1
ATOM 2369 N N . GLY B 1 40 ? -6.824 -22.172 -5.699 1 94.81 40 GLY B N 1
ATOM 2370 C CA . GLY B 1 40 ? -6.594 -22.875 -4.449 1 94.81 40 GLY B CA 1
ATOM 2371 C C . GLY B 1 40 ? -5.742 -24.125 -4.609 1 94.81 40 GLY B C 1
ATOM 2372 O O . GLY B 1 40 ? -5.863 -25.078 -3.832 1 94.81 40 GLY B O 1
ATOM 2373 N N . TRP B 1 41 ? -5.02 -24.203 -5.742 1 96.19 41 TRP B N 1
ATOM 2374 C CA . TRP B 1 41 ? -4.148 -25.312 -6.109 1 96.19 41 TRP B CA 1
ATOM 2375 C C . TRP B 1 41 ? -4.965 -26.578 -6.375 1 96.19 41 TRP B C 1
ATOM 2377 O O . TRP B 1 41 ? -4.438 -27.688 -6.309 1 96.19 41 TRP B O 1
ATOM 2387 N N . PHE B 1 42 ? -6.27 -26.484 -6.586 1 93.94 42 PHE B N 1
ATOM 2388 C CA . PHE B 1 42 ? -7.035 -27.688 -6.844 1 93.94 42 PHE B CA 1
ATOM 2389 C C . PHE B 1 42 ? -7.977 -27.5 -8.031 1 93.94 42 PHE B C 1
ATOM 2391 O O . PHE B 1 42 ? -8.703 -28.422 -8.414 1 93.94 42 PHE B O 1
ATOM 2398 N N . ARG B 1 43 ? -7.98 -26.328 -8.492 1 90.19 43 ARG B N 1
ATOM 2399 C CA . ARG B 1 43 ? -8.773 -26 -9.672 1 90.19 43 ARG B CA 1
ATOM 2400 C C . ARG B 1 43 ? -8.164 -24.828 -10.43 1 90.19 43 ARG B C 1
ATOM 2402 O O . ARG B 1 43 ? -7.051 -24.391 -10.125 1 90.19 43 ARG B O 1
ATOM 2409 N N . GLY B 1 44 ? -8.891 -24.344 -11.477 1 89.56 44 GLY B N 1
ATOM 2410 C CA . GLY B 1 44 ? -8.469 -23.203 -12.273 1 89.56 44 GLY B CA 1
ATOM 2411 C C . GLY B 1 44 ? -7.855 -23.594 -13.602 1 89.56 44 GLY B C 1
ATOM 2412 O O . GLY B 1 44 ? -7.66 -24.781 -13.875 1 89.56 44 GLY B O 1
ATOM 2413 N N . SER B 1 45 ? -7.633 -22.594 -14.375 1 93.06 45 SER B N 1
ATOM 2414 C CA . SER B 1 45 ? -7.035 -22.766 -15.695 1 93.06 45 SER B CA 1
ATOM 2415 C C . SER B 1 45 ? -6.48 -21.453 -16.219 1 93.06 45 SER B C 1
ATOM 2417 O O . SER B 1 45 ? -6.926 -20.375 -15.812 1 93.06 45 SER B O 1
ATOM 2419 N N . LYS B 1 46 ? -5.574 -21.594 -17.141 1 94.38 46 LYS B N 1
ATOM 2420 C CA . LYS B 1 46 ? -4.98 -20.422 -17.781 1 94.38 46 LYS B CA 1
ATOM 2421 C C . LYS B 1 46 ? -6.039 -19.609 -18.516 1 94.38 46 LYS B C 1
ATOM 2423 O O . LYS B 1 46 ? -5.918 -18.391 -18.641 1 94.38 46 LYS B O 1
ATOM 2428 N N . ASP B 1 47 ? -7.113 -20.25 -18.938 1 94.12 47 ASP B N 1
ATOM 2429 C CA . ASP B 1 47 ? -8.164 -19.578 -19.688 1 94.12 47 ASP B CA 1
ATOM 2430 C C . ASP B 1 47 ? -8.867 -18.531 -18.812 1 94.12 47 ASP B C 1
ATOM 2432 O O . ASP B 1 47 ? -9.352 -17.516 -19.328 1 94.12 47 ASP B O 1
ATOM 2436 N N . LYS B 1 48 ? -8.852 -18.781 -17.531 1 92.69 48 LYS B N 1
ATOM 2437 C CA . LYS B 1 48 ? -9.547 -17.891 -16.609 1 92.69 48 LYS B CA 1
ATOM 2438 C C . LYS B 1 48 ? -8.789 -16.578 -16.422 1 92.69 48 LYS B C 1
ATOM 2440 O O . LYS B 1 48 ? -9.336 -15.617 -15.875 1 92.69 48 LYS B O 1
ATOM 2445 N N . ASP B 1 49 ? -7.586 -16.5 -16.891 1 95.88 49 ASP B N 1
ATOM 2446 C CA . ASP B 1 49 ? -6.797 -15.273 -16.734 1 95.88 49 ASP B CA 1
ATOM 2447 C C . ASP B 1 49 ? -6.609 -14.555 -18.062 1 95.88 49 ASP B C 1
ATOM 2449 O O . ASP B 1 49 ? -5.824 -13.609 -18.156 1 95.88 49 ASP B O 1
ATOM 2453 N N . ALA B 1 50 ? -7.324 -14.961 -19.141 1 95.81 50 ALA B N 1
ATOM 2454 C CA . ALA B 1 50 ? -7.242 -14.297 -20.438 1 95.81 50 ALA B CA 1
ATOM 2455 C C . ALA B 1 50 ? -7.578 -12.812 -20.312 1 95.81 50 ALA B C 1
ATOM 2457 O O . ALA B 1 50 ? -6.988 -11.984 -21.016 1 95.81 50 ALA B O 1
ATOM 2458 N N . ASP B 1 51 ? -8.523 -12.516 -19.453 1 94.75 51 ASP B N 1
ATOM 2459 C CA . ASP B 1 51 ? -8.945 -11.125 -19.281 1 94.75 51 ASP B CA 1
ATOM 2460 C C . ASP B 1 51 ? -7.812 -10.273 -18.719 1 94.75 51 ASP B C 1
ATOM 2462 O O . ASP B 1 51 ? -7.441 -9.258 -19.297 1 94.75 51 ASP B O 1
ATOM 2466 N N . TRP B 1 52 ? -7.23 -10.703 -17.609 1 96.94 52 TRP B N 1
ATOM 2467 C CA . TRP B 1 52 ? -6.129 -9.969 -17 1 96.94 52 TRP B CA 1
ATOM 2468 C C . TRP B 1 52 ? -4.93 -9.906 -17.938 1 96.94 52 TRP B C 1
ATOM 2470 O O . TRP B 1 52 ? -4.324 -8.844 -18.109 1 96.94 52 TRP B O 1
ATOM 2480 N N . ALA B 1 53 ? -4.629 -11.016 -18.609 1 98.06 53 ALA B N 1
ATOM 2481 C CA . ALA B 1 53 ? -3.494 -11.102 -19.516 1 98.06 53 ALA B CA 1
ATOM 2482 C C . ALA B 1 53 ? -3.67 -10.141 -20.703 1 98.06 53 ALA B C 1
ATOM 2484 O O . ALA B 1 53 ? -2.732 -9.438 -21.078 1 98.06 53 ALA B O 1
ATOM 2485 N N . SER B 1 54 ? -4.84 -10.125 -21.234 1 97.56 54 SER B N 1
ATOM 2486 C CA . SER B 1 54 ? -5.117 -9.266 -22.375 1 97.56 54 SER B CA 1
ATOM 2487 C C . SER B 1 54 ? -5.004 -7.793 -22 1 97.56 54 SER B C 1
ATOM 2489 O O . SER B 1 54 ? -4.516 -6.977 -22.781 1 97.56 54 SER B O 1
ATOM 2491 N N . ARG B 1 55 ? -5.469 -7.441 -20.812 1 97.62 55 ARG B N 1
ATOM 2492 C CA . ARG B 1 55 ? -5.359 -6.062 -20.344 1 97.62 55 ARG B CA 1
ATOM 2493 C C . ARG B 1 55 ? -3.9 -5.645 -20.188 1 97.62 55 ARG B C 1
ATOM 2495 O O . ARG B 1 55 ? -3.523 -4.535 -20.578 1 97.62 55 ARG B O 1
ATOM 2502 N N . LEU B 1 56 ? -3.125 -6.535 -19.625 1 98.44 56 LEU B N 1
ATOM 2503 C CA . LEU B 1 56 ? -1.707 -6.238 -19.469 1 98.44 56 LEU B CA 1
ATOM 2504 C C . LEU B 1 56 ? -1.004 -6.156 -20.812 1 98.44 56 LEU B C 1
ATOM 2506 O O . LEU B 1 56 ? -0.118 -5.324 -21 1 98.44 56 LEU B O 1
ATOM 2510 N N . ALA B 1 57 ? -1.404 -7.039 -21.719 1 98.31 57 ALA B N 1
ATOM 2511 C CA . ALA B 1 57 ? -0.837 -6.992 -23.062 1 98.31 57 ALA B CA 1
ATOM 2512 C C . ALA B 1 57 ? -1.155 -5.668 -23.75 1 98.31 57 ALA B C 1
ATOM 2514 O O . ALA B 1 57 ? -0.322 -5.121 -24.469 1 98.31 57 ALA B O 1
ATOM 2515 N N . ALA B 1 58 ? -2.334 -5.184 -23.484 1 97.44 58 ALA B N 1
ATOM 2516 C CA . ALA B 1 58 ? -2.742 -3.902 -24.062 1 97.44 58 ALA B CA 1
ATOM 2517 C C . ALA B 1 58 ? -1.901 -2.758 -23.5 1 97.44 58 ALA B C 1
ATOM 2519 O O . ALA B 1 58 ? -1.776 -1.706 -24.125 1 97.44 58 ALA B O 1
ATOM 2520 N N . GLU B 1 59 ? -1.341 -2.988 -22.266 1 97.31 59 GLU B N 1
ATOM 2521 C CA . GLU B 1 59 ? -0.425 -2.014 -21.688 1 97.31 59 GLU B CA 1
ATOM 2522 C C . GLU B 1 59 ? 0.965 -2.121 -22.312 1 97.31 59 GLU B C 1
ATOM 2524 O O . GLU B 1 59 ? 1.849 -1.314 -22.016 1 97.31 59 GLU B O 1
ATOM 2529 N N . GLY B 1 60 ? 1.234 -3.113 -23.141 1 97.62 60 GLY B N 1
ATOM 2530 C CA . GLY B 1 60 ? 2.498 -3.262 -23.844 1 97.62 60 GLY B CA 1
ATOM 2531 C C . GLY B 1 60 ? 3.326 -4.43 -23.344 1 97.62 60 GLY B C 1
ATOM 2532 O O . GLY B 1 60 ? 4.398 -4.711 -23.875 1 97.62 60 GLY B O 1
ATOM 2533 N N . TYR B 1 61 ? 2.859 -5.164 -22.359 1 98.31 61 TYR B N 1
ATOM 2534 C CA . TYR B 1 61 ? 3.615 -6.27 -21.781 1 98.31 61 TYR B CA 1
ATOM 2535 C C . TYR B 1 61 ? 3.455 -7.535 -22.609 1 98.31 61 TYR B C 1
ATOM 2537 O O . TYR B 1 61 ? 2.389 -7.777 -23.188 1 98.31 61 TYR B O 1
ATOM 2545 N N . LEU B 1 62 ? 4.473 -8.312 -22.719 1 98.44 62 LEU B N 1
ATOM 2546 C CA . LEU B 1 62 ? 4.348 -9.711 -23.094 1 98.44 62 LEU B CA 1
ATOM 2547 C C . LEU B 1 62 ? 3.898 -10.562 -21.906 1 98.44 62 LEU B C 1
ATOM 2549 O O . LEU B 1 62 ? 4.582 -10.609 -20.875 1 98.44 62 LEU B O 1
ATOM 2553 N N . VAL B 1 63 ? 2.762 -11.164 -22.047 1 98.81 63 VAL B N 1
ATOM 2554 C CA . VAL B 1 63 ? 2.203 -11.859 -20.891 1 98.81 63 VAL B CA 1
ATOM 2555 C C . VAL B 1 63 ? 2.125 -13.359 -21.188 1 98.81 63 VAL B C 1
ATOM 2557 O O . VAL B 1 63 ? 1.609 -13.766 -22.234 1 98.81 63 VAL B O 1
ATOM 2560 N N . VAL B 1 64 ? 2.643 -14.172 -20.312 1 98.69 64 VAL B N 1
ATOM 2561 C CA . VAL B 1 64 ? 2.477 -15.617 -20.406 1 98.69 64 VAL B CA 1
ATOM 2562 C C . VAL B 1 64 ? 1.592 -16.109 -19.266 1 98.69 64 VAL B C 1
ATOM 2564 O O . VAL B 1 64 ? 1.717 -15.648 -18.125 1 98.69 64 VAL B O 1
ATOM 2567 N N . VAL B 1 65 ? 0.689 -16.969 -19.531 1 98.69 65 VAL B N 1
ATOM 2568 C CA . VAL B 1 65 ? -0.235 -17.547 -18.562 1 98.69 65 VAL B CA 1
ATOM 2569 C C . VAL B 1 65 ? -0.088 -19.078 -18.547 1 98.69 65 VAL B C 1
ATOM 2571 O O . VAL B 1 65 ? -0.636 -19.766 -19.422 1 98.69 65 VAL B O 1
ATOM 2574 N N . PRO B 1 66 ? 0.566 -19.625 -17.547 1 98.12 66 PRO B N 1
ATOM 2575 C CA . PRO B 1 66 ? 0.823 -21.062 -17.531 1 98.12 66 PRO B CA 1
ATOM 2576 C C . PRO B 1 66 ? -0.299 -21.859 -16.859 1 98.12 66 PRO B C 1
ATOM 2578 O O . PRO B 1 66 ? -0.942 -21.359 -15.93 1 98.12 66 PRO B O 1
ATOM 2581 N N . GLU B 1 67 ? -0.457 -23.031 -17.344 1 96.75 67 GLU B N 1
ATOM 2582 C CA . GLU B 1 67 ? -1.023 -24.094 -16.516 1 96.75 67 GLU B CA 1
ATOM 2583 C C . GLU B 1 67 ? 0.011 -24.641 -15.539 1 96.75 67 GLU B C 1
ATOM 2585 O O . GLU B 1 67 ? 1.216 -24.484 -15.75 1 96.75 67 GLU B O 1
ATOM 2590 N N . TYR B 1 68 ? -0.404 -25.125 -14.5 1 95.94 68 TYR B N 1
ATOM 2591 C CA . TYR B 1 68 ? 0.482 -25.797 -13.562 1 95.94 68 TYR B CA 1
ATOM 2592 C C . TYR B 1 68 ? -0.214 -27 -12.93 1 95.94 68 TYR B C 1
ATOM 2594 O O . TYR B 1 68 ? -1.438 -27.125 -13 1 95.94 68 TYR B O 1
ATOM 2602 N N . HIS B 1 69 ? 0.505 -27.938 -12.422 1 95.5 69 HIS B N 1
ATOM 2603 C CA . HIS B 1 69 ? -0.064 -29.094 -11.75 1 95.5 69 HIS B CA 1
ATOM 2604 C C . HIS B 1 69 ? -0.786 -28.688 -10.469 1 95.5 69 HIS B C 1
ATOM 2606 O O . HIS B 1 69 ? -0.248 -27.938 -9.664 1 95.5 69 HIS B O 1
ATOM 2612 N N . ASP B 1 70 ? -2 -29.109 -10.352 1 93.44 70 ASP B N 1
ATOM 2613 C CA . ASP B 1 70 ? -2.746 -28.891 -9.117 1 93.44 70 ASP B CA 1
ATOM 2614 C C . ASP B 1 70 ? -3.26 -30.219 -8.547 1 93.44 70 ASP B C 1
ATOM 2616 O O . ASP B 1 70 ? -3.051 -31.281 -9.141 1 93.44 70 ASP B O 1
ATOM 2620 N N . VAL B 1 71 ? -3.727 -30.188 -7.387 1 95.44 71 VAL B N 1
ATOM 2621 C CA . VAL B 1 71 ? -4.188 -31.391 -6.688 1 95.44 71 VAL B CA 1
ATOM 2622 C C . VAL B 1 71 ? -5.328 -32.031 -7.469 1 95.44 71 VAL B C 1
ATOM 2624 O O . VAL B 1 71 ? -6.258 -31.359 -7.902 1 95.44 71 VAL B O 1
ATOM 2627 N N . PRO B 1 72 ? -5.219 -33.25 -7.695 1 95.12 72 PRO B N 1
ATOM 2628 C CA . PRO B 1 72 ? -4.301 -34.219 -7.105 1 95.12 72 PRO B CA 1
ATOM 2629 C C . PRO B 1 72 ? -3.113 -34.531 -8.016 1 95.12 72 PRO B C 1
ATOM 2631 O O . PRO B 1 72 ? -2.277 -35.375 -7.672 1 95.12 72 PRO B O 1
ATOM 2634 N N . ASP B 1 73 ? -3.043 -33.906 -9.086 1 92.81 73 ASP B N 1
ATOM 2635 C CA . ASP B 1 73 ? -1.957 -34.219 -10.016 1 92.81 73 ASP B CA 1
ATOM 2636 C C . ASP B 1 73 ? -0.637 -33.625 -9.523 1 92.81 73 ASP B C 1
ATOM 2638 O O . ASP B 1 73 ? 0.436 -34.031 -9.977 1 92.81 73 ASP B O 1
ATOM 2642 N N . GLY B 1 74 ? -0.692 -32.688 -8.648 1 95.38 74 GLY B N 1
ATOM 2643 C CA . GLY B 1 74 ? 0.498 -32.062 -8.086 1 95.38 74 GLY B CA 1
ATOM 2644 C C . GLY B 1 74 ? 0.257 -31.453 -6.719 1 95.38 74 GLY B C 1
ATOM 2645 O O . GLY B 1 74 ? -0.568 -30.547 -6.578 1 95.38 74 GLY B O 1
ATOM 2646 N N . TYR B 1 75 ? 0.944 -31.938 -5.738 1 97.94 75 TYR B N 1
ATOM 2647 C CA . TYR B 1 75 ? 0.968 -31.359 -4.395 1 97.94 75 TYR B CA 1
ATOM 2648 C C . TYR B 1 75 ? 2.193 -30.484 -4.195 1 97.94 75 TYR B C 1
ATOM 2650 O O . TYR B 1 75 ? 3.068 -30.422 -5.062 1 97.94 75 TYR B O 1
ATOM 2658 N N . TYR B 1 76 ? 2.232 -29.672 -3.086 1 98 76 TYR B N 1
ATOM 2659 C CA . TYR B 1 76 ? 3.453 -28.938 -2.773 1 98 76 TYR B CA 1
ATOM 2660 C C . TYR B 1 76 ? 4.668 -29.859 -2.82 1 98 76 TYR B C 1
ATOM 2662 O O . TYR B 1 76 ? 4.656 -30.938 -2.244 1 98 76 TYR B O 1
ATOM 2670 N N . PRO B 1 77 ? 5.648 -29.422 -3.553 1 98 77 PRO B N 1
ATOM 2671 C CA . PRO B 1 77 ? 5.867 -28.094 -4.145 1 98 77 PRO B CA 1
ATOM 2672 C C . PRO B 1 77 ? 5.715 -28.094 -5.664 1 98 77 PRO B C 1
ATOM 2674 O O . PRO B 1 77 ? 6.281 -27.234 -6.344 1 98 77 PRO B O 1
ATOM 2677 N N . ALA B 1 78 ? 4.961 -29.031 -6.246 1 96.88 78 ALA B N 1
ATOM 2678 C CA . ALA B 1 78 ? 4.891 -29.25 -7.688 1 96.88 78 ALA B CA 1
ATOM 2679 C C . ALA B 1 78 ? 4.496 -27.969 -8.422 1 96.88 78 ALA B C 1
ATOM 2681 O O . ALA B 1 78 ? 5.117 -27.609 -9.43 1 96.88 78 ALA B O 1
ATOM 2682 N N . PRO B 1 79 ? 3.471 -27.234 -7.969 1 97.31 79 PRO B N 1
ATOM 2683 C CA . PRO B 1 79 ? 3.125 -26 -8.68 1 97.31 79 PRO B CA 1
ATOM 2684 C C . PRO B 1 79 ? 4.285 -25.016 -8.742 1 97.31 79 PRO B C 1
ATOM 2686 O O . PRO B 1 79 ? 4.453 -24.312 -9.742 1 97.31 79 PRO B O 1
ATOM 2689 N N . LEU B 1 80 ? 5.082 -24.875 -7.668 1 98 80 LEU B N 1
ATOM 2690 C CA . LEU B 1 80 ? 6.234 -23.984 -7.645 1 98 80 LEU B CA 1
ATOM 2691 C C . LEU B 1 80 ? 7.312 -24.469 -8.609 1 98 80 LEU B C 1
ATOM 2693 O O . LEU B 1 80 ? 7.977 -23.656 -9.258 1 98 80 LEU B O 1
ATOM 2697 N N . GLU B 1 81 ? 7.488 -25.766 -8.664 1 97 81 GLU B N 1
ATOM 2698 C CA . GLU B 1 81 ? 8.414 -26.328 -9.633 1 97 81 GLU B CA 1
ATOM 2699 C C . GLU B 1 81 ? 7.977 -26.031 -11.062 1 97 81 GLU B C 1
ATOM 2701 O O . GLU B 1 81 ? 8.812 -25.766 -11.93 1 97 81 GLU B O 1
ATOM 2706 N N . ASP B 1 82 ? 6.672 -26.125 -11.305 1 97.5 82 ASP B N 1
ATOM 2707 C CA . ASP B 1 82 ? 6.148 -25.734 -12.609 1 97.5 82 ASP B CA 1
ATOM 2708 C C . ASP B 1 82 ? 6.512 -24.297 -12.945 1 97.5 82 ASP B C 1
ATOM 2710 O O . ASP B 1 82 ? 6.867 -23.984 -14.086 1 97.5 82 ASP B O 1
ATOM 2714 N N . MET B 1 83 ? 6.438 -23.359 -11.961 1 97.81 83 MET B N 1
ATOM 2715 C CA . MET B 1 83 ? 6.793 -21.969 -12.195 1 97.81 83 MET B CA 1
ATOM 2716 C C . MET B 1 83 ? 8.273 -21.828 -12.523 1 97.81 83 MET B C 1
ATOM 2718 O O . MET B 1 83 ? 8.672 -20.969 -13.297 1 97.81 83 MET B O 1
ATOM 2722 N N . ASP B 1 84 ? 9.133 -22.719 -11.906 1 97.38 84 ASP B N 1
ATOM 2723 C CA . ASP B 1 84 ? 10.547 -22.75 -12.281 1 97.38 84 ASP B CA 1
ATOM 2724 C C . ASP B 1 84 ? 10.719 -23.109 -13.75 1 97.38 84 ASP B C 1
ATOM 2726 O O . ASP B 1 84 ? 11.547 -22.531 -14.453 1 97.38 84 ASP B O 1
ATOM 2730 N N . HIS B 1 85 ? 9.93 -24.062 -14.156 1 97.12 85 HIS B N 1
ATOM 2731 C CA . HIS B 1 85 ? 9.984 -24.469 -15.555 1 97.12 85 HIS B CA 1
ATOM 2732 C C . HIS B 1 85 ? 9.531 -23.344 -16.484 1 97.12 85 HIS B C 1
ATOM 2734 O O . HIS B 1 85 ? 10.094 -23.156 -17.562 1 97.12 85 HIS B O 1
ATOM 2740 N N . VAL B 1 86 ? 8.477 -22.609 -16.094 1 98.06 86 VAL B N 1
ATOM 2741 C CA . VAL B 1 86 ? 8 -21.469 -16.875 1 98.06 86 VAL B CA 1
ATOM 2742 C C . VAL B 1 86 ? 9.102 -20.422 -16.984 1 98.06 86 VAL B C 1
ATOM 2744 O O . VAL B 1 86 ? 9.352 -19.875 -18.062 1 98.06 86 VAL B O 1
ATOM 2747 N N . TRP B 1 87 ? 9.75 -20.125 -15.844 1 97.56 87 TRP B N 1
ATOM 2748 C CA . TRP B 1 87 ? 10.852 -19.172 -15.805 1 97.56 87 TRP B CA 1
ATOM 2749 C C . TRP B 1 87 ? 11.961 -19.578 -16.781 1 97.56 87 TRP B C 1
ATOM 2751 O O . TRP B 1 87 ? 12.414 -18.766 -17.578 1 97.56 87 TRP B O 1
ATOM 2761 N N . GLN B 1 88 ? 12.352 -20.844 -16.703 1 96.44 88 GLN B N 1
ATOM 2762 C CA . GLN B 1 88 ? 13.406 -21.359 -17.578 1 96.44 88 GLN B CA 1
ATOM 2763 C C . GLN B 1 88 ? 12.984 -21.312 -19.031 1 96.44 88 GLN B C 1
ATOM 2765 O O . GLN B 1 88 ? 13.773 -20.922 -19.906 1 96.44 88 GLN B O 1
ATOM 2770 N N . TRP B 1 89 ? 11.758 -21.688 -19.281 1 96.81 89 TRP B N 1
ATOM 2771 C CA . TRP B 1 89 ? 11.227 -21.641 -20.641 1 96.81 89 TRP B CA 1
ATOM 2772 C C . TRP B 1 89 ? 11.25 -20.219 -21.172 1 96.81 89 TRP B C 1
ATOM 2774 O O . TRP B 1 89 ? 11.656 -20 -22.328 1 96.81 89 TRP B O 1
ATOM 2784 N N . LEU B 1 90 ? 10.766 -19.281 -20.375 1 97.06 90 LEU B N 1
ATOM 2785 C CA . LEU B 1 90 ? 10.719 -17.891 -20.766 1 97.06 90 LEU B CA 1
ATOM 2786 C C . LEU B 1 90 ? 12.109 -17.359 -21.094 1 97.06 90 LEU B C 1
ATOM 2788 O O . LEU B 1 90 ? 12.297 -16.641 -22.078 1 97.06 90 LEU B O 1
ATOM 2792 N N . GLN B 1 91 ? 13.125 -17.719 -20.328 1 96.62 91 GLN B N 1
ATOM 2793 C CA . GLN B 1 91 ? 14.508 -17.312 -20.531 1 96.62 91 GLN B CA 1
ATOM 2794 C C . GLN B 1 91 ? 15.055 -17.859 -21.859 1 96.62 91 GLN B C 1
ATOM 2796 O O . GLN B 1 91 ? 15.836 -17.188 -22.531 1 96.62 91 GLN B O 1
ATOM 2801 N N . ALA B 1 92 ? 14.586 -19 -22.219 1 95.88 92 ALA B N 1
ATOM 2802 C CA . ALA B 1 92 ? 15.141 -19.688 -23.375 1 95.88 92 ALA B CA 1
ATOM 2803 C C . ALA B 1 92 ? 14.305 -19.438 -24.625 1 95.88 92 ALA B C 1
ATOM 2805 O O . ALA B 1 92 ? 14.727 -19.75 -25.734 1 95.88 92 ALA B O 1
ATOM 2806 N N . SER B 1 93 ? 13.125 -18.812 -24.422 1 96.38 93 SER B N 1
ATOM 2807 C CA . SER B 1 93 ? 12.18 -18.656 -25.531 1 96.38 93 SER B CA 1
ATOM 2808 C C . SER B 1 93 ? 12.719 -17.703 -26.578 1 96.38 93 SER B C 1
ATOM 2810 O O . SER B 1 93 ? 13.664 -16.953 -26.328 1 96.38 93 SER B O 1
ATOM 2812 N N . ASP B 1 94 ? 12.078 -17.688 -27.766 1 95.5 94 ASP B N 1
ATOM 2813 C CA . ASP B 1 94 ? 12.445 -16.781 -28.844 1 95.5 94 ASP B CA 1
ATOM 2814 C C . ASP B 1 94 ? 11.578 -15.523 -28.812 1 95.5 94 ASP B C 1
ATOM 2816 O O . ASP B 1 94 ? 11.578 -14.734 -29.766 1 95.5 94 ASP B O 1
ATOM 2820 N N . LEU B 1 95 ? 10.844 -15.406 -27.75 1 96 95 LEU B N 1
ATOM 2821 C CA . LEU B 1 95 ? 9.992 -14.227 -27.625 1 96 95 LEU B CA 1
ATOM 2822 C C . LEU B 1 95 ? 10.836 -12.969 -27.484 1 96 95 LEU B C 1
ATOM 2824 O O . LEU B 1 95 ? 11.93 -13 -26.922 1 96 95 LEU B O 1
ATOM 2828 N N . THR B 1 96 ? 10.359 -11.914 -28.031 1 95.12 96 THR B N 1
ATOM 2829 C CA . THR B 1 96 ? 11.117 -10.672 -28.047 1 95.12 96 THR B CA 1
ATOM 2830 C C . THR B 1 96 ? 10.758 -9.797 -26.844 1 95.12 96 THR B C 1
ATOM 2832 O O . THR B 1 96 ? 9.742 -9.094 -26.875 1 95.12 96 THR B O 1
ATOM 2835 N N . PHE B 1 97 ? 11.547 -9.789 -25.906 1 96.19 97 PHE B N 1
ATOM 2836 C CA . PHE B 1 97 ? 11.469 -8.945 -24.719 1 96.19 97 PHE B CA 1
ATOM 2837 C C . PHE B 1 97 ? 12.82 -8.875 -24.016 1 96.19 97 PHE B C 1
ATOM 2839 O O . PHE B 1 97 ? 13.758 -9.578 -24.391 1 96.19 97 PHE B O 1
ATOM 2846 N N . ASP B 1 98 ? 13.008 -7.98 -23.125 1 96.88 98 ASP B N 1
ATOM 2847 C CA . ASP B 1 98 ? 14.219 -7.836 -22.328 1 96.88 98 ASP B CA 1
ATOM 2848 C C . ASP B 1 98 ? 14.219 -8.82 -21.156 1 96.88 98 ASP B C 1
ATOM 2850 O O . ASP B 1 98 ? 13.406 -8.703 -20.234 1 96.88 98 ASP B O 1
ATOM 2854 N N . ARG B 1 99 ? 15.164 -9.758 -21.078 1 97.44 99 ARG B N 1
ATOM 2855 C CA . ARG B 1 99 ? 15.219 -10.836 -20.094 1 97.44 99 ARG B CA 1
ATOM 2856 C C . ARG B 1 99 ? 15.406 -10.281 -18.688 1 97.44 99 ARG B C 1
ATOM 2858 O O . ARG B 1 99 ? 15.203 -10.992 -17.703 1 97.44 99 ARG B O 1
ATOM 2865 N N . HIS B 1 100 ? 15.734 -8.984 -18.594 1 95.44 100 HIS B N 1
ATOM 2866 C CA . HIS B 1 100 ? 15.945 -8.367 -17.297 1 95.44 100 HIS B CA 1
ATOM 2867 C C . HIS B 1 100 ? 14.68 -7.66 -16.812 1 95.44 100 HIS B C 1
ATOM 2869 O O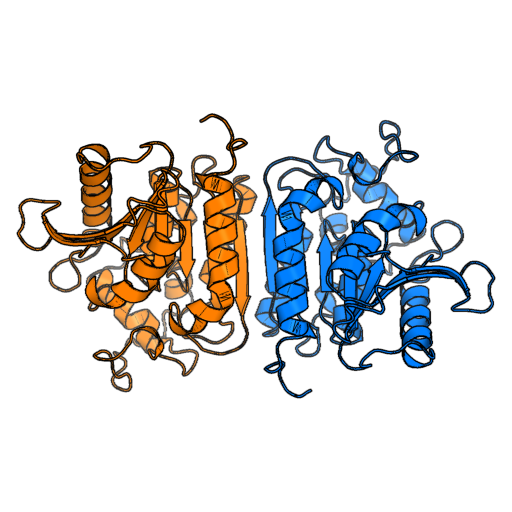 . HIS B 1 100 ? 14.641 -7.141 -15.695 1 95.44 100 HIS B O 1
ATOM 2875 N N . ARG B 1 101 ? 13.664 -7.648 -17.625 1 97.69 101 ARG B N 1
ATOM 2876 C CA . ARG B 1 101 ? 12.406 -6.996 -17.281 1 97.69 101 ARG B CA 1
ATOM 2877 C C . ARG B 1 101 ? 11.258 -8 -17.234 1 97.69 101 ARG B C 1
ATOM 2879 O O . ARG B 1 101 ? 10.344 -7.949 -18.062 1 97.69 101 ARG B O 1
ATOM 2886 N N . ILE B 1 102 ? 11.32 -8.875 -16.266 1 98.62 102 ILE B N 1
ATOM 2887 C CA . ILE B 1 102 ? 10.289 -9.891 -16.062 1 98.62 102 ILE B CA 1
ATOM 2888 C C . ILE B 1 102 ? 9.625 -9.688 -14.711 1 98.62 102 ILE B C 1
ATOM 2890 O O . ILE B 1 102 ? 10.305 -9.477 -13.703 1 98.62 102 ILE B O 1
ATOM 2894 N N . GLY B 1 103 ? 8.383 -9.609 -14.633 1 98.81 103 GLY B N 1
ATOM 2895 C CA . GLY B 1 103 ? 7.613 -9.602 -13.406 1 98.81 103 GLY B CA 1
ATOM 2896 C C . GLY B 1 103 ? 6.586 -10.719 -13.328 1 98.81 103 GLY B C 1
ATOM 2897 O O . GLY B 1 103 ? 6.516 -11.562 -14.219 1 98.81 103 GLY B O 1
ATOM 2898 N N . ALA B 1 104 ? 5.859 -10.773 -12.273 1 98.94 104 ALA B N 1
ATOM 2899 C CA . ALA B 1 104 ? 4.805 -11.766 -12.094 1 98.94 104 ALA B CA 1
ATOM 2900 C C . ALA B 1 104 ? 3.562 -11.141 -11.469 1 98.94 104 ALA B C 1
ATOM 2902 O O . ALA B 1 104 ? 3.67 -10.203 -10.664 1 98.94 104 ALA B O 1
ATOM 2903 N N . VAL B 1 105 ? 2.432 -11.586 -11.844 1 98.94 105 VAL B N 1
ATOM 2904 C CA . VAL B 1 105 ? 1.168 -11.25 -11.188 1 98.94 105 VAL B CA 1
ATOM 2905 C C . VAL B 1 105 ? 0.393 -12.531 -10.891 1 98.94 105 VAL B C 1
ATOM 2907 O O . VAL B 1 105 ? 0.564 -13.547 -11.57 1 98.94 105 VAL B O 1
ATOM 2910 N N . GLY B 1 106 ? -0.369 -12.531 -9.844 1 98.69 106 GLY B N 1
ATOM 2911 C CA . GLY B 1 106 ? -1.125 -13.727 -9.516 1 98.69 106 GLY B CA 1
ATOM 2912 C C . GLY B 1 106 ? -2.316 -13.445 -8.617 1 98.69 106 GLY B C 1
ATOM 2913 O O . GLY B 1 106 ? -2.32 -12.477 -7.863 1 98.69 106 GLY B O 1
ATOM 2914 N N . SER B 1 107 ? -3.324 -14.312 -8.703 1 97.62 107 SER B N 1
ATOM 2915 C CA . SER B 1 107 ? -4.547 -14.25 -7.902 1 97.62 107 SER B CA 1
ATOM 2916 C C . SER B 1 107 ? -4.645 -15.43 -6.945 1 97.62 107 SER B C 1
ATOM 2918 O O . SER B 1 107 ? -4.469 -16.578 -7.348 1 97.62 107 SER B O 1
ATOM 2920 N N . SER B 1 108 ? -4.949 -15.125 -5.664 1 97.44 108 SER B N 1
ATOM 2921 C CA . SER B 1 108 ? -5.195 -16.188 -4.688 1 97.44 108 SER B CA 1
ATOM 2922 C C . SER B 1 108 ? -4 -17.125 -4.57 1 97.44 108 SER B C 1
ATOM 2924 O O . SER B 1 108 ? -2.895 -16.688 -4.23 1 97.44 108 SER B O 1
ATOM 2926 N N . ALA B 1 109 ? -4.172 -18.469 -5.02 1 97.88 109 ALA B N 1
ATOM 2927 C CA . ALA B 1 109 ? -3.043 -19.391 -5.059 1 97.88 109 ALA B CA 1
ATOM 2928 C C . ALA B 1 109 ? -1.958 -18.891 -6.012 1 97.88 109 ALA B C 1
ATOM 2930 O O . ALA B 1 109 ? -0.766 -19.062 -5.742 1 97.88 109 ALA B O 1
ATOM 2931 N N . GLY B 1 110 ? -2.42 -18.25 -7.102 1 98.44 110 GLY B N 1
ATOM 2932 C CA . GLY B 1 110 ? -1.471 -17.609 -8.008 1 98.44 110 GLY B CA 1
ATOM 2933 C C . GLY B 1 110 ? -0.719 -16.453 -7.363 1 98.44 110 GLY B C 1
ATOM 2934 O O . GLY B 1 110 ? 0.429 -16.188 -7.723 1 98.44 110 GLY B O 1
ATOM 2935 N N . GLY B 1 111 ? -1.409 -15.75 -6.449 1 98.81 111 GLY B N 1
ATOM 2936 C CA . GLY B 1 111 ? -0.75 -14.695 -5.688 1 98.81 111 GLY B CA 1
ATOM 2937 C C . GLY B 1 111 ? 0.361 -15.219 -4.793 1 98.81 111 GLY B C 1
ATOM 2938 O O . GLY B 1 111 ? 1.382 -14.547 -4.613 1 98.81 111 GLY B O 1
ATOM 2939 N N . ASN B 1 112 ? 0.162 -16.391 -4.203 1 98.81 112 ASN B N 1
ATOM 2940 C CA . ASN B 1 112 ? 1.242 -17.062 -3.484 1 98.81 112 ASN B CA 1
ATOM 2941 C C . ASN B 1 112 ? 2.443 -17.328 -4.391 1 98.81 112 ASN B C 1
ATOM 2943 O O . ASN B 1 112 ? 3.576 -17 -4.035 1 98.81 112 ASN B O 1
ATOM 2947 N N . MET B 1 113 ? 2.193 -17.828 -5.543 1 98.88 113 MET B N 1
ATOM 2948 C CA . MET B 1 113 ? 3.266 -18.25 -6.434 1 98.88 113 MET B CA 1
ATOM 2949 C C . MET B 1 113 ? 3.98 -17.047 -7.043 1 98.88 113 MET B C 1
ATOM 2951 O O . MET B 1 113 ? 5.184 -17.109 -7.301 1 98.88 113 MET B O 1
ATOM 2955 N N . SER B 1 114 ? 3.219 -15.938 -7.301 1 98.94 114 SER B N 1
ATOM 2956 C CA . SER B 1 114 ? 3.895 -14.734 -7.773 1 98.94 114 SER B CA 1
ATOM 2957 C C . SER B 1 114 ? 4.902 -14.234 -6.746 1 98.94 114 SER B C 1
ATOM 2959 O O . SER B 1 114 ? 6.016 -13.836 -7.102 1 98.94 114 SER B O 1
ATOM 2961 N N . VAL B 1 115 ? 4.547 -14.266 -5.484 1 98.94 115 VAL B N 1
ATOM 2962 C CA . VAL B 1 115 ? 5.441 -13.852 -4.406 1 98.94 115 VAL B CA 1
ATOM 2963 C C . VAL B 1 115 ? 6.633 -14.805 -4.332 1 98.94 115 VAL B C 1
ATOM 2965 O O . VAL B 1 115 ? 7.766 -14.375 -4.105 1 98.94 115 VAL B O 1
ATOM 2968 N N . GLU B 1 116 ? 6.371 -16.125 -4.516 1 98.94 116 GLU B N 1
ATOM 2969 C CA . GLU B 1 116 ? 7.449 -17.109 -4.531 1 98.94 116 GLU B CA 1
ATOM 2970 C C . GLU B 1 116 ? 8.461 -16.797 -5.629 1 98.94 116 GLU B C 1
ATOM 2972 O O . GLU B 1 116 ? 9.672 -16.953 -5.426 1 98.94 116 GLU B O 1
ATOM 2977 N N . LEU B 1 117 ? 7.977 -16.359 -6.77 1 98.94 117 LEU B N 1
ATOM 2978 C CA . LEU B 1 117 ? 8.883 -15.984 -7.852 1 98.94 117 LEU B CA 1
ATOM 2979 C C . LEU B 1 117 ? 9.688 -14.742 -7.477 1 98.94 117 LEU B C 1
ATOM 2981 O O . LEU B 1 117 ? 10.867 -14.648 -7.801 1 98.94 117 LEU B O 1
ATOM 2985 N N . ALA B 1 118 ? 9.078 -13.766 -6.84 1 98.94 118 ALA B N 1
ATOM 2986 C CA . ALA B 1 118 ? 9.789 -12.578 -6.383 1 98.94 118 ALA B CA 1
ATOM 2987 C C . ALA B 1 118 ? 10.93 -12.945 -5.438 1 98.94 118 ALA B C 1
ATOM 2989 O O . ALA B 1 118 ? 12.016 -12.375 -5.516 1 98.94 118 ALA B O 1
ATOM 2990 N N . ILE B 1 119 ? 10.641 -13.883 -4.516 1 98.88 119 ILE B N 1
ATOM 2991 C CA . ILE B 1 119 ? 11.625 -14.32 -3.529 1 98.88 119 ILE B CA 1
ATOM 2992 C C . ILE B 1 119 ? 12.773 -15.039 -4.234 1 98.88 119 ILE B C 1
ATOM 2994 O O . ILE B 1 119 ? 13.945 -14.758 -3.963 1 98.88 119 ILE B O 1
ATOM 2998 N N . LYS B 1 120 ? 12.414 -15.891 -5.137 1 98.81 120 LYS B N 1
ATOM 2999 C CA . LYS B 1 120 ? 13.422 -16.781 -5.711 1 98.81 120 LYS B CA 1
ATOM 3000 C C . LYS B 1 120 ? 14.242 -16.062 -6.777 1 98.81 120 LYS B C 1
ATOM 3002 O O . LYS B 1 120 ? 15.461 -16.266 -6.867 1 98.81 120 LYS B O 1
ATOM 3007 N N . TYR B 1 121 ? 13.609 -15.242 -7.586 1 98.75 121 TYR B N 1
ATOM 3008 C CA . TYR B 1 121 ? 14.289 -14.719 -8.766 1 98.75 121 TYR B CA 1
ATOM 3009 C C . TYR B 1 121 ? 14.508 -13.219 -8.641 1 98.75 121 TYR B C 1
ATOM 3011 O O . TYR B 1 121 ? 15.094 -12.594 -9.531 1 98.75 121 TYR B O 1
ATOM 3019 N N . GLY B 1 122 ? 14.031 -12.562 -7.586 1 98.62 122 GLY B N 1
ATOM 3020 C CA . GLY B 1 122 ? 14.258 -11.148 -7.34 1 98.62 122 GLY B CA 1
ATOM 3021 C C . GLY B 1 122 ? 13.477 -10.242 -8.273 1 98.62 122 GLY B C 1
ATOM 3022 O O . GLY B 1 122 ? 13.891 -9.117 -8.547 1 98.62 122 GLY B O 1
ATOM 3023 N N . ILE B 1 123 ? 12.352 -10.727 -8.812 1 98.69 123 ILE B N 1
ATOM 3024 C CA . ILE B 1 123 ? 11.594 -9.953 -9.789 1 98.69 123 ILE B CA 1
ATOM 3025 C C . ILE B 1 123 ? 10.414 -9.266 -9.094 1 98.69 123 ILE B C 1
ATOM 3027 O O . ILE B 1 123 ? 9.961 -9.703 -8.039 1 98.69 123 ILE B O 1
ATOM 3031 N N . PRO B 1 124 ? 9.906 -8.164 -9.688 1 98.75 124 PRO B N 1
ATOM 3032 C CA . PRO B 1 124 ? 8.695 -7.559 -9.141 1 98.75 124 PRO B CA 1
ATOM 3033 C C . PRO B 1 124 ? 7.473 -8.469 -9.25 1 98.75 124 PRO B C 1
ATOM 3035 O O . PRO B 1 124 ? 7.336 -9.203 -10.227 1 98.75 124 PRO B O 1
ATOM 3038 N N . ALA B 1 125 ? 6.598 -8.391 -8.258 1 98.94 125 ALA B N 1
ATOM 3039 C CA . ALA B 1 125 ? 5.414 -9.25 -8.297 1 98.94 125 ALA B CA 1
ATOM 3040 C C .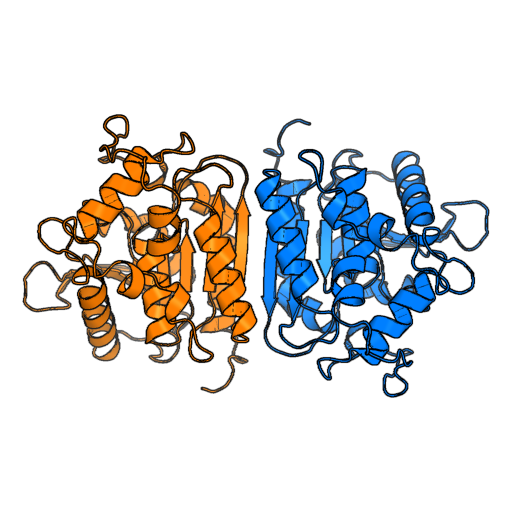 ALA B 1 125 ? 4.191 -8.523 -7.746 1 98.94 125 ALA B C 1
ATOM 3042 O O . ALA B 1 125 ? 4.316 -7.66 -6.871 1 98.94 125 ALA B O 1
ATOM 3043 N N . VAL B 1 126 ? 3.061 -8.828 -8.258 1 98.94 126 VAL B N 1
ATOM 3044 C CA . VAL B 1 126 ? 1.745 -8.422 -7.766 1 98.94 126 VAL B CA 1
ATOM 3045 C C . VAL B 1 126 ? 0.995 -9.648 -7.242 1 98.94 126 VAL B C 1
ATOM 3047 O O . VAL B 1 126 ? 0.898 -10.664 -7.934 1 98.94 126 VAL B O 1
ATOM 3050 N N . SER B 1 127 ? 0.505 -9.586 -6.059 1 98.94 127 SER B N 1
ATOM 3051 C CA . SER B 1 127 ? -0.232 -10.672 -5.422 1 98.94 127 SER B CA 1
ATOM 3052 C C . SER B 1 127 ? -1.601 -10.203 -4.938 1 98.94 127 SER B C 1
ATOM 3054 O O . SER B 1 127 ? -1.693 -9.383 -4.023 1 98.94 127 SER B O 1
ATOM 3056 N N . LEU B 1 128 ? -2.637 -10.68 -5.594 1 98.75 128 LEU B N 1
ATOM 3057 C CA . LEU B 1 128 ? -4 -10.391 -5.168 1 98.75 128 LEU B CA 1
ATOM 3058 C C . LEU B 1 128 ? -4.555 -11.531 -4.316 1 98.75 128 LEU B C 1
ATOM 3060 O O . LEU B 1 128 ? -4.785 -12.633 -4.82 1 98.75 128 LEU B O 1
ATOM 3064 N N . SER B 1 129 ? -4.766 -11.297 -3.016 1 98.56 129 SER B N 1
ATOM 3065 C CA . SER B 1 129 ? -5.297 -12.273 -2.076 1 98.56 129 SER B CA 1
ATOM 3066 C C . SER B 1 129 ? -4.395 -13.5 -1.993 1 98.56 129 SER B C 1
ATOM 3068 O O . SER B 1 129 ? -4.883 -14.633 -1.978 1 98.56 129 SER B O 1
ATOM 3070 N N . GLY B 1 130 ? -3.049 -13.281 -2.033 1 98.69 130 GLY B N 1
ATOM 3071 C CA . GLY B 1 130 ? -2.105 -14.383 -1.952 1 98.69 130 GLY B CA 1
ATOM 3072 C C . GLY B 1 130 ? -2.137 -15.102 -0.614 1 98.69 130 GLY B C 1
ATOM 3073 O O . GLY B 1 130 ? -2.324 -14.469 0.428 1 98.69 130 GLY B O 1
ATOM 3074 N N . ILE B 1 131 ? -1.953 -16.406 -0.593 1 98.69 131 ILE B N 1
ATOM 3075 C CA . ILE B 1 131 ? -1.84 -17.219 0.612 1 98.69 131 ILE B CA 1
ATOM 3076 C C . ILE B 1 131 ? -0.406 -17.172 1.136 1 98.69 131 ILE B C 1
ATOM 3078 O O . ILE B 1 131 ? 0.457 -17.922 0.672 1 98.69 131 ILE B O 1
ATOM 3082 N N . LEU B 1 132 ? -0.228 -16.344 2.176 1 98.62 132 LEU B N 1
ATOM 3083 C CA . LEU B 1 132 ? 1.157 -15.992 2.475 1 98.62 132 LEU B CA 1
ATOM 3084 C C . LEU B 1 132 ? 1.509 -16.344 3.916 1 98.62 132 LEU B C 1
ATOM 3086 O O . LEU B 1 132 ? 2.686 -16.391 4.277 1 98.62 132 LEU B O 1
ATOM 3090 N N . ASP B 1 133 ? 0.569 -16.469 4.777 1 96.69 133 ASP B N 1
ATOM 3091 C CA . ASP B 1 133 ? 0.743 -16.844 6.184 1 96.69 133 ASP B CA 1
ATOM 3092 C C . ASP B 1 133 ? 0.18 -18.234 6.461 1 96.69 133 ASP B C 1
ATOM 3094 O O . ASP B 1 133 ? -0.789 -18.375 7.211 1 96.69 133 ASP B O 1
ATOM 3098 N N . ILE B 1 134 ? 0.859 -19.266 6.023 1 98.44 134 ILE B N 1
ATOM 3099 C CA . ILE B 1 134 ? 0.313 -20.609 6.055 1 98.44 134 ILE B CA 1
ATOM 3100 C C . ILE B 1 134 ? 0.574 -21.25 7.418 1 98.44 134 ILE B C 1
ATOM 3102 O O . ILE B 1 134 ? -0.362 -21.516 8.18 1 98.44 134 ILE B O 1
ATOM 3106 N N . ASP B 1 135 ? 1.815 -21.422 7.809 1 98.62 135 ASP B N 1
ATOM 3107 C CA . ASP B 1 135 ? 2.156 -22.172 9.008 1 98.62 135 ASP B CA 1
ATOM 3108 C C . ASP B 1 135 ? 1.636 -21.484 10.266 1 98.62 135 ASP B C 1
ATOM 3110 O O . ASP B 1 135 ? 1.002 -22.109 11.109 1 98.62 135 ASP B O 1
ATOM 3114 N N . ASP B 1 136 ? 1.843 -20.141 10.391 1 98.62 136 ASP B N 1
ATOM 3115 C CA . ASP B 1 136 ? 1.403 -19.422 11.578 1 98.62 136 ASP B CA 1
ATOM 3116 C C . ASP B 1 136 ? -0.119 -19.438 11.695 1 98.62 136 ASP B C 1
ATOM 3118 O O . ASP B 1 136 ? -0.661 -19.641 12.781 1 98.62 136 ASP B O 1
ATOM 3122 N N . TRP B 1 137 ? -0.805 -19.203 10.57 1 98.44 137 TRP B N 1
ATOM 3123 C CA . TRP B 1 137 ? -2.264 -19.203 10.609 1 98.44 137 TRP B CA 1
ATOM 3124 C C . TRP B 1 137 ? -2.799 -20.562 11.031 1 98.44 137 TRP B C 1
ATOM 3126 O O . TRP B 1 137 ? -3.693 -20.656 11.883 1 98.44 137 TRP B O 1
ATOM 3136 N N . LEU B 1 138 ? -2.268 -21.641 10.438 1 98.56 138 LEU B N 1
ATOM 3137 C CA . LEU B 1 138 ? -2.725 -22.984 10.773 1 98.56 138 LEU B CA 1
ATOM 3138 C C . LEU B 1 138 ? -2.475 -23.297 12.242 1 98.56 138 LEU B C 1
ATOM 3140 O O . LEU B 1 138 ? -3.314 -23.906 12.906 1 98.56 138 LEU B O 1
ATOM 3144 N N . ALA B 1 139 ? -1.326 -22.891 12.703 1 98.5 139 ALA B N 1
ATOM 3145 C CA . ALA B 1 139 ? -0.997 -23.125 14.109 1 98.5 139 ALA B CA 1
ATOM 3146 C C . ALA B 1 139 ? -1.991 -22.422 15.031 1 98.5 139 ALA B C 1
ATOM 3148 O O . ALA B 1 139 ? -2.379 -22.953 16.062 1 98.5 139 ALA B O 1
ATOM 3149 N N . LYS B 1 140 ? -2.439 -21.25 14.672 1 98.25 140 LYS B N 1
ATOM 3150 C CA . LYS B 1 140 ? -3.336 -20.422 15.492 1 98.25 140 LYS B CA 1
ATOM 3151 C C . LYS B 1 140 ? -4.789 -20.859 15.312 1 98.25 140 LYS B C 1
ATOM 3153 O O . LYS B 1 140 ? -5.668 -20.422 16.062 1 98.25 140 LYS B O 1
ATOM 3158 N N . HIS B 1 141 ? -5.047 -21.688 14.32 1 98.19 141 HIS B N 1
ATOM 3159 C CA . HIS B 1 141 ? -6.402 -22.141 14.023 1 98.19 141 HIS B CA 1
ATOM 3160 C C . HIS B 1 141 ? -6.492 -23.656 14.023 1 98.19 141 HIS B C 1
ATOM 3162 O O . HIS B 1 141 ? -7.133 -24.25 13.148 1 98.19 141 HIS B O 1
ATOM 3168 N N . ALA B 1 142 ? -5.84 -24.312 14.891 1 97.12 142 ALA B N 1
ATOM 3169 C CA . ALA B 1 142 ? -5.738 -25.766 14.961 1 97.12 142 ALA B CA 1
ATOM 3170 C C . ALA B 1 142 ? -7.117 -26.406 15.117 1 97.12 142 ALA B C 1
ATOM 3172 O O . ALA B 1 142 ? -7.359 -27.516 14.617 1 97.12 142 ALA B O 1
ATOM 3173 N N . ASP B 1 143 ? -8.086 -25.688 15.719 1 97.81 143 ASP B N 1
ATOM 3174 C CA . ASP B 1 143 ? -9.383 -26.25 16.062 1 97.81 143 ASP B CA 1
ATOM 3175 C C . ASP B 1 143 ? -10.352 -26.188 14.883 1 97.81 143 ASP B C 1
ATOM 3177 O O . ASP B 1 143 ? -11.406 -26.812 14.898 1 97.81 143 ASP B O 1
ATOM 3181 N N . VAL B 1 144 ? -9.992 -25.391 13.891 1 98 144 VAL B N 1
ATOM 3182 C CA . VAL B 1 144 ? -10.844 -25.297 12.711 1 98 144 VAL B CA 1
ATOM 3183 C C . VAL B 1 144 ? -10.883 -26.625 11.984 1 98 144 VAL B C 1
ATOM 3185 O O . VAL B 1 144 ? -9.836 -27.234 11.727 1 98 144 VAL B O 1
ATOM 3188 N N . VAL B 1 145 ? -12.055 -27.172 11.641 1 97.75 145 VAL B N 1
ATOM 3189 C CA . VAL B 1 145 ? -12.227 -28.375 10.852 1 97.75 145 VAL B CA 1
ATOM 3190 C C . VAL B 1 145 ? -12.305 -28.031 9.367 1 97.75 145 VAL B C 1
ATOM 3192 O O . VAL B 1 145 ? -13.234 -27.344 8.938 1 97.75 145 VAL B O 1
ATOM 3195 N N . PRO B 1 146 ? -11.344 -28.438 8.609 1 97.19 146 PRO B N 1
ATOM 3196 C CA . PRO B 1 146 ? -11.367 -28.125 7.18 1 97.19 146 PRO B CA 1
ATOM 3197 C C . PRO B 1 146 ? -12.586 -28.703 6.465 1 97.19 146 PRO B C 1
ATOM 3199 O O . PRO B 1 146 ? -13.031 -29.812 6.785 1 97.19 146 PRO B O 1
ATOM 3202 N N . ALA B 1 147 ? -13.164 -27.875 5.531 1 96.19 147 ALA B N 1
ATOM 3203 C CA . ALA B 1 147 ? -14.305 -28.312 4.73 1 96.19 147 ALA B CA 1
ATOM 3204 C C . ALA B 1 147 ? -14.328 -27.609 3.375 1 96.19 147 ALA B C 1
ATOM 3206 O O . ALA B 1 147 ? -14.016 -26.422 3.283 1 96.19 147 ALA B O 1
ATOM 3207 N N . PRO B 1 148 ? -14.625 -28.375 2.303 1 92.25 148 PRO B N 1
ATOM 3208 C CA . PRO B 1 148 ? -14.797 -27.703 1.012 1 92.25 148 PRO B CA 1
ATOM 3209 C C . PRO B 1 148 ? -15.969 -26.734 1.005 1 92.25 148 PRO B C 1
ATOM 3211 O O . PRO B 1 148 ? -16.828 -26.781 1.889 1 92.25 148 PRO B O 1
ATOM 3214 N N . ASP B 1 149 ? -15.836 -25.719 0.224 1 84.94 149 ASP B N 1
ATOM 3215 C CA . ASP B 1 149 ? -16.953 -24.781 0.044 1 84.94 149 ASP B CA 1
ATOM 3216 C C . ASP B 1 149 ? -17.828 -25.203 -1.131 1 84.94 149 ASP B C 1
ATOM 3218 O O . ASP B 1 149 ? -17.469 -25 -2.291 1 84.94 149 ASP B O 1
ATOM 3222 N N . ASN B 1 150 ? -18.938 -25.672 -0.89 1 76.44 150 ASN B N 1
ATOM 3223 C CA . ASN B 1 150 ? -19.844 -26.188 -1.913 1 76.44 150 ASN B CA 1
ATOM 3224 C C . ASN B 1 150 ? -20.828 -25.125 -2.395 1 76.44 150 ASN B C 1
ATOM 3226 O O . ASN B 1 150 ? -21.656 -25.375 -3.264 1 76.44 150 ASN B O 1
ATOM 3230 N N . SER B 1 151 ? -20.719 -23.984 -1.872 1 73.69 151 SER B N 1
ATOM 3231 C CA . SER B 1 151 ? -21.688 -22.938 -2.221 1 73.69 151 SER B CA 1
ATOM 3232 C C . SER B 1 151 ? -21.188 -22.078 -3.373 1 73.69 151 SER B C 1
ATOM 3234 O O . SER B 1 151 ? -21.953 -21.328 -3.98 1 73.69 151 SER B O 1
ATOM 3236 N N . GLN B 1 152 ? -19.969 -22.312 -3.748 1 72.44 152 GLN B N 1
ATOM 3237 C CA . GLN B 1 152 ? -19.375 -21.438 -4.762 1 72.44 152 GLN B CA 1
ATOM 3238 C C . GLN B 1 152 ? -19.438 -22.094 -6.141 1 72.44 152 GLN B C 1
ATOM 3240 O O . GLN B 1 152 ? -19.297 -23.312 -6.27 1 72.44 152 GLN B O 1
ATOM 3245 N N . ASN B 1 153 ? -19.906 -21.25 -7.109 1 70 153 ASN B N 1
ATOM 3246 C CA . ASN B 1 153 ? -19.812 -21.703 -8.492 1 70 153 ASN B CA 1
ATOM 3247 C C . ASN B 1 153 ? -18.375 -21.562 -9.031 1 70 153 ASN B C 1
ATOM 3249 O O . ASN B 1 153 ? -18.031 -20.547 -9.617 1 70 153 ASN B O 1
ATOM 3253 N N . PHE B 1 154 ? -17.641 -22.609 -8.922 1 68.25 154 PHE B N 1
ATOM 3254 C CA . PHE B 1 154 ? -16.219 -22.594 -9.258 1 68.25 154 PHE B CA 1
ATOM 3255 C C . PHE B 1 154 ? -16.016 -22.688 -10.766 1 68.25 154 PHE B C 1
ATOM 3257 O O . PHE B 1 154 ? -14.914 -22.453 -11.258 1 68.25 154 PHE B O 1
ATOM 3264 N N . ALA B 1 155 ? -17.125 -23 -11.469 1 68.31 155 ALA B N 1
ATOM 3265 C CA . ALA B 1 155 ? -17.047 -23.062 -12.93 1 68.31 155 ALA B CA 1
ATOM 3266 C C . ALA B 1 155 ? -17.203 -21.672 -13.547 1 68.31 155 ALA B C 1
ATOM 3268 O O . ALA B 1 155 ? -16.859 -21.469 -14.719 1 68.31 155 ALA B O 1
ATOM 3269 N N . GLY B 1 156 ? -17.609 -20.797 -12.742 1 70 156 GLY B N 1
ATOM 3270 C CA . GLY B 1 156 ? -17.828 -19.453 -13.25 1 70 156 GLY B CA 1
ATOM 3271 C C . GLY B 1 156 ? -16.562 -18.609 -13.227 1 70 156 GLY B C 1
ATOM 3272 O O . GLY B 1 156 ? -15.461 -19.125 -13.125 1 70 156 GLY B O 1
ATOM 3273 N N . ALA B 1 157 ? -16.781 -17.375 -13.477 1 74.94 157 ALA B N 1
ATOM 3274 C CA . ALA B 1 157 ? -15.703 -16.406 -13.516 1 74.94 157 ALA B CA 1
ATOM 3275 C C . ALA B 1 157 ? -14.969 -16.344 -12.172 1 74.94 157 ALA B C 1
ATOM 3277 O O . ALA B 1 157 ? -15.602 -16.359 -11.117 1 74.94 157 ALA B O 1
ATOM 3278 N N . SER B 1 158 ? -13.688 -16.375 -12.211 1 78.69 158 SER B N 1
ATOM 3279 C CA . SER B 1 158 ? -12.875 -16.266 -11 1 78.69 158 SER B CA 1
ATOM 3280 C C . SER B 1 158 ? -13.273 -15.047 -10.172 1 78.69 158 SER B C 1
ATOM 3282 O O . SER B 1 158 ? -13.18 -15.07 -8.938 1 78.69 158 SER B O 1
ATOM 3284 N N . SER B 1 159 ? -13.812 -13.969 -10.773 1 79.44 159 SER B N 1
ATOM 3285 C CA . SER B 1 159 ? -14.156 -12.719 -10.109 1 79.44 159 SER B CA 1
ATOM 3286 C C . SER B 1 159 ? -15.375 -12.891 -9.203 1 79.44 159 SER B C 1
ATOM 3288 O O . SER B 1 159 ? -15.648 -12.039 -8.352 1 79.44 159 SER B O 1
ATOM 3290 N N . GLY B 1 160 ? -16.109 -13.922 -9.32 1 76.62 160 GLY B N 1
ATOM 3291 C CA . GLY B 1 160 ? -17.312 -14.148 -8.539 1 76.62 160 GLY B CA 1
ATOM 3292 C C . GLY B 1 160 ? -17.109 -15.125 -7.398 1 76.62 160 GLY B C 1
ATOM 3293 O O . GLY B 1 160 ? -18.047 -15.414 -6.652 1 76.62 160 GLY B O 1
ATOM 3294 N N . ILE B 1 161 ? -15.898 -15.539 -7.211 1 76.75 161 ILE B N 1
ATOM 3295 C CA . ILE B 1 161 ? -15.648 -16.609 -6.25 1 76.75 161 ILE B CA 1
ATOM 3296 C C . ILE B 1 161 ? -15.516 -16.016 -4.848 1 76.75 161 ILE B C 1
ATOM 3298 O O . ILE B 1 161 ? -14.82 -15.023 -4.648 1 76.75 161 ILE B O 1
ATOM 3302 N N . ASN B 1 162 ? -16.188 -16.672 -3.955 1 74.62 162 ASN B N 1
ATOM 3303 C CA . ASN B 1 162 ? -16.219 -16.438 -2.516 1 74.62 162 ASN B CA 1
ATOM 3304 C C . ASN B 1 162 ? -16.25 -14.945 -2.193 1 74.62 162 ASN B C 1
ATOM 3306 O O . ASN B 1 162 ? -15.312 -14.406 -1.599 1 74.62 162 ASN B O 1
ATOM 3310 N N . GLN B 1 163 ? -17.234 -14.328 -2.455 1 81 163 GLN B N 1
ATOM 3311 C CA . GLN B 1 163 ? -17.5 -12.914 -2.191 1 81 163 GLN B CA 1
ATOM 3312 C C . GLN B 1 163 ? -18.297 -12.734 -0.899 1 81 163 GLN B C 1
ATOM 3314 O O . GLN B 1 163 ? -18.922 -11.695 -0.687 1 81 163 GLN B O 1
ATOM 3319 N N . GLY B 1 164 ? -18.219 -13.812 -0.014 1 83.19 164 GLY B N 1
ATOM 3320 C CA . GLY B 1 164 ? -19.062 -13.797 1.164 1 83.19 164 GLY B CA 1
ATOM 3321 C C . GLY B 1 164 ? -18.297 -13.562 2.451 1 83.19 164 GLY B C 1
ATOM 3322 O O . GLY B 1 164 ? -18.875 -13.617 3.541 1 83.19 164 GLY B O 1
ATOM 3323 N N . GLY B 1 165 ? -17.062 -13.305 2.371 1 90.81 165 GLY B N 1
ATOM 3324 C CA . GLY B 1 165 ? -16.312 -13.016 3.582 1 90.81 165 GLY B CA 1
ATOM 3325 C C . GLY B 1 165 ? -15.516 -14.203 4.094 1 90.81 165 GLY B C 1
ATOM 3326 O O . GLY B 1 165 ? -15.156 -15.094 3.326 1 90.81 165 GLY B O 1
ATOM 3327 N N . ALA B 1 166 ? -15.25 -14.172 5.422 1 91.81 166 ALA B N 1
ATOM 3328 C CA . ALA B 1 166 ? -14.367 -15.164 6.035 1 91.81 166 ALA B CA 1
ATOM 3329 C C . ALA B 1 166 ? -14.945 -16.562 5.906 1 91.81 166 ALA B C 1
ATOM 3331 O O . ALA B 1 166 ? -16.156 -16.766 6.016 1 91.81 166 ALA B O 1
ATOM 3332 N N . ASN B 1 167 ? -14.102 -17.531 5.691 1 95.12 167 ASN B N 1
ATOM 3333 C CA . ASN B 1 167 ? -14.398 -18.953 5.625 1 95.12 167 ASN B CA 1
ATOM 3334 C C . ASN B 1 167 ? -13.18 -19.797 6.008 1 95.12 167 ASN B C 1
ATOM 3336 O O . ASN B 1 167 ? -12.492 -20.344 5.141 1 95.12 167 ASN B O 1
ATOM 3340 N N . ASP B 1 168 ? -13 -19.891 7.312 1 96.94 168 ASP B N 1
ATOM 3341 C CA . ASP B 1 168 ? -11.805 -20.531 7.852 1 96.94 168 ASP B CA 1
ATOM 3342 C C . ASP B 1 168 ? -11.75 -22.016 7.465 1 96.94 168 ASP B C 1
ATOM 3344 O O . ASP B 1 168 ? -10.672 -22.547 7.188 1 96.94 168 ASP B O 1
ATOM 3348 N N . ALA B 1 169 ? -12.93 -22.672 7.426 1 97.12 169 ALA B N 1
ATOM 3349 C CA . ALA B 1 169 ? -12.969 -24.078 7.086 1 97.12 169 ALA B CA 1
ATOM 3350 C C . ALA B 1 169 ? -12.477 -24.328 5.66 1 97.12 169 ALA B C 1
ATOM 3352 O O . ALA B 1 169 ? -11.664 -25.219 5.418 1 97.12 169 ALA B O 1
ATOM 3353 N N . PHE B 1 170 ? -12.953 -23.547 4.785 1 96 170 PHE B N 1
ATOM 3354 C CA . PHE B 1 170 ? -12.555 -23.672 3.387 1 96 170 PHE B CA 1
ATOM 3355 C C . PHE B 1 170 ? -11.086 -23.312 3.201 1 96 170 PHE B C 1
ATOM 3357 O O . PHE B 1 170 ? -10.359 -24 2.484 1 96 170 PHE B O 1
ATOM 3364 N N . TYR B 1 171 ? -10.648 -22.188 3.861 1 97.31 171 TYR B N 1
ATOM 3365 C CA . TYR B 1 171 ? -9.266 -21.734 3.793 1 97.31 171 TYR B CA 1
ATOM 3366 C C . TYR B 1 171 ? -8.305 -22.828 4.246 1 97.31 171 TYR B C 1
ATOM 3368 O O . TYR B 1 171 ? -7.34 -23.156 3.551 1 97.31 171 TYR B O 1
ATOM 3376 N N . LYS B 1 172 ? -8.625 -23.438 5.348 1 98.06 172 LYS B N 1
ATOM 3377 C CA . LYS B 1 172 ? -7.797 -24.531 5.855 1 98.06 172 LYS B CA 1
ATOM 3378 C C . LYS B 1 172 ? -7.836 -25.734 4.922 1 98.06 172 LYS B C 1
ATOM 3380 O O . LYS B 1 172 ? -6.812 -26.375 4.688 1 98.06 172 LYS B O 1
ATOM 3385 N N . TRP B 1 173 ? -9 -26 4.387 1 97.56 173 TRP B N 1
ATOM 3386 C CA . TRP B 1 173 ? -9.203 -27.203 3.58 1 97.56 173 TRP B CA 1
ATOM 3387 C C . TRP B 1 173 ? -8.312 -27.172 2.34 1 97.56 173 TRP B C 1
ATOM 3389 O O . TRP B 1 173 ? -7.594 -28.141 2.068 1 97.56 173 TRP B O 1
ATOM 3399 N N . PHE B 1 174 ? -8.297 -26.062 1.566 1 96.56 174 PHE B N 1
ATOM 3400 C CA . PHE B 1 174 ? -7.559 -26.109 0.312 1 96.56 174 PHE B CA 1
ATOM 3401 C C . PHE B 1 174 ? -6.055 -26.031 0.568 1 96.56 174 PHE B C 1
ATOM 3403 O O . PHE B 1 174 ? -5.262 -26.547 -0.228 1 96.56 174 PHE B O 1
ATOM 3410 N N . ILE B 1 175 ? -5.621 -25.406 1.716 1 98.31 175 ILE B N 1
ATOM 3411 C CA . ILE B 1 175 ? -4.207 -25.391 2.072 1 98.31 175 ILE B CA 1
ATOM 3412 C C . ILE B 1 175 ? -3.75 -26.797 2.42 1 98.31 175 ILE B C 1
ATOM 3414 O O . ILE B 1 175 ? -2.73 -27.266 1.91 1 98.31 175 ILE B O 1
ATOM 3418 N N . MET B 1 176 ? -4.527 -27.422 3.258 1 98.25 176 MET B N 1
ATOM 3419 C CA . MET B 1 176 ? -4.16 -28.781 3.67 1 98.25 176 MET B CA 1
ATOM 3420 C C . MET B 1 176 ? -4.227 -29.75 2.492 1 98.25 176 MET B C 1
ATOM 3422 O O . MET B 1 176 ? -3.434 -30.688 2.408 1 98.25 176 MET B O 1
ATOM 3426 N N . ASN B 1 177 ? -5.211 -29.516 1.629 1 98 177 ASN B N 1
ATOM 3427 C CA . ASN B 1 177 ? -5.27 -30.297 0.397 1 98 177 ASN B CA 1
ATOM 3428 C C . ASN B 1 177 ? -3.996 -30.141 -0.43 1 98 177 ASN B C 1
ATOM 3430 O O . ASN B 1 177 ? -3.422 -31.125 -0.895 1 98 177 ASN B O 1
ATOM 3434 N N . TYR B 1 178 ? -3.512 -28.906 -0.581 1 98.31 178 TYR B N 1
ATOM 3435 C CA . TYR B 1 178 ? -2.301 -28.578 -1.322 1 98.31 178 TYR B CA 1
ATOM 3436 C C . TYR B 1 178 ? -1.093 -29.312 -0.756 1 98.31 178 TYR B C 1
ATOM 3438 O O . TYR B 1 178 ? -0.239 -29.781 -1.508 1 98.31 178 TYR B O 1
ATOM 3446 N N . PHE B 1 179 ? -1.067 -29.5 0.562 1 98.62 179 PHE B N 1
ATOM 3447 C CA . PHE B 1 179 ? 0.073 -30.109 1.229 1 98.62 179 PHE B CA 1
ATOM 3448 C C . PHE B 1 179 ? -0.167 -31.609 1.445 1 98.62 179 PHE B C 1
ATOM 3450 O O . PHE B 1 179 ? 0.567 -32.25 2.193 1 98.62 179 PHE B O 1
ATOM 3457 N N . HIS B 1 180 ? -1.207 -32.188 0.854 1 98.19 180 HIS B N 1
ATOM 3458 C CA . HIS B 1 180 ? -1.564 -33.594 0.987 1 98.19 180 HIS B CA 1
ATOM 3459 C C . HIS B 1 180 ? -1.675 -34 2.453 1 98.19 180 HIS B C 1
ATOM 3461 O O . HIS B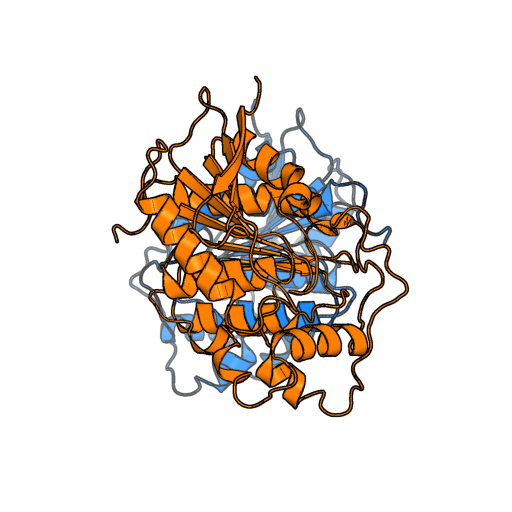 1 180 ? -1.164 -35.031 2.852 1 98.19 180 HIS B O 1
ATOM 3467 N N . GLU B 1 181 ? -2.135 -33.094 3.221 1 97.06 181 GLU B N 1
ATOM 3468 C CA . GLU B 1 181 ? -2.424 -33.281 4.641 1 97.06 181 GLU B CA 1
ATOM 3469 C C . GLU B 1 181 ? -1.139 -33.375 5.457 1 97.06 181 GLU B C 1
ATOM 3471 O O . GLU B 1 181 ? -1.18 -33.656 6.656 1 97.06 181 GLU B O 1
ATOM 3476 N N . ARG B 1 182 ? -0.051 -33.094 4.816 1 97.25 182 ARG B N 1
ATOM 3477 C CA . ARG B 1 182 ? 1.214 -33.125 5.547 1 97.25 182 ARG B CA 1
ATOM 3478 C C . ARG B 1 182 ? 1.433 -31.797 6.277 1 97.25 182 ARG B C 1
ATOM 3480 O O . ARG B 1 182 ? 1.116 -30.719 5.75 1 97.25 182 ARG B O 1
ATOM 3487 N N . THR B 1 183 ? 1.978 -31.891 7.445 1 97.12 183 THR B N 1
ATOM 3488 C CA . THR B 1 183 ? 2.195 -30.688 8.234 1 97.12 183 THR B CA 1
ATOM 3489 C C . THR B 1 183 ? 3.686 -30.406 8.398 1 97.12 183 THR B C 1
ATOM 3491 O O . THR B 1 183 ? 4.074 -29.359 8.906 1 97.12 183 THR B O 1
ATOM 3494 N N . ASP B 1 184 ? 4.516 -31.266 7.98 1 97.62 184 ASP B N 1
ATOM 3495 C CA . ASP B 1 184 ? 5.953 -31.156 8.203 1 97.62 184 ASP B CA 1
ATOM 3496 C C . ASP B 1 184 ? 6.602 -30.234 7.188 1 97.62 184 ASP B C 1
ATOM 3498 O O . ASP B 1 184 ? 7.789 -29.906 7.297 1 97.62 184 ASP B O 1
ATOM 3502 N N . ARG B 1 185 ? 5.848 -29.734 6.188 1 97.75 185 ARG B N 1
ATOM 3503 C CA . ARG B 1 185 ? 6.414 -28.891 5.148 1 97.75 185 ARG B CA 1
ATOM 3504 C C . ARG B 1 185 ? 5.754 -27.516 5.145 1 97.75 185 ARG B C 1
ATOM 3506 O O . ARG B 1 185 ? 6.016 -26.688 4.258 1 97.75 185 ARG B O 1
ATOM 3513 N N . LEU B 1 186 ? 4.898 -27.234 6.098 1 98.5 186 LEU B N 1
ATOM 3514 C CA . LEU B 1 186 ? 4.117 -26 6.109 1 98.5 186 LEU B CA 1
ATOM 3515 C C . LEU B 1 186 ? 5.027 -24.781 6.23 1 98.5 186 LEU B C 1
ATOM 3517 O O . LEU B 1 186 ? 4.805 -23.766 5.57 1 98.5 186 LEU B O 1
ATOM 3521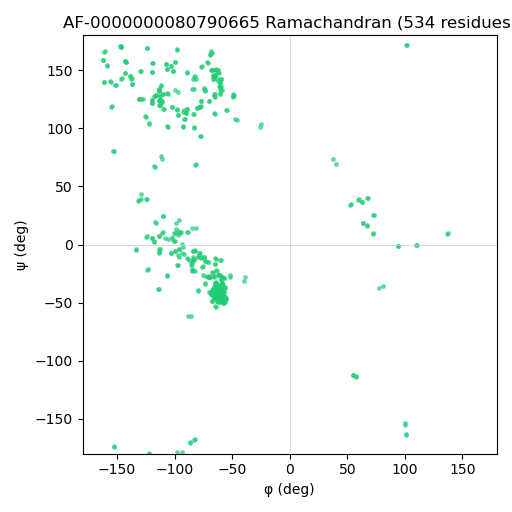 N N . THR B 1 187 ? 6.09 -24.859 7.055 1 98.5 187 THR B N 1
ATOM 3522 C CA . THR B 1 187 ? 7.02 -23.75 7.219 1 98.5 187 THR B CA 1
ATOM 3523 C C . THR B 1 187 ? 7.801 -23.5 5.93 1 98.5 187 THR B C 1
ATOM 3525 O O . THR B 1 187 ? 7.953 -22.359 5.504 1 98.5 187 THR B O 1
ATOM 3528 N N . GLU B 1 188 ? 8.242 -24.594 5.301 1 98.06 188 GLU B N 1
ATOM 3529 C CA . GLU B 1 188 ? 8.953 -24.5 4.031 1 98.06 188 GLU B CA 1
ATOM 3530 C C . GLU B 1 188 ? 8.07 -23.875 2.949 1 98.06 188 GLU B C 1
ATOM 3532 O O . GLU B 1 188 ? 8.555 -23.125 2.102 1 98.06 188 GLU B O 1
ATOM 3537 N N . GLY B 1 189 ? 6.773 -24.188 2.992 1 98.38 189 GLY B N 1
ATOM 3538 C CA . GLY B 1 189 ? 5.84 -23.703 1.988 1 98.38 189 GLY B CA 1
ATOM 3539 C C . GLY B 1 189 ? 5.316 -22.312 2.285 1 98.38 189 GLY B C 1
ATOM 3540 O O . GLY B 1 189 ? 4.531 -21.766 1.509 1 98.38 189 GLY B O 1
ATOM 3541 N N . THR B 1 190 ? 5.68 -21.75 3.473 1 98.75 190 THR B N 1
ATOM 3542 C CA . THR B 1 190 ? 5.305 -20.391 3.836 1 98.75 190 THR B CA 1
ATOM 3543 C C . THR B 1 190 ? 6.355 -19.391 3.354 1 98.75 190 THR B C 1
ATOM 3545 O O . THR B 1 190 ? 7.496 -19.406 3.822 1 98.75 190 THR B O 1
ATOM 3548 N N . PRO B 1 191 ? 5.961 -18.5 2.461 1 98.62 191 PRO B N 1
ATOM 3549 C CA . PRO B 1 191 ? 6.984 -17.703 1.773 1 98.62 191 PRO B CA 1
ATOM 3550 C C . PRO B 1 191 ? 7.664 -16.688 2.697 1 98.62 191 PRO B C 1
ATOM 3552 O O . PRO B 1 191 ? 8.836 -16.359 2.488 1 98.62 191 PRO B O 1
ATOM 3555 N N . VAL B 1 192 ? 7.027 -16.203 3.764 1 98.62 192 VAL B N 1
ATOM 3556 C CA . VAL B 1 192 ? 7.484 -15.062 4.555 1 98.62 192 VAL B CA 1
ATOM 3557 C C . VAL B 1 192 ? 8.852 -15.375 5.164 1 98.62 192 VAL B C 1
ATOM 3559 O O . VAL B 1 192 ? 9.68 -14.484 5.336 1 98.62 192 VAL B O 1
ATOM 3562 N N . HIS B 1 193 ? 9.18 -16.625 5.379 1 98.69 193 HIS B N 1
ATOM 3563 C CA . HIS B 1 193 ? 10.406 -17.047 6.059 1 98.69 193 HIS B CA 1
ATOM 3564 C C . HIS B 1 193 ? 11.609 -16.938 5.133 1 98.69 193 HIS B C 1
ATOM 3566 O O . HIS B 1 193 ? 12.758 -17 5.586 1 98.69 193 HIS B O 1
ATOM 3572 N N . ARG B 1 194 ? 11.352 -16.734 3.836 1 98.75 194 ARG B N 1
ATOM 3573 C CA . ARG B 1 194 ? 12.438 -16.734 2.869 1 98.75 194 ARG B CA 1
ATOM 3574 C C . ARG B 1 194 ? 12.625 -15.352 2.254 1 98.75 194 ARG B C 1
ATOM 3576 O O . ARG B 1 194 ? 13.383 -15.188 1.294 1 98.75 194 ARG B O 1
ATOM 3583 N N . VAL B 1 195 ? 11.922 -14.383 2.768 1 98.88 195 VAL B N 1
ATOM 3584 C CA . VAL B 1 195 ? 12.164 -13.008 2.352 1 98.88 195 VAL B CA 1
ATOM 3585 C C . VAL B 1 195 ? 13.602 -12.609 2.691 1 98.88 195 VAL B C 1
ATOM 3587 O O . VAL B 1 195 ? 14.102 -12.922 3.775 1 98.88 195 VAL B O 1
ATOM 3590 N N . SER B 1 196 ? 14.297 -11.992 1.824 1 98.81 196 SER B N 1
ATOM 3591 C CA . SER B 1 196 ? 15.672 -11.523 1.957 1 98.81 196 SER B CA 1
ATOM 3592 C C . SER B 1 196 ? 15.891 -10.234 1.179 1 98.81 196 SER B C 1
ATOM 3594 O O . SER B 1 196 ? 15.008 -9.781 0.441 1 98.81 196 SER B O 1
ATOM 3596 N N . PRO B 1 197 ? 17.031 -9.578 1.337 1 98.44 197 PRO B N 1
ATOM 3597 C CA . PRO B 1 197 ? 17.297 -8.359 0.575 1 98.44 197 PRO B CA 1
ATOM 3598 C C . PRO B 1 197 ? 17.297 -8.594 -0.935 1 98.44 197 PRO B C 1
ATOM 3600 O O . PRO B 1 197 ? 17.25 -7.633 -1.71 1 98.44 197 PRO B O 1
ATOM 3603 N N . LYS B 1 198 ? 17.344 -9.867 -1.38 1 98.56 198 LYS B N 1
ATOM 3604 C CA . LYS B 1 198 ? 17.359 -10.195 -2.805 1 98.56 198 LYS B CA 1
ATOM 3605 C C . LYS B 1 198 ? 15.938 -10.328 -3.35 1 98.56 198 LYS B C 1
ATOM 3607 O O . LYS B 1 198 ? 15.734 -10.422 -4.562 1 98.56 198 LYS B O 1
ATOM 3612 N N . THR B 1 199 ? 14.953 -10.398 -2.428 1 98.88 199 THR B N 1
ATOM 3613 C CA . THR B 1 199 ? 13.57 -10.492 -2.859 1 98.88 199 THR B CA 1
ATOM 3614 C C . THR B 1 199 ? 13.172 -9.281 -3.695 1 98.88 199 THR B C 1
ATOM 3616 O O . THR B 1 199 ? 13.555 -8.148 -3.379 1 98.88 199 THR B O 1
ATOM 3619 N N . GLY B 1 200 ? 12.469 -9.469 -4.789 1 98.81 200 GLY B N 1
ATOM 3620 C CA . GLY B 1 200 ? 11.969 -8.359 -5.586 1 98.81 200 GLY B CA 1
ATOM 3621 C C . GLY B 1 200 ? 10.867 -7.578 -4.898 1 98.81 200 GLY B C 1
ATOM 3622 O O . GLY B 1 200 ? 10.273 -8.055 -3.93 1 98.81 200 GLY B O 1
ATOM 3623 N N . PRO B 1 201 ? 10.578 -6.375 -5.371 1 98.81 201 PRO B N 1
ATOM 3624 C CA . PRO B 1 201 ? 9.469 -5.59 -4.824 1 98.81 201 PRO B CA 1
ATOM 3625 C C . PRO B 1 201 ? 8.109 -6.254 -5.051 1 98.81 201 PRO B C 1
ATOM 3627 O O . PRO B 1 201 ? 7.926 -6.965 -6.043 1 98.81 201 PRO B O 1
ATOM 3630 N N . VAL B 1 202 ? 7.184 -6.008 -4.164 1 98.94 202 VAL B N 1
ATOM 3631 C CA . VAL B 1 202 ? 5.906 -6.703 -4.262 1 98.94 202 VAL B CA 1
ATOM 3632 C C . VAL B 1 202 ? 4.762 -5.723 -4.004 1 98.94 202 VAL B C 1
ATOM 3634 O O . VAL B 1 202 ? 4.875 -4.844 -3.148 1 98.94 202 VAL B O 1
ATOM 3637 N N . TYR B 1 203 ? 3.748 -5.844 -4.77 1 98.88 203 TYR B N 1
ATOM 3638 C CA . TYR B 1 203 ? 2.439 -5.254 -4.516 1 98.88 203 TYR B CA 1
ATOM 3639 C C . TYR B 1 203 ? 1.462 -6.301 -3.99 1 98.88 203 TYR B C 1
ATOM 3641 O O . TYR B 1 203 ? 1.173 -7.285 -4.672 1 98.88 203 TYR B O 1
ATOM 3649 N N . LEU B 1 204 ? 0.964 -6.098 -2.773 1 98.94 204 LEU B N 1
ATOM 3650 C CA . LEU B 1 204 ? 0.021 -6.996 -2.117 1 98.94 204 LEU B CA 1
ATOM 3651 C C . LEU B 1 204 ? -1.334 -6.32 -1.933 1 98.94 204 LEU B C 1
ATOM 3653 O O . LEU B 1 204 ? -1.405 -5.172 -1.489 1 98.94 204 LEU B O 1
ATOM 3657 N N . ALA B 1 205 ? -2.377 -7.039 -2.275 1 98.81 205 ALA B N 1
ATOM 3658 C CA . ALA B 1 205 ? -3.707 -6.496 -2.018 1 98.81 205 ALA B CA 1
ATOM 3659 C C . ALA B 1 205 ? -4.637 -7.562 -1.446 1 98.81 205 ALA B C 1
ATOM 3661 O O . ALA B 1 205 ? -4.551 -8.734 -1.824 1 98.81 205 ALA B O 1
ATOM 3662 N N . ASN B 1 206 ? -5.469 -7.168 -0.55 1 98.56 206 ASN B N 1
ATOM 3663 C CA . ASN B 1 206 ? -6.531 -7.984 0.03 1 98.56 206 ASN B CA 1
ATOM 3664 C C . ASN B 1 206 ? -7.762 -7.148 0.366 1 98.56 206 ASN B C 1
ATOM 3666 O O . ASN B 1 206 ? -7.641 -5.996 0.789 1 98.56 206 ASN B O 1
ATOM 3670 N N . SER B 1 207 ? -8.977 -7.777 0.142 1 98 207 SER B N 1
ATOM 3671 C CA . SER B 1 207 ? -10.133 -7.219 0.835 1 98 207 SER B CA 1
ATOM 3672 C C . SER B 1 207 ? -10.023 -7.43 2.342 1 98 207 SER B C 1
ATOM 3674 O O . SER B 1 207 ? -9.469 -8.43 2.799 1 98 207 SER B O 1
ATOM 3676 N N . LEU B 1 208 ? -10.586 -6.555 3.096 1 98.19 208 LEU B N 1
ATOM 3677 C CA . LEU B 1 208 ? -10.516 -6.582 4.551 1 98.19 208 LEU B CA 1
ATOM 3678 C C . LEU B 1 208 ? -11.336 -7.742 5.113 1 98.19 208 LEU B C 1
ATOM 3680 O O . LEU B 1 208 ? -11 -8.289 6.172 1 98.19 208 LEU B O 1
ATOM 3684 N N . ASN B 1 209 ? -12.367 -8.148 4.387 1 96.56 209 ASN B N 1
ATOM 3685 C CA . ASN B 1 209 ? -13.281 -9.164 4.906 1 96.56 209 ASN B CA 1
ATOM 3686 C C . ASN B 1 209 ? -13.484 -10.297 3.908 1 96.56 209 ASN B C 1
ATOM 3688 O O . ASN B 1 209 ? -14.617 -10.727 3.672 1 96.56 209 ASN B O 1
ATOM 3692 N N . GLU B 1 210 ? -12.469 -10.766 3.285 1 96 210 GLU B N 1
ATOM 3693 C CA . GLU B 1 210 ? -12.531 -11.961 2.445 1 96 210 GLU B CA 1
ATOM 3694 C C . GLU B 1 210 ? -12.039 -13.195 3.197 1 96 210 GLU B C 1
ATOM 3696 O O . GLU B 1 210 ? -11.641 -13.102 4.359 1 96 210 GLU B O 1
ATOM 3701 N N . PHE B 1 211 ? -12.031 -14.375 2.479 1 95 211 PHE B N 1
ATOM 3702 C CA . PHE B 1 211 ? -11.758 -15.617 3.199 1 95 211 PHE B CA 1
ATOM 3703 C C . PHE B 1 211 ? -10.258 -15.836 3.332 1 95 211 PHE B C 1
ATOM 3705 O O . PHE B 1 211 ? -9.812 -16.641 4.156 1 95 211 PHE B O 1
ATOM 3712 N N . VAL B 1 212 ? -9.422 -15.188 2.438 1 97.75 212 VAL B N 1
ATOM 3713 C CA . VAL B 1 212 ? -7.984 -15.18 2.686 1 97.75 212 VAL B CA 1
ATOM 3714 C C . VAL B 1 212 ? -7.652 -14.156 3.77 1 97.75 212 VAL B C 1
ATOM 3716 O O . VAL B 1 212 ? -7.906 -12.961 3.604 1 97.75 212 VAL B O 1
ATOM 3719 N N . PRO B 1 213 ? -7.109 -14.602 4.844 1 97.44 213 PRO B N 1
ATOM 3720 C CA . PRO B 1 213 ? -6.859 -13.688 5.965 1 97.44 213 PRO B CA 1
ATOM 3721 C C . PRO B 1 213 ? -5.879 -12.57 5.609 1 97.44 213 PRO B C 1
ATOM 3723 O O . PRO B 1 213 ? -4.922 -12.797 4.863 1 97.44 213 PRO B O 1
ATOM 3726 N N . THR B 1 214 ? -6.078 -11.438 6.223 1 98.31 214 THR B N 1
ATOM 3727 C CA . THR B 1 214 ? -5.23 -10.273 5.98 1 98.31 214 THR B CA 1
ATOM 3728 C C . THR B 1 214 ? -3.865 -10.453 6.641 1 98.31 214 THR B C 1
ATOM 3730 O O . THR B 1 214 ? -2.918 -9.734 6.328 1 98.31 214 THR B O 1
ATOM 3733 N N . SER B 1 215 ? -3.715 -11.438 7.555 1 98.06 215 SER B N 1
ATOM 3734 C CA . SER B 1 215 ? -2.473 -11.648 8.289 1 98.06 215 SER B CA 1
ATOM 3735 C C . SER B 1 215 ? -1.306 -11.906 7.344 1 98.06 215 SER B C 1
ATOM 3737 O O . SER B 1 215 ? -0.166 -11.539 7.641 1 98.06 215 SER B O 1
ATOM 3739 N N . GLY B 1 216 ? -1.591 -12.57 6.211 1 98.38 216 GLY B N 1
ATOM 3740 C CA . GLY B 1 216 ? -0.541 -12.828 5.238 1 98.38 216 GLY B CA 1
ATOM 3741 C C . GLY B 1 216 ? 0.083 -11.562 4.68 1 98.38 216 GLY B C 1
ATOM 3742 O O . GLY B 1 216 ? 1.309 -11.43 4.652 1 98.38 216 GLY B O 1
ATOM 3743 N N . VAL B 1 217 ? -0.769 -10.633 4.262 1 98.81 217 VAL B N 1
ATOM 3744 C CA . VAL B 1 217 ? -0.294 -9.367 3.711 1 98.81 217 VAL B CA 1
ATOM 3745 C C . VAL B 1 217 ? 0.449 -8.578 4.785 1 98.81 217 VAL B C 1
ATOM 3747 O O . VAL B 1 217 ? 1.526 -8.039 4.531 1 98.81 217 VAL B O 1
ATOM 3750 N N . LEU B 1 218 ? -0.1 -8.547 6.012 1 98.81 218 LEU B N 1
ATOM 3751 C CA . LEU B 1 218 ? 0.507 -7.793 7.102 1 98.81 218 LEU B CA 1
ATOM 3752 C C . LEU B 1 218 ? 1.883 -8.352 7.453 1 98.81 218 LEU B C 1
ATOM 3754 O O . LEU B 1 218 ? 2.865 -7.609 7.496 1 98.81 218 LEU B O 1
ATOM 3758 N N . THR B 1 219 ? 2.004 -9.688 7.633 1 98.62 219 THR B N 1
ATOM 3759 C CA . THR B 1 219 ? 3.258 -10.305 8.047 1 98.62 219 THR B CA 1
ATOM 3760 C C . THR B 1 219 ? 4.297 -10.234 6.934 1 98.62 219 THR B C 1
ATOM 3762 O O . THR B 1 219 ? 5.48 -10.008 7.195 1 98.62 219 THR B O 1
ATOM 3765 N N . PHE B 1 220 ? 3.832 -10.461 5.73 1 98.94 220 PHE B N 1
ATOM 3766 C CA . PHE B 1 220 ? 4.766 -10.398 4.613 1 98.94 220 PHE B CA 1
ATOM 3767 C C . PHE B 1 220 ? 5.289 -8.984 4.418 1 98.94 220 PHE B C 1
ATOM 3769 O O . PHE B 1 220 ? 6.473 -8.781 4.148 1 98.94 220 PHE B O 1
ATOM 3776 N N . THR B 1 221 ? 4.438 -7.957 4.531 1 98.94 221 THR B N 1
ATOM 3777 C CA . THR B 1 221 ? 4.852 -6.562 4.461 1 98.94 221 THR B CA 1
ATOM 3778 C C . THR B 1 221 ? 5.922 -6.262 5.508 1 98.94 221 THR B C 1
ATOM 3780 O O . THR B 1 221 ? 6.949 -5.652 5.199 1 98.94 221 THR B O 1
ATOM 3783 N N . GLU B 1 222 ? 5.715 -6.707 6.711 1 98.81 222 GLU B N 1
ATOM 3784 C CA . GLU B 1 222 ? 6.695 -6.5 7.777 1 98.81 222 GLU B CA 1
ATOM 3785 C C . GLU B 1 222 ? 8.039 -7.133 7.418 1 98.81 222 GLU B C 1
ATOM 3787 O O . GLU B 1 222 ? 9.094 -6.535 7.645 1 98.81 222 GLU B O 1
ATOM 3792 N N . ALA B 1 223 ? 7.98 -8.375 6.883 1 98.88 223 ALA B N 1
ATOM 3793 C CA . ALA B 1 223 ? 9.203 -9.07 6.496 1 98.88 223 ALA B CA 1
ATOM 3794 C C . ALA B 1 223 ? 9.945 -8.305 5.398 1 98.88 223 ALA B C 1
ATOM 3796 O O . ALA B 1 223 ? 11.172 -8.195 5.434 1 98.88 223 ALA B O 1
ATOM 3797 N N . MET B 1 224 ? 9.18 -7.828 4.395 1 98.94 224 MET B N 1
ATOM 3798 C CA . MET B 1 224 ? 9.781 -7.043 3.32 1 98.94 224 MET B CA 1
ATOM 3799 C C . MET B 1 224 ? 10.484 -5.805 3.873 1 98.94 224 MET B C 1
ATOM 3801 O O . MET B 1 224 ? 11.625 -5.523 3.518 1 98.94 224 MET B O 1
ATOM 3805 N N . VAL B 1 225 ? 9.789 -5.07 4.785 1 98.81 225 VAL B N 1
ATOM 3806 C CA . VAL B 1 225 ? 10.305 -3.842 5.375 1 98.81 225 VAL B CA 1
ATOM 3807 C C . VAL B 1 225 ? 11.562 -4.148 6.188 1 98.81 225 VAL B C 1
ATOM 3809 O O . VAL B 1 225 ? 12.57 -3.445 6.078 1 98.81 225 VAL B O 1
ATOM 3812 N N . ARG B 1 226 ? 11.523 -5.23 6.977 1 98.25 226 ARG B N 1
ATOM 3813 C CA . ARG B 1 226 ? 12.656 -5.633 7.797 1 98.25 226 ARG B CA 1
ATOM 3814 C C . ARG B 1 226 ? 13.883 -5.918 6.934 1 98.25 226 ARG B C 1
ATOM 3816 O O . ARG B 1 226 ? 15.016 -5.746 7.379 1 98.25 226 ARG B O 1
ATOM 3823 N N . ASN B 1 227 ? 13.688 -6.355 5.73 1 98.62 227 ASN B N 1
ATOM 3824 C CA . ASN B 1 227 ? 14.781 -6.715 4.836 1 98.62 227 ASN B CA 1
ATOM 3825 C C . ASN B 1 227 ? 15.07 -5.605 3.826 1 98.62 227 ASN B C 1
ATOM 3827 O O . ASN B 1 227 ? 15.773 -5.824 2.84 1 98.62 227 ASN B O 1
ATOM 3831 N N . ASP B 1 228 ? 14.461 -4.422 4.012 1 98 228 ASP B N 1
ATOM 3832 C CA . ASP B 1 228 ? 14.688 -3.232 3.197 1 98 228 ASP B CA 1
ATOM 3833 C C . ASP B 1 228 ? 14.266 -3.473 1.749 1 98 228 ASP B C 1
ATOM 3835 O O . ASP B 1 228 ? 14.953 -3.041 0.819 1 98 228 ASP B O 1
ATOM 3839 N N . VAL B 1 229 ? 13.211 -4.219 1.49 1 98.81 229 VAL B N 1
ATOM 3840 C CA . VAL B 1 229 ? 12.68 -4.488 0.158 1 98.81 229 VAL B CA 1
ATOM 3841 C C . VAL B 1 229 ? 11.391 -3.695 -0.055 1 98.81 229 VAL B C 1
ATOM 3843 O O . VAL B 1 229 ? 10.5 -3.717 0.792 1 98.81 229 VAL B O 1
ATOM 3846 N N . PRO B 1 230 ? 11.242 -2.963 -1.147 1 98.75 230 PRO B N 1
ATOM 3847 C CA . PRO B 1 230 ? 10.031 -2.176 -1.407 1 98.75 230 PRO B CA 1
ATOM 3848 C C . PRO B 1 230 ? 8.773 -3.035 -1.46 1 98.75 230 PRO B C 1
ATOM 3850 O O . PRO B 1 230 ? 8.805 -4.156 -1.975 1 98.75 230 PRO B O 1
ATOM 3853 N N . VAL B 1 231 ? 7.684 -2.51 -0.93 1 98.88 231 VAL B N 1
ATOM 3854 C CA . VAL B 1 231 ? 6.414 -3.232 -0.888 1 98.88 231 VAL B CA 1
ATOM 3855 C C . VAL B 1 231 ? 5.258 -2.24 -0.803 1 98.88 231 VAL B C 1
ATOM 3857 O O . VAL B 1 231 ? 5.391 -1.17 -0.204 1 98.88 231 VAL B O 1
ATOM 3860 N N . VAL B 1 232 ? 4.238 -2.506 -1.479 1 98.94 232 VAL B N 1
ATOM 3861 C CA . VAL B 1 232 ? 2.941 -1.854 -1.335 1 98.94 232 VAL B CA 1
ATOM 3862 C C . VAL B 1 232 ? 1.92 -2.85 -0.792 1 98.94 232 VAL B C 1
ATOM 3864 O O . VAL B 1 232 ? 1.755 -3.941 -1.342 1 98.94 232 VAL B O 1
ATOM 3867 N N . ALA B 1 233 ? 1.29 -2.535 0.292 1 98.94 233 ALA B N 1
ATOM 3868 C CA . ALA B 1 233 ? 0.173 -3.299 0.843 1 98.94 233 ALA B CA 1
ATOM 3869 C C . ALA B 1 233 ? -1.128 -2.504 0.759 1 98.94 233 ALA B C 1
ATOM 3871 O O . ALA B 1 233 ? -1.219 -1.394 1.286 1 98.94 233 ALA B O 1
ATOM 3872 N N . GLN B 1 234 ? -2.072 -3.016 0.075 1 98.94 234 GLN B N 1
ATOM 3873 C CA . GLN B 1 234 ? -3.363 -2.352 -0.079 1 98.94 234 GLN B CA 1
ATOM 3874 C C . GLN B 1 234 ? -4.496 -3.217 0.465 1 98.94 234 GLN B C 1
ATOM 3876 O O . GLN B 1 234 ? -4.648 -4.375 0.066 1 98.94 234 GLN B O 1
ATOM 3881 N N . PHE B 1 235 ? -5.27 -2.682 1.392 1 98.81 235 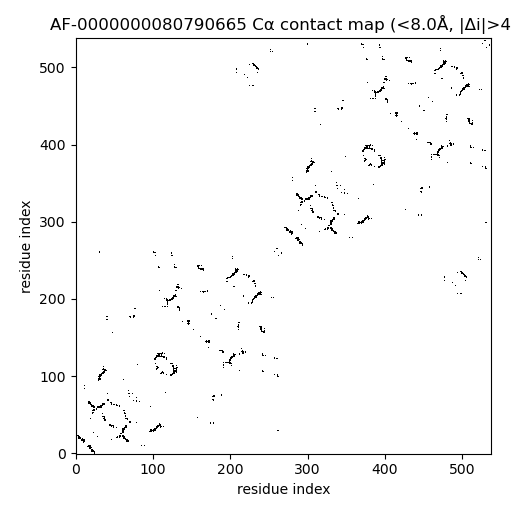PHE B N 1
ATOM 3882 C CA . PHE B 1 235 ? -6.438 -3.336 1.969 1 98.81 235 PHE B CA 1
ATOM 3883 C C . PHE B 1 235 ? -7.719 -2.617 1.561 1 98.81 235 PHE B C 1
ATOM 3885 O O . PHE B 1 235 ? -7.871 -1.42 1.815 1 98.81 235 PHE B O 1
ATOM 3892 N N . LEU B 1 236 ? -8.57 -3.309 0.906 1 97.88 236 LEU B N 1
ATOM 3893 C CA . LEU B 1 236 ? -9.812 -2.75 0.387 1 97.88 236 LEU B CA 1
ATOM 3894 C C . LEU B 1 236 ? -10.992 -3.158 1.259 1 97.88 236 LEU B C 1
ATOM 3896 O O . LEU B 1 236 ? -11 -4.246 1.837 1 97.88 236 LEU B O 1
ATOM 3900 N N . SER B 1 237 ? -12.055 -2.352 1.274 1 95.88 237 SER B N 1
ATOM 3901 C CA . SER B 1 237 ? -13.305 -2.721 1.932 1 95.88 237 SER B CA 1
ATOM 3902 C C . SER B 1 237 ? -13.984 -3.879 1.212 1 95.88 237 SER B C 1
ATOM 3904 O O . SER B 1 237 ? -13.828 -4.043 -0 1 95.88 237 SER B O 1
ATOM 3906 N N . GLY B 1 238 ? -14.672 -4.609 1.986 1 95.94 238 GLY B N 1
ATOM 3907 C CA . GLY B 1 238 ? -15.562 -5.609 1.416 1 95.94 238 GLY B CA 1
ATOM 3908 C C . GLY B 1 238 ? -14.992 -7.012 1.468 1 95.94 238 GLY B C 1
ATOM 3909 O O . GLY B 1 238 ? -14.07 -7.289 2.246 1 95.94 238 GLY B O 1
ATOM 3910 N N . SER B 1 239 ? -15.625 -7.895 0.648 1 96.19 239 SER B N 1
ATOM 3911 C CA . SER B 1 239 ? -15.336 -9.32 0.78 1 96.19 239 SER B CA 1
ATOM 3912 C C . SER B 1 239 ? -14.867 -9.914 -0.545 1 96.19 239 SER B C 1
ATOM 3914 O O . SER B 1 239 ? -14.695 -11.133 -0.66 1 96.19 239 SER B O 1
ATOM 3916 N N . ARG B 1 240 ? -14.648 -9.047 -1.564 1 95.69 240 ARG B N 1
ATOM 3917 C CA . ARG B 1 240 ? -14.289 -9.555 -2.885 1 95.69 240 ARG B CA 1
ATOM 3918 C C . ARG B 1 240 ? -12.914 -10.219 -2.857 1 95.69 240 ARG B C 1
ATOM 3920 O O . ARG B 1 240 ? -12 -9.734 -2.188 1 95.69 240 ARG B O 1
ATOM 3927 N N . HIS B 1 241 ? -12.789 -11.281 -3.6 1 96.06 241 HIS B N 1
ATOM 3928 C CA . HIS B 1 241 ? -11.602 -12.125 -3.576 1 96.06 241 HIS B CA 1
ATOM 3929 C C . HIS B 1 241 ? -10.82 -12.016 -4.879 1 96.06 241 HIS B C 1
ATOM 3931 O O . HIS B 1 241 ? -11.383 -12.172 -5.965 1 96.06 241 HIS B O 1
ATOM 3937 N N . ALA B 1 242 ? -9.516 -11.617 -4.75 1 96.12 242 ALA B N 1
ATOM 3938 C CA . ALA B 1 242 ? -8.539 -11.68 -5.832 1 96.12 242 ALA B CA 1
ATOM 3939 C C . ALA B 1 242 ? -9.039 -10.93 -7.066 1 96.12 242 ALA B C 1
ATOM 3941 O O . ALA B 1 242 ? -9.266 -9.719 -7.012 1 96.12 242 ALA B O 1
ATOM 3942 N N . LYS B 1 243 ? -9.367 -11.594 -8.227 1 95.31 243 LYS B N 1
ATOM 3943 C CA . LYS B 1 243 ? -9.797 -10.914 -9.438 1 95.31 243 LYS B CA 1
ATOM 3944 C C . LYS B 1 243 ? -11.133 -10.203 -9.227 1 95.31 243 LYS B C 1
ATOM 3946 O O . LYS B 1 243 ? -11.531 -9.359 -10.031 1 95.31 243 LYS B O 1
ATOM 3951 N N . GLY B 1 244 ? -11.852 -10.609 -8.117 1 95.19 244 GLY B N 1
ATOM 3952 C CA . GLY B 1 244 ? -13.094 -9.93 -7.789 1 95.19 244 GLY B CA 1
ATOM 3953 C C . GLY B 1 244 ? -12.922 -8.438 -7.602 1 95.19 244 GLY B C 1
ATOM 3954 O O . GLY B 1 244 ? -13.859 -7.664 -7.824 1 95.19 244 GLY B O 1
ATOM 3955 N N . TYR B 1 245 ? -11.719 -7.992 -7.164 1 96.31 245 TYR B N 1
ATOM 3956 C CA . TYR B 1 245 ? -11.477 -6.566 -6.984 1 96.31 245 TYR B CA 1
ATOM 3957 C C . TYR B 1 245 ? -10.375 -6.082 -7.926 1 96.31 245 TYR B C 1
ATOM 3959 O O . TYR B 1 245 ? -9.742 -5.055 -7.672 1 96.31 245 TYR B O 1
ATOM 3967 N N . LEU B 1 246 ? -10.078 -6.84 -9 1 96.88 246 LEU B N 1
ATOM 3968 C CA . LEU B 1 246 ? -9.016 -6.48 -9.93 1 96.88 246 LEU B CA 1
ATOM 3969 C C . LEU B 1 246 ? -9.258 -5.098 -10.523 1 96.88 246 LEU B C 1
ATOM 3971 O O . LEU B 1 246 ? -8.336 -4.285 -10.617 1 96.88 246 LEU B O 1
ATOM 3975 N N . ASP B 1 247 ? -10.508 -4.816 -10.93 1 95.81 247 ASP B N 1
ATOM 3976 C CA . ASP B 1 247 ? -10.82 -3.527 -11.547 1 95.81 247 ASP B CA 1
ATOM 3977 C C . ASP B 1 247 ? -10.492 -2.375 -10.594 1 95.81 247 ASP B C 1
ATOM 3979 O O . ASP B 1 247 ? -10.094 -1.294 -11.039 1 95.81 247 ASP B O 1
ATOM 3983 N N . ASP B 1 248 ? -10.648 -2.609 -9.328 1 95.31 248 ASP B N 1
ATOM 3984 C CA . ASP B 1 248 ? -10.414 -1.575 -8.32 1 95.31 248 ASP B CA 1
ATOM 3985 C C . ASP B 1 248 ? -8.93 -1.258 -8.195 1 95.31 248 ASP B C 1
ATOM 3987 O O . ASP B 1 248 ? -8.555 -0.142 -7.824 1 95.31 248 ASP B O 1
ATOM 3991 N N . VAL B 1 249 ? -8.055 -2.275 -8.508 1 97.44 249 VAL B N 1
ATOM 3992 C CA . VAL B 1 249 ? -6.637 -2.092 -8.203 1 97.44 249 VAL B CA 1
ATOM 3993 C C . VAL B 1 249 ? -5.828 -2.133 -9.5 1 97.44 249 VAL B C 1
ATOM 3995 O O . VAL B 1 249 ? -4.598 -2.051 -9.469 1 97.44 249 VAL B O 1
ATOM 3998 N N . TYR B 1 250 ? -6.414 -2.256 -10.633 1 97.75 250 TYR B N 1
ATOM 3999 C CA . TYR B 1 250 ? -5.703 -2.48 -11.891 1 97.75 250 TYR B CA 1
ATOM 4000 C C . TYR B 1 250 ? -4.711 -1.358 -12.164 1 97.75 250 TYR B C 1
ATOM 4002 O O . TYR B 1 250 ? -3.545 -1.613 -12.469 1 97.75 250 TYR B O 1
ATOM 4010 N N . ASP B 1 251 ? -5.168 -0.133 -12.07 1 96.25 251 ASP B N 1
ATOM 4011 C CA . ASP B 1 251 ? -4.289 0.998 -12.344 1 96.25 251 ASP B CA 1
ATOM 4012 C C . ASP B 1 251 ? -3.078 0.996 -11.414 1 96.25 251 ASP B C 1
ATOM 4014 O O . ASP B 1 251 ? -1.96 1.296 -11.844 1 96.25 251 ASP B O 1
ATOM 4018 N N . GLN B 1 252 ? -3.318 0.69 -10.164 1 96.62 252 GLN B N 1
ATOM 4019 C CA . GLN B 1 252 ? -2.225 0.62 -9.195 1 96.62 252 GLN B CA 1
ATOM 4020 C C . GLN B 1 252 ? -1.241 -0.489 -9.562 1 96.62 252 GLN B C 1
ATOM 4022 O O . GLN B 1 252 ? -0.028 -0.316 -9.43 1 96.62 252 GLN B O 1
ATOM 4027 N N . THR B 1 253 ? -1.741 -1.628 -9.984 1 98.19 253 THR B N 1
ATOM 4028 C CA . THR B 1 253 ? -0.876 -2.742 -10.352 1 98.19 253 THR B CA 1
ATOM 4029 C C . THR B 1 253 ? -0.031 -2.389 -11.578 1 98.19 253 THR B C 1
ATOM 4031 O O . THR B 1 253 ? 1.154 -2.723 -11.633 1 98.19 253 THR B O 1
ATOM 4034 N N . VAL B 1 254 ? -0.614 -1.688 -12.531 1 97.56 254 VAL B N 1
ATOM 4035 C CA . VAL B 1 254 ? 0.112 -1.29 -13.727 1 97.56 254 VAL B CA 1
ATOM 4036 C C . VAL B 1 254 ? 1.182 -0.26 -13.367 1 97.56 254 VAL B C 1
ATOM 4038 O O . VAL B 1 254 ? 2.316 -0.341 -13.852 1 97.56 254 VAL B O 1
ATOM 4041 N N . GLN B 1 255 ? 0.86 0.686 -12.531 1 95.69 255 GLN B N 1
ATOM 4042 C CA . GLN B 1 255 ? 1.838 1.676 -12.086 1 95.69 255 GLN B CA 1
ATOM 4043 C C . GLN B 1 255 ? 3.018 1.009 -11.391 1 95.69 255 GLN B C 1
ATOM 4045 O O . GLN B 1 255 ? 4.168 1.397 -11.594 1 95.69 255 GLN B O 1
ATOM 4050 N N . PHE B 1 256 ? 2.688 0.044 -10.516 1 97.75 256 PHE B N 1
ATOM 4051 C CA . PHE B 1 256 ? 3.727 -0.706 -9.82 1 97.75 256 PHE B CA 1
ATOM 4052 C C . PHE B 1 256 ? 4.645 -1.407 -10.812 1 97.75 256 PHE B C 1
ATOM 4054 O O . PHE B 1 256 ? 5.867 -1.278 -10.734 1 97.75 256 PHE B O 1
ATOM 4061 N N . LEU B 1 257 ? 4.02 -2.121 -11.766 1 98.25 257 LEU B N 1
ATOM 4062 C CA . LEU B 1 257 ? 4.797 -2.854 -12.758 1 98.25 257 LEU B CA 1
ATOM 4063 C C . LEU B 1 257 ? 5.621 -1.898 -13.617 1 98.25 257 LEU B C 1
ATOM 4065 O O . LEU B 1 257 ? 6.793 -2.158 -13.891 1 98.25 257 LEU B O 1
ATOM 4069 N N . ASN B 1 258 ? 5.027 -0.799 -14.07 1 97.19 258 ASN B N 1
ATOM 4070 C CA . ASN B 1 258 ? 5.758 0.195 -14.852 1 97.19 258 ASN B CA 1
ATOM 4071 C C . ASN B 1 258 ? 6.984 0.706 -14.094 1 97.19 258 ASN B C 1
ATOM 4073 O O . ASN B 1 258 ? 8.07 0.805 -14.664 1 97.19 258 ASN B O 1
ATOM 4077 N N . HIS B 1 259 ? 6.781 1.005 -12.852 1 95.88 259 HIS B N 1
ATOM 4078 C CA . HIS B 1 259 ? 7.852 1.574 -12.047 1 95.88 259 HIS B CA 1
ATOM 4079 C C . HIS B 1 259 ? 9.047 0.629 -11.961 1 95.88 259 HIS B C 1
ATOM 4081 O O . HIS B 1 259 ? 10.195 1.06 -12.094 1 95.88 259 HIS B O 1
ATOM 4087 N N . TYR B 1 260 ? 8.828 -0.613 -11.797 1 97.06 260 TYR B N 1
ATOM 4088 C CA . TYR B 1 260 ? 9.93 -1.516 -11.477 1 97.06 260 TYR B CA 1
ATOM 4089 C C . TYR B 1 260 ? 10.43 -2.23 -12.727 1 97.06 260 TYR B C 1
ATOM 4091 O O . TYR B 1 260 ? 11.531 -2.791 -12.734 1 97.06 260 TYR B O 1
ATOM 4099 N N . LEU B 1 261 ? 9.578 -2.211 -13.773 1 97.62 261 LEU B N 1
ATOM 4100 C CA . LEU B 1 261 ? 10 -2.945 -14.961 1 97.62 261 LEU B CA 1
ATOM 4101 C C . LEU B 1 261 ? 10.43 -1.989 -16.062 1 97.62 261 LEU B C 1
ATOM 4103 O O . LEU B 1 261 ? 11.188 -2.369 -16.953 1 97.62 261 LEU B O 1
ATOM 4107 N N . LEU B 1 262 ? 9.891 -0.793 -16.062 1 95.69 262 LEU B N 1
ATOM 4108 C CA . LEU B 1 262 ? 10.102 0.069 -17.219 1 95.69 262 LEU B CA 1
ATOM 4109 C C . LEU B 1 262 ? 10.93 1.29 -16.844 1 95.69 262 LEU B C 1
ATOM 4111 O O . LEU B 1 262 ? 11.625 1.858 -17.688 1 95.69 262 LEU B O 1
ATOM 4115 N N . ASP B 1 263 ? 10.648 1.833 -15.602 1 82.12 263 ASP B N 1
ATOM 4116 C CA . ASP B 1 263 ? 11.344 3.068 -15.25 1 82.12 263 ASP B CA 1
ATOM 4117 C C . ASP B 1 263 ? 12.844 2.834 -15.125 1 82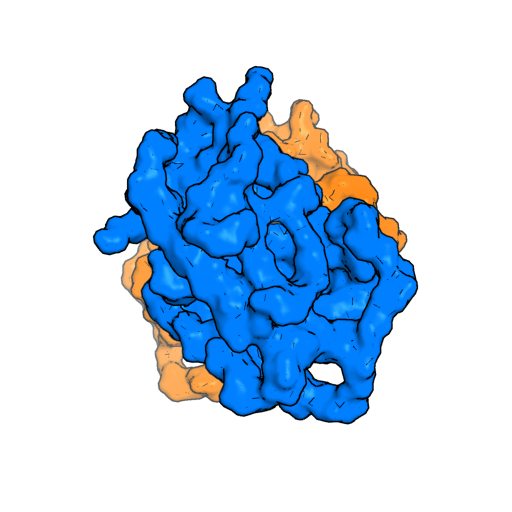.12 263 ASP B C 1
ATOM 4119 O O . ASP B 1 263 ? 13.281 1.746 -14.742 1 82.12 263 ASP B O 1
ATOM 4123 N N . GLU B 1 264 ? 13.641 3.275 -15.852 1 62.06 264 GLU B N 1
ATOM 4124 C CA . GLU B 1 264 ? 15.086 3.166 -16.016 1 62.06 264 GLU B CA 1
ATOM 4125 C C . GLU B 1 264 ? 15.805 3.133 -14.672 1 62.06 264 GLU B C 1
ATOM 4127 O O . GLU B 1 264 ? 16.875 2.537 -14.547 1 62.06 264 GLU B O 1
ATOM 4132 N N . GLY B 1 265 ? 15.336 3.715 -13.531 1 47.88 265 GLY B N 1
ATOM 4133 C CA . GLY B 1 265 ? 16.109 3.875 -12.312 1 47.88 265 GLY B CA 1
ATOM 4134 C C . GLY B 1 265 ? 16.078 2.646 -11.422 1 47.88 265 GLY B C 1
ATOM 4135 O O . GLY B 1 265 ? 16.281 2.744 -10.211 1 47.88 265 GLY B O 1
ATOM 4136 N N . ARG B 1 266 ? 15.594 1.518 -12.086 1 46.09 266 ARG B N 1
ATOM 4137 C CA . ARG B 1 266 ? 15.766 0.289 -11.312 1 46.09 266 ARG B CA 1
ATOM 4138 C C . ARG B 1 266 ? 17.188 0.163 -10.781 1 46.09 266 ARG B C 1
ATOM 4140 O O . ARG B 1 266 ? 18.156 0.464 -11.492 1 46.09 266 ARG B O 1
ATOM 4147 N N . PRO B 1 267 ? 17.344 -0.042 -9.5 1 40.31 267 PRO B N 1
ATOM 4148 C CA . PRO B 1 267 ? 18.734 -0.24 -9.133 1 40.31 267 PRO B CA 1
ATOM 4149 C C . PRO B 1 267 ? 19.469 -1.212 -10.062 1 40.31 267 PRO B C 1
ATOM 4151 O O . PRO B 1 267 ? 18.844 -2.117 -10.617 1 40.31 267 PRO B O 1
ATOM 4154 N N . GLU B 1 268 ? 20.422 -0.736 -10.992 1 32.28 268 GLU B N 1
ATOM 4155 C CA . GLU B 1 268 ? 21.328 -1.677 -11.648 1 32.28 268 GLU B CA 1
ATOM 4156 C C . GLU B 1 268 ? 21.516 -2.936 -10.805 1 32.28 268 GLU B C 1
ATOM 4158 O O . GLU B 1 268 ? 21.844 -2.852 -9.625 1 32.28 268 GLU B O 1
ATOM 4163 N N . SER B 1 269 ? 20.891 -4.113 -11.117 1 26.42 269 SER B N 1
ATOM 4164 C CA . SER B 1 269 ? 21.344 -5.34 -10.484 1 26.42 269 SER B CA 1
ATOM 4165 C C . SER B 1 269 ? 22.859 -5.473 -10.562 1 26.42 269 SER B C 1
ATOM 4167 O O . SER B 1 269 ? 23.484 -5.062 -11.547 1 26.42 269 SER B O 1
#

Solvent-accessible surface area (backbone atoms only — not comparable to full-atom values): 26995 Å² total; per-residue (Å²): 136,76,73,45,74,49,72,70,43,67,50,47,91,80,78,60,32,23,24,29,40,26,28,22,87,90,50,57,71,40,28,34,32,43,41,31,43,34,41,51,44,54,49,73,45,37,74,76,36,47,65,62,35,48,54,45,9,74,74,6,27,36,21,35,26,44,42,57,50,28,40,87,80,20,41,74,61,41,39,61,52,42,51,51,38,46,53,54,36,61,73,69,45,90,70,89,54,43,89,86,20,47,34,25,31,15,23,27,45,10,6,30,50,14,49,48,45,9,42,74,69,38,23,40,18,32,18,25,33,32,68,38,45,49,41,66,48,48,68,75,43,67,83,60,66,58,34,85,68,83,84,52,64,80,86,50,62,68,46,69,38,57,58,81,19,73,37,64,29,34,48,46,28,37,53,36,53,27,41,70,70,51,72,91,50,34,63,80,71,17,55,54,81,59,58,41,69,62,24,26,38,37,38,36,35,36,25,66,36,16,38,60,63,61,61,16,58,55,54,38,50,52,43,32,54,76,37,67,24,34,36,33,44,35,36,38,74,52,16,40,30,29,59,37,43,35,82,82,42,43,68,62,52,50,52,53,48,41,50,68,50,61,44,79,82,43,75,80,127,138,78,72,44,73,49,72,71,43,67,50,45,90,79,77,61,31,22,24,30,40,27,29,21,88,90,49,58,70,40,28,35,33,42,40,31,43,35,41,52,45,55,50,70,47,37,76,74,34,48,66,62,35,47,55,45,9,73,73,6,27,36,23,36,26,46,41,57,48,28,39,87,81,20,42,73,62,40,40,62,51,42,50,52,38,46,53,52,37,61,74,69,45,89,70,89,53,44,89,87,20,48,34,24,31,16,23,25,44,10,6,30,50,15,48,48,44,9,41,74,69,38,22,42,18,33,19,25,34,31,68,37,43,50,40,66,48,48,67,76,42,67,83,60,63,59,34,83,69,85,84,54,65,81,86,51,60,67,47,69,36,58,57,79,20,72,38,66,29,35,49,47,26,38,52,35,52,28,42,70,69,50,71,90,51,34,63,80,69,20,54,52,82,60,59,42,70,62,23,24,38,37,39,35,35,36,25,67,37,17,38,59,62,61,61,15,56,54,53,36,48,50,42,31,54,75,36,66,24,35,36,35,44,36,36,37,76,50,17,39,30,29,59,38,44,35,84,81,42,44,69,59,53,49,52,53,48,41,50,67,52,61,44,81,81,42,76,82,128

InterPro domains:
  IPR029058 Alpha/Beta hydrolase fold [G3DSA:3.40.50.1820] (2-253)
  IPR029058 Alpha/Beta hydrolase fold [SSF53474] (5-242)
  IPR049492 BD-FAE-like domain [PF20434] (19-119)
  IPR050300 GDXG lipolytic enzyme [PTHR48081] (18-261)

Radius of gyration: 24.13 Å; Cα contacts (8 Å, |Δi|>4): 1237; chains: 2; bounding box: 46×71×62 Å